Protein AF-A0A135S1R0-F1 (afdb_monomer_lite)

Sequence (651 aa):
MAQIVVIGAGVIGLSTAVRLQQEGHKVAIVAKHFPSPFETVDSKASINYTSQWGGAHNRWVIPANEMEQRDHAMALRTFRHMESLVKSNPEAGITFMPGIEYLDDPPPQYQALSEEKAQSLGLVDFRLLNPTEYPDDKVKWGCEYKTWCVNPMIYCSFLLRKFSWNGGQIFRRELSDPREAFSMKELPNVRHVVNCSGFGFGDPNSFITRGQTCAVANFSPATVTRQNADGSWTFCVPRNFDGGTIVGGTKEPDNWDTEPSPEVREKLLKHFAATYPKILGDDGEFRVLKDVPLEHRSALTPTTTRKLVEAGYEVRVERSPVRIFDDAEFEAAGATLVPEYSWESAPSDVIIVGLKELEEKEFPLKHVHVTFLHVYKNQGGWEKTLGRFPRGGGTLLDLEFLANESGRRVAAFGFHAGFSGAALALENWAWQLTHPGEPFPAVEAYPNEDALIVDVKKALDEGIAKAGRKPRVIVIGALGRCGSGAVEMAKRAGVEDIVRWDMEETKNPGPYKEITDADIFVNCIYLSQPIPPFLNRESLQVPGRNLSVICDVSADTTNPHNPIPVYTVATTFDKPTVPVEGLENPPLSVISIDHLPSLLPRESSEAFSNDLLPTLLNLKDWRNDSVWARAEKLFQDKVALLPAELQKREA

Foldseek 3Di:
DFQEEEEALFPVSLVVLLVCVVVVGAYAYEYQDAQDPLVADDLQVCVLNCLQQDWFKQDAQQDPDPVSVVVLVVSLVVQVVLVVCCVVCVQLQKDKFKEKEFELDDDPSQVPDDPVNCVVSVFAPKDWDDPVPFLDPSTPTMMMGIMMIGLRSSNSVVSVVSSVVSVYHYHNDDDLAQCVVCVDPVCVNHNYYHYPSLDPSPDPVDWDWDKDKFFFQFDDRYWYWYQGPVRAIWIKHQSPPRRGIITGMDTHIRDPDSAHDPVVVVVRQVVNCSRCVVRADVVSHTHTPDDDPQQQFWLDDLVLLLVLVVLVDAAEDEQDPRHLHHPVSNVVSVHHYDHPPCVQVDDQADEAEGEEADPQDQAADSHEYEYAHVLQPPPPCSLRRLLSDLQNVYFYLHQVQQADPVSHRLFDLQLLLLQLLLLLQLLQLLCCQQPPPDADAFADADSAPVRSLVNSLVSQVSSCVRVVHHFAEEEEQLVDSNNVNNVVNCVSSPGDRYHYHYCVVPVDADCDLVQQQTQEYEYSDADQDQTRAPDDPVSNPDPPGNHAEYEDSNADLPRPRHSYPQDNDAADSRRQWDWRPPHVVPTHIYGRHPPSSSSHNNVSNVRRNVSCSVVVSCVVVLCPDPSSVVSRVSSVVSLVPHDPVSNHHHD

pLDDT: mean 90.6, std 9.02, range [39.88, 98.88]

Radius of gyration: 28.52 Å; chains: 1; bounding box: 65×79×71 Å

Organism: NCBI:txid1460502

Secondary structure (DSSP, 8-state):
--SEEEE--SHHHHHHHHHHHHTT--EEEEES-----GGG--TTTTTT-GGGTS-EE------SSHHHHHHHHHHHHHHHHHHHHHHH-GGG-EEEEEEEEEESS--HHHHT--HHHHHHTT-TT-EEPPGGGSSSTT--EEEEEEEEEE-HHHHHHHHHHHHHHTT-EEEE---SSTTHHHH-TT-TT--EEEE-SS--TT-TT---EE---EEES---SSEEEEE-TTS-EEEEEE-TTT--EEE----EET----SPPHHHHHHHHHHHHHH-GGGS-TTS---BS--S------SS-HHHHHHHHHTT---EEE--SSSSS-HHHHHHTTPEEE-TTGGGGS-TTSEEE-SSPPP---S---SEEES----SS--TTHHHHHHHHHHHT-EE--TTT-B-TTS-BS--SHHHHHHHHHHHHHHHHHHHHHSTTPPPPP----SSHHHHHHHHHHHHHHHHHHHSSPPEEEEETTTSHHHHHHHHHHHHHT--EEEEE-HHHHTS-S--HHHHHSSEEEE-----S----S--HHHHS-TT----EEEETT--TT-TT-SSTT-----BTTB--EEEEEEETTEEEEE--TTGGGGSHHHHHHHHHHHHHHHHTTGGGTTTSHHHHHHHHHHHHHHTTS-TTTTSPP-

Structure (mmCIF, N/CA/C/O backbone):
data_AF-A0A135S1R0-F1
#
_entry.id   AF-A0A135S1R0-F1
#
loop_
_atom_site.group_PDB
_atom_site.id
_atom_site.type_symbol
_atom_site.label_atom_id
_atom_site.label_alt_id
_atom_site.label_comp_id
_atom_site.label_asym_id
_atom_site.label_entity_id
_atom_site.label_seq_id
_atom_site.pdbx_PDB_ins_code
_atom_site.Cartn_x
_atom_site.Cartn_y
_atom_site.Cartn_z
_atom_site.occupancy
_atom_site.B_iso_or_equiv
_atom_site.auth_seq_id
_atom_site.auth_comp_id
_atom_site.auth_asym_id
_atom_site.auth_atom_id
_atom_site.pdbx_PDB_model_num
ATOM 1 N N . MET A 1 1 ? -25.799 28.738 2.108 1.00 63.59 1 MET A N 1
ATOM 2 C CA . MET A 1 1 ? -25.652 27.716 1.057 1.00 63.59 1 MET A CA 1
ATOM 3 C C . MET A 1 1 ? -24.639 28.209 0.043 1.00 63.59 1 MET A C 1
ATOM 5 O O . MET A 1 1 ? -24.690 29.392 -0.301 1.00 63.59 1 MET A O 1
ATOM 9 N N . ALA A 1 2 ? -23.681 27.360 -0.325 1.00 70.94 2 ALA A N 1
ATOM 10 C CA . ALA A 1 2 ? -22.624 27.697 -1.270 1.00 70.94 2 ALA A CA 1
ATOM 11 C C . ALA A 1 2 ? -23.180 28.030 -2.662 1.00 70.94 2 ALA A C 1
ATOM 13 O O . ALA A 1 2 ? -24.189 27.474 -3.089 1.00 70.94 2 ALA A O 1
ATOM 14 N N . GLN A 1 3 ? -22.515 28.962 -3.342 1.00 89.06 3 GLN A N 1
ATOM 15 C CA . GLN A 1 3 ? -22.795 29.346 -4.729 1.00 89.06 3 GLN A CA 1
ATOM 16 C C . GLN A 1 3 ? -21.697 28.863 -5.682 1.00 89.06 3 GLN A C 1
ATOM 18 O O . GLN A 1 3 ? -21.923 28.794 -6.887 1.00 89.06 3 GLN A O 1
ATOM 23 N N . ILE A 1 4 ? -20.518 28.532 -5.149 1.00 97.50 4 ILE A N 1
ATOM 24 C CA . ILE A 1 4 ? -19.389 27.998 -5.907 1.00 97.50 4 ILE A CA 1
ATOM 25 C C . ILE A 1 4 ? -19.020 26.637 -5.324 1.00 97.50 4 ILE A C 1
ATOM 27 O O . ILE A 1 4 ? -18.861 26.513 -4.108 1.00 97.50 4 ILE A O 1
ATOM 31 N N . VAL A 1 5 ? -18.868 25.637 -6.185 1.00 98.19 5 VAL A N 1
ATOM 32 C CA . VAL A 1 5 ? -18.307 24.333 -5.825 1.00 98.19 5 VAL A CA 1
ATOM 33 C C . VAL A 1 5 ? -16.892 24.232 -6.375 1.00 98.19 5 VAL A C 1
ATOM 35 O O . VAL A 1 5 ? -16.666 24.491 -7.553 1.00 98.19 5 VAL A O 1
ATOM 38 N N . VAL A 1 6 ? -15.943 23.840 -5.535 1.00 98.31 6 VAL A N 1
ATOM 39 C CA . VAL A 1 6 ? -14.600 23.430 -5.951 1.00 98.31 6 VAL A CA 1
ATOM 40 C C . VAL A 1 6 ? -14.541 21.907 -5.905 1.00 98.31 6 VAL A C 1
ATOM 42 O O . VAL A 1 6 ? -14.822 21.307 -4.866 1.00 98.31 6 VAL A O 1
ATOM 45 N N . ILE A 1 7 ? -14.207 21.280 -7.030 1.00 97.38 7 ILE A N 1
ATOM 46 C CA . ILE A 1 7 ? -14.045 19.827 -7.114 1.00 97.38 7 ILE A CA 1
ATOM 47 C C . ILE A 1 7 ? -12.588 19.488 -6.818 1.00 97.38 7 ILE A C 1
ATOM 49 O O . ILE A 1 7 ? -11.702 20.020 -7.477 1.00 97.38 7 ILE A O 1
ATOM 53 N N . GLY A 1 8 ? -12.344 18.581 -5.876 1.00 95.38 8 GLY A N 1
ATOM 54 C CA . GLY A 1 8 ? -11.002 18.154 -5.478 1.00 95.38 8 GLY A CA 1
ATOM 55 C C . GLY A 1 8 ? -10.467 18.905 -4.257 1.00 95.38 8 GLY A C 1
ATOM 56 O O . GLY A 1 8 ? -10.632 20.116 -4.116 1.00 95.38 8 GLY A O 1
ATOM 57 N N . ALA A 1 9 ? -9.807 18.165 -3.365 1.00 95.62 9 ALA A N 1
ATOM 58 C CA . ALA A 1 9 ? -9.281 18.675 -2.098 1.00 95.62 9 ALA A CA 1
ATOM 59 C C . ALA A 1 9 ? -7.749 18.560 -1.995 1.00 95.62 9 ALA A C 1
ATOM 61 O O . ALA A 1 9 ? -7.217 18.422 -0.901 1.00 95.62 9 ALA A O 1
ATOM 62 N N . GLY A 1 10 ? -7.043 18.612 -3.131 1.00 93.75 10 GLY A N 1
ATOM 63 C CA . GLY A 1 10 ? -5.580 18.738 -3.167 1.00 93.75 10 GLY A CA 1
ATOM 64 C C . GLY A 1 10 ? -5.110 20.179 -2.997 1.00 93.75 10 GLY A C 1
ATOM 65 O O . GLY A 1 10 ? -5.927 21.086 -2.817 1.00 93.75 10 GLY A O 1
ATOM 66 N N . VAL A 1 11 ? -3.800 20.409 -3.122 1.00 93.56 11 VAL A N 1
ATOM 67 C CA . VAL A 1 11 ? -3.180 21.739 -2.940 1.00 93.56 11 VAL A CA 1
ATOM 68 C C . VAL A 1 11 ? -3.898 22.815 -3.761 1.00 93.56 11 VAL A C 1
ATOM 70 O O . VAL A 1 11 ? -4.258 23.864 -3.224 1.00 93.56 11 VAL A O 1
ATOM 73 N N . ILE A 1 12 ? -4.161 22.544 -5.045 1.00 93.88 12 ILE A N 1
ATOM 74 C CA . ILE A 1 12 ? -4.829 23.484 -5.959 1.00 93.88 12 ILE A CA 1
ATOM 75 C C . ILE A 1 12 ? -6.271 23.749 -5.511 1.00 93.88 12 ILE A C 1
ATOM 77 O O . ILE A 1 12 ? -6.676 24.907 -5.400 1.00 93.88 12 ILE A O 1
ATOM 81 N N . GLY A 1 13 ? -7.039 22.693 -5.228 1.00 97.12 13 GLY A N 1
ATOM 82 C CA . GLY A 1 13 ? -8.449 22.811 -4.852 1.00 97.12 13 GLY A CA 1
ATOM 83 C C . GLY A 1 13 ? -8.638 23.552 -3.530 1.00 97.12 13 GLY A C 1
ATOM 84 O O . GLY A 1 13 ? -9.405 24.511 -3.452 1.00 97.12 13 GLY A O 1
ATOM 85 N N . LEU A 1 14 ? -7.862 23.192 -2.508 1.00 97.81 14 LEU A N 1
ATOM 86 C CA . LEU A 1 14 ? -7.919 23.838 -1.197 1.00 97.81 14 LEU A CA 1
ATOM 87 C C . LEU A 1 14 ? -7.454 25.296 -1.245 1.00 97.81 14 LEU A C 1
ATOM 89 O O . LEU A 1 14 ? -8.122 26.163 -0.679 1.00 97.81 14 LEU A O 1
ATOM 93 N N . SER A 1 15 ? -6.364 25.595 -1.958 1.00 96.00 15 SER A N 1
ATOM 94 C CA . SER A 1 15 ? -5.890 26.979 -2.118 1.00 96.00 15 SER A CA 1
ATOM 95 C C . SER A 1 15 ? -6.928 27.837 -2.839 1.00 96.00 15 SER A C 1
ATOM 97 O O . SER A 1 15 ? -7.212 28.960 -2.419 1.00 96.00 15 SER A O 1
ATOM 99 N N . THR A 1 16 ? -7.550 27.286 -3.885 1.00 97.69 16 THR A N 1
ATOM 100 C CA . THR A 1 16 ? -8.623 27.946 -4.639 1.00 97.69 16 THR A CA 1
ATOM 101 C C . THR A 1 16 ? -9.829 28.225 -3.749 1.00 97.69 16 THR A C 1
ATOM 103 O O . THR A 1 16 ? -10.321 29.352 -3.707 1.00 97.69 16 THR A O 1
ATOM 106 N N . ALA A 1 17 ? -10.280 27.227 -2.988 1.00 98.31 17 ALA A N 1
ATOM 107 C CA . ALA A 1 17 ? -11.438 27.350 -2.111 1.00 98.31 17 ALA A CA 1
ATOM 108 C C . ALA A 1 17 ? -11.222 28.398 -1.007 1.00 98.31 17 ALA A C 1
ATOM 110 O O . ALA A 1 17 ? -12.079 29.260 -0.798 1.00 98.31 17 ALA A O 1
ATOM 111 N N . VAL A 1 18 ? -10.053 28.382 -0.354 1.00 97.62 18 VAL A N 1
ATOM 112 C CA . VAL A 1 18 ? -9.674 29.391 0.649 1.00 97.62 18 VAL A CA 1
ATOM 113 C C . VAL A 1 18 ? -9.593 30.778 0.017 1.00 97.62 18 VAL A C 1
ATOM 115 O O . VAL A 1 18 ? -10.077 31.746 0.607 1.00 97.62 18 VAL A O 1
ATOM 118 N N . ARG A 1 19 ? -9.022 30.906 -1.187 1.00 96.00 19 ARG A N 1
ATOM 119 C CA . ARG A 1 19 ? -8.910 32.211 -1.844 1.00 96.00 19 ARG A CA 1
ATOM 120 C C . ARG A 1 19 ? -10.273 32.783 -2.227 1.00 96.00 19 ARG A C 1
ATOM 122 O O . ARG A 1 19 ? -10.509 33.965 -2.006 1.00 96.00 19 ARG A O 1
ATOM 129 N N . LEU A 1 20 ? -11.184 31.955 -2.731 1.00 97.62 20 LEU A N 1
ATOM 130 C CA . LEU A 1 20 ? -12.554 32.369 -3.043 1.00 97.62 20 LEU A CA 1
ATOM 131 C C . LEU A 1 20 ? -13.316 32.832 -1.792 1.00 97.62 20 LEU A C 1
ATOM 133 O O . LEU A 1 20 ? -14.038 33.824 -1.851 1.00 97.62 20 LEU A O 1
ATOM 137 N N . GLN A 1 21 ? -13.130 32.169 -0.646 1.00 97.00 21 GLN A N 1
ATOM 138 C CA . GLN A 1 21 ? -13.708 32.635 0.620 1.00 97.00 21 GLN A CA 1
ATOM 139 C C . GLN A 1 21 ? -13.151 33.993 1.059 1.00 97.00 21 GLN A C 1
ATOM 141 O O . GLN A 1 21 ? -13.904 34.819 1.568 1.00 97.00 21 GLN A O 1
ATOM 146 N N . GLN A 1 22 ? -11.854 34.246 0.852 1.00 94.44 22 GLN A N 1
ATOM 147 C CA . GLN A 1 22 ? -11.234 35.538 1.180 1.00 94.44 22 GLN A CA 1
ATOM 148 C C . GLN A 1 22 ? -11.797 36.697 0.347 1.00 94.44 22 GLN A C 1
ATOM 150 O O . GLN A 1 22 ? -11.813 37.826 0.825 1.00 94.44 22 GLN A O 1
ATOM 155 N N . GLU A 1 23 ? -12.289 36.417 -0.860 1.00 95.69 23 GLU A N 1
ATOM 156 C CA . GLU A 1 23 ? -13.015 37.379 -1.705 1.00 95.69 23 GLU A CA 1
ATOM 157 C C . GLU A 1 23 ? -14.515 37.480 -1.345 1.00 95.69 23 GLU A C 1
ATOM 159 O O . GLU A 1 23 ? -15.286 38.161 -2.016 1.00 95.69 23 GLU A O 1
ATOM 164 N N . GLY A 1 24 ? -14.960 36.806 -0.278 1.00 95.25 24 GLY A N 1
ATOM 165 C CA . GLY A 1 24 ? -16.330 36.881 0.236 1.00 95.25 24 GLY A CA 1
ATOM 166 C C . GLY A 1 24 ? -17.318 35.897 -0.396 1.00 95.25 24 GLY A C 1
ATOM 167 O O . GLY A 1 24 ? -18.526 36.000 -0.159 1.00 95.25 24 GLY A O 1
ATOM 168 N N . HIS A 1 25 ? -16.853 34.925 -1.186 1.00 96.19 25 HIS A N 1
ATOM 169 C CA . HIS A 1 25 ? -17.735 33.928 -1.792 1.00 96.19 25 HIS A CA 1
ATOM 170 C C . HIS A 1 25 ? -18.131 32.813 -0.813 1.00 96.19 25 HIS A C 1
ATOM 172 O O . HIS A 1 25 ? -17.358 32.383 0.042 1.00 96.19 25 HIS A O 1
ATOM 178 N N . LYS A 1 26 ? -19.348 32.277 -0.988 1.00 95.56 26 LYS A N 1
ATOM 179 C CA . LYS A 1 26 ? -19.819 31.076 -0.279 1.00 95.56 26 LYS A CA 1
ATOM 180 C C . LYS A 1 26 ? -19.434 29.840 -1.082 1.00 95.56 26 LYS A C 1
ATOM 182 O O . LYS A 1 26 ? -19.985 29.622 -2.164 1.00 95.56 26 LYS A O 1
ATOM 187 N N . VAL A 1 27 ? -18.522 29.042 -0.542 1.00 98.00 27 VAL A N 1
ATOM 188 C CA . VAL A 1 27 ? -17.856 27.957 -1.269 1.00 98.00 27 VAL A CA 1
ATOM 189 C C . VAL A 1 27 ? -18.130 26.607 -0.608 1.00 98.00 27 VAL A C 1
ATOM 191 O O . VAL A 1 27 ? -18.178 26.507 0.621 1.00 98.00 27 VAL A O 1
ATOM 194 N N . ALA A 1 28 ? -18.297 25.575 -1.430 1.00 98.06 28 ALA A N 1
ATOM 195 C CA . ALA A 1 28 ? -18.289 24.180 -1.018 1.00 98.06 28 ALA A CA 1
ATOM 196 C C . ALA A 1 28 ? -17.143 23.428 -1.707 1.00 98.06 28 ALA A C 1
ATOM 198 O O . ALA A 1 28 ? -16.827 23.718 -2.859 1.00 98.06 28 ALA A O 1
ATOM 199 N N . ILE A 1 29 ? -16.549 22.456 -1.020 1.00 98.44 29 ILE A N 1
ATOM 200 C CA . ILE A 1 29 ? -15.616 21.490 -1.607 1.00 98.44 29 ILE A CA 1
ATOM 201 C C . ILE A 1 29 ? -16.336 20.157 -1.766 1.00 98.44 29 ILE A C 1
ATOM 203 O O . ILE A 1 29 ? -16.953 19.671 -0.816 1.00 98.44 29 ILE A O 1
ATOM 207 N N . VAL A 1 30 ? -16.220 19.559 -2.949 1.00 97.62 30 VAL A N 1
ATOM 208 C CA . VAL A 1 30 ? -16.687 18.200 -3.236 1.00 97.62 30 VAL A CA 1
ATOM 209 C C . VAL A 1 30 ? -15.493 17.378 -3.707 1.00 97.62 30 VAL A C 1
ATOM 211 O O . VAL A 1 30 ? -14.871 17.711 -4.714 1.00 97.62 30 VAL A O 1
ATOM 214 N N . ALA A 1 31 ? -15.125 16.331 -2.974 1.00 95.19 31 ALA A N 1
ATOM 215 C CA . ALA A 1 31 ? -13.981 15.498 -3.338 1.00 95.19 31 ALA A CA 1
ATOM 216 C C . ALA A 1 31 ? -14.129 14.058 -2.840 1.00 95.19 31 ALA A C 1
ATOM 218 O O . ALA A 1 31 ? -14.724 13.815 -1.791 1.00 95.19 31 ALA A O 1
ATOM 219 N N . LYS A 1 32 ? -13.539 13.103 -3.566 1.00 90.81 32 LYS A N 1
ATOM 220 C CA . LYS A 1 32 ? -13.425 11.703 -3.131 1.00 90.81 32 LYS A CA 1
ATOM 221 C C . LYS A 1 32 ? -12.422 11.559 -1.984 1.00 90.81 32 LYS A C 1
ATOM 223 O O . LYS A 1 32 ? -12.729 10.966 -0.952 1.00 90.81 32 LYS A O 1
ATOM 228 N N . HIS A 1 33 ? -11.249 12.164 -2.159 1.00 89.88 33 HIS A N 1
ATOM 229 C CA . HIS A 1 33 ? -10.141 12.120 -1.210 1.00 89.88 33 HIS A CA 1
ATOM 230 C C . HIS A 1 33 ? -9.952 13.473 -0.526 1.00 89.88 33 HIS A C 1
ATOM 232 O O . HIS A 1 33 ? -10.182 14.523 -1.127 1.00 89.88 33 HIS A O 1
ATOM 238 N N . PHE A 1 34 ? -9.524 13.425 0.732 1.00 91.62 34 PHE A N 1
ATOM 239 C CA . PHE A 1 34 ? -9.178 14.578 1.558 1.00 91.62 34 PHE A CA 1
ATOM 240 C C . PHE A 1 34 ? -7.825 14.325 2.231 1.00 91.62 34 PHE A C 1
ATOM 242 O O . PHE A 1 34 ? -7.420 13.168 2.328 1.00 91.62 34 PHE A O 1
ATOM 249 N N . PRO A 1 35 ? -7.142 15.376 2.716 1.00 88.00 35 PRO A N 1
ATOM 250 C CA . PRO A 1 35 ? -5.886 15.239 3.441 1.00 88.00 35 PRO A CA 1
ATOM 251 C C . PRO A 1 35 ? -6.004 14.272 4.626 1.00 88.00 35 PRO A C 1
ATOM 253 O O . PRO A 1 35 ? -6.908 14.406 5.450 1.00 88.00 35 PRO A O 1
ATOM 256 N N . SER A 1 36 ? -5.071 13.329 4.712 1.00 78.94 36 SER A N 1
ATOM 257 C CA . SER A 1 36 ? -4.894 12.384 5.818 1.00 78.94 36 SER A CA 1
ATOM 258 C C . SER A 1 36 ? -3.400 12.212 6.122 1.00 78.94 36 SER A C 1
ATOM 260 O O . SER A 1 36 ? -2.578 12.480 5.245 1.00 78.94 36 SER A O 1
ATOM 262 N N . PRO A 1 37 ? -3.012 11.785 7.335 1.00 67.69 37 PRO A N 1
ATOM 263 C CA . PRO A 1 37 ? -1.615 11.467 7.635 1.00 67.69 37 PRO A CA 1
ATOM 264 C C . PRO A 1 37 ? -1.050 10.464 6.624 1.00 67.69 37 PRO A C 1
ATOM 266 O O . PRO A 1 37 ? -1.733 9.491 6.294 1.00 67.69 37 PRO A O 1
ATOM 269 N N . PHE A 1 38 ? 0.159 10.717 6.116 1.00 61.16 38 PHE A N 1
ATOM 270 C CA . PHE A 1 38 ? 0.778 9.962 5.018 1.00 61.16 38 PHE A CA 1
ATOM 271 C C . PHE A 1 38 ? 0.912 8.462 5.339 1.00 61.16 38 PHE A C 1
ATOM 273 O O . PHE A 1 38 ? 0.719 7.620 4.466 1.00 61.16 38 PHE A O 1
ATOM 280 N N . GLU A 1 39 ? 1.141 8.139 6.609 1.00 57.28 39 GLU A N 1
ATOM 281 C CA . GLU A 1 39 ? 1.275 6.794 7.181 1.00 57.28 39 GLU A CA 1
ATOM 282 C C . GLU A 1 39 ? -0.037 6.000 7.123 1.00 57.28 39 GLU A C 1
ATOM 284 O O . GLU A 1 39 ? -0.042 4.776 7.137 1.00 57.28 39 GLU A O 1
ATOM 289 N N . THR A 1 40 ? -1.171 6.700 7.054 1.00 59.44 40 THR A N 1
ATOM 290 C CA . THR A 1 40 ? -2.514 6.099 7.089 1.00 59.44 40 THR A CA 1
ATOM 291 C C . THR A 1 40 ? -3.170 6.007 5.714 1.00 59.44 40 THR A C 1
ATOM 293 O O . THR A 1 40 ? -4.336 5.627 5.607 1.00 59.44 40 THR A O 1
ATOM 296 N N . VAL A 1 41 ? -2.448 6.388 4.656 1.00 64.12 41 VAL A N 1
ATOM 297 C CA . VAL A 1 41 ? -2.972 6.394 3.291 1.00 64.12 41 VAL A CA 1
ATOM 298 C C . VAL A 1 41 ? -2.811 5.018 2.650 1.00 64.12 41 VAL A C 1
ATOM 300 O O . VAL A 1 41 ? -1.694 4.536 2.438 1.00 64.12 41 VAL A O 1
ATOM 303 N N . ASP A 1 42 ? -3.936 4.449 2.224 1.00 66.25 42 ASP A N 1
ATOM 304 C CA . ASP A 1 42 ? -3.952 3.366 1.245 1.00 66.25 42 ASP A CA 1
ATOM 305 C C . ASP A 1 42 ? -3.446 3.897 -0.107 1.00 66.25 42 ASP A C 1
ATOM 307 O O . ASP A 1 42 ? -4.102 4.710 -0.776 1.00 66.25 42 ASP A O 1
ATOM 311 N N . SER A 1 43 ? -2.247 3.451 -0.487 1.00 64.38 43 SER A N 1
ATOM 312 C CA . SER A 1 43 ? -1.559 3.897 -1.697 1.00 64.38 43 SER A CA 1
ATOM 313 C C . SER A 1 43 ? -2.279 3.512 -2.979 1.00 64.38 43 SER A C 1
ATOM 315 O O . SER A 1 43 ? -2.208 4.277 -3.936 1.00 64.38 43 SER A O 1
ATOM 317 N N . LYS A 1 44 ? -3.017 2.397 -2.992 1.00 65.44 44 LYS A N 1
ATOM 318 C CA . LYS A 1 44 ? -3.758 1.954 -4.177 1.00 65.44 44 LYS A CA 1
ATOM 319 C C . LYS A 1 44 ? -5.088 2.688 -4.271 1.00 65.44 44 LYS A C 1
ATOM 321 O O . LYS A 1 44 ? -5.378 3.325 -5.283 1.00 65.44 44 LYS A O 1
ATOM 326 N N . ALA A 1 45 ? -5.864 2.705 -3.186 1.00 64.81 45 ALA A N 1
ATOM 327 C CA . ALA A 1 45 ? -7.180 3.347 -3.185 1.00 64.81 45 ALA A CA 1
ATOM 328 C C . ALA A 1 45 ? -7.117 4.871 -3.373 1.00 64.81 45 ALA A C 1
ATOM 330 O O . ALA A 1 45 ? -8.097 5.473 -3.814 1.00 64.81 45 ALA A O 1
ATOM 331 N N . SER A 1 46 ? -5.985 5.505 -3.046 1.00 73.06 46 SER A N 1
ATOM 332 C CA . SER A 1 46 ? -5.808 6.960 -3.133 1.00 73.06 46 SER A CA 1
ATOM 333 C C . SER A 1 46 ? -4.722 7.391 -4.124 1.00 73.06 46 SER A C 1
ATOM 335 O O . SER A 1 46 ? -4.252 8.528 -4.053 1.00 73.06 46 SER A O 1
ATOM 337 N N . ILE A 1 47 ? -4.323 6.535 -5.070 1.00 75.88 47 ILE A N 1
ATOM 338 C CA . ILE A 1 47 ? -3.265 6.858 -6.044 1.00 75.88 47 ILE A CA 1
ATOM 339 C C . ILE A 1 47 ? -3.553 8.164 -6.807 1.00 75.88 47 ILE A C 1
ATOM 341 O O . ILE A 1 47 ? -2.685 9.023 -6.947 1.00 75.88 47 ILE A O 1
ATOM 345 N N . ASN A 1 48 ? -4.824 8.391 -7.153 1.00 78.69 48 ASN A N 1
ATOM 346 C CA . ASN A 1 48 ? -5.287 9.577 -7.877 1.00 78.69 48 ASN A CA 1
ATOM 347 C C . ASN A 1 48 ? -5.330 10.856 -7.024 1.00 78.69 48 ASN A C 1
ATOM 349 O O . ASN A 1 48 ? -5.566 11.946 -7.547 1.00 78.69 48 ASN A O 1
ATOM 353 N N . TYR A 1 49 ? -5.080 10.771 -5.715 1.00 86.19 49 TYR A N 1
ATOM 354 C CA . TYR A 1 49 ? -4.932 11.940 -4.855 1.00 86.19 49 TYR A CA 1
ATOM 355 C C . TYR A 1 49 ? -3.471 12.412 -4.811 1.00 86.19 49 TYR A C 1
ATOM 357 O O . TYR A 1 49 ? -2.774 12.319 -3.805 1.00 86.19 49 TYR A O 1
ATOM 365 N N . THR A 1 50 ? -3.009 12.949 -5.939 1.00 81.06 50 THR A N 1
ATOM 366 C CA . THR A 1 50 ? -1.590 13.225 -6.239 1.00 81.06 50 THR A CA 1
ATOM 367 C C . THR A 1 50 ? -0.862 14.116 -5.234 1.00 81.06 50 THR A C 1
ATOM 369 O O . THR A 1 50 ? 0.347 13.979 -5.054 1.00 81.06 50 THR A O 1
ATOM 372 N N . SER A 1 51 ? -1.579 15.011 -4.544 1.00 87.50 51 SER A N 1
ATOM 373 C CA . SER A 1 51 ? -0.977 15.940 -3.579 1.00 87.50 51 SER A CA 1
ATOM 374 C C . SER A 1 51 ? -0.211 15.228 -2.461 1.00 87.50 51 SER A C 1
ATOM 376 O O . SER A 1 51 ? 0.735 15.807 -1.946 1.00 87.50 51 SER A O 1
ATOM 378 N N . GLN A 1 52 ? -0.563 13.989 -2.109 1.00 82.75 52 GLN A N 1
ATOM 379 C CA . GLN A 1 52 ? 0.096 13.256 -1.020 1.00 82.75 52 GLN A CA 1
ATOM 380 C C . GLN A 1 52 ? 1.392 12.533 -1.418 1.00 82.75 52 GLN A C 1
ATOM 382 O O . GLN A 1 52 ? 2.198 12.196 -0.550 1.00 82.75 52 GLN A O 1
ATOM 387 N N . TRP A 1 53 ? 1.603 12.314 -2.719 1.00 81.81 53 TRP A N 1
ATOM 388 C CA . TRP A 1 53 ? 2.709 11.507 -3.255 1.00 81.81 53 TRP A CA 1
ATOM 389 C C . TRP A 1 53 ? 3.896 12.347 -3.737 1.00 81.81 53 TRP A C 1
ATOM 391 O O . TRP A 1 53 ? 5.022 11.859 -3.840 1.00 81.81 53 TRP A O 1
ATOM 401 N N . GLY A 1 54 ? 3.650 13.620 -4.042 1.00 78.06 54 GLY A N 1
ATOM 402 C CA . GLY A 1 54 ? 4.660 14.526 -4.570 1.00 78.06 54 GLY A CA 1
ATOM 403 C C . GLY A 1 54 ? 5.483 15.234 -3.497 1.00 78.06 54 GLY A C 1
ATOM 404 O O . GLY A 1 54 ? 5.071 15.403 -2.349 1.00 78.06 54 GLY A O 1
ATOM 405 N N . GLY A 1 55 ? 6.645 15.725 -3.919 1.00 80.56 55 GLY A N 1
ATOM 406 C CA . GLY A 1 55 ? 7.272 16.883 -3.296 1.00 80.56 55 GLY A CA 1
ATOM 407 C C . GLY A 1 55 ? 6.727 18.158 -3.936 1.00 80.56 55 GLY A C 1
ATOM 408 O O . GLY A 1 55 ? 6.335 18.150 -5.101 1.00 80.56 55 GLY A O 1
ATOM 409 N N . ALA A 1 56 ? 6.703 19.261 -3.195 1.00 89.75 56 ALA A N 1
ATOM 410 C CA . ALA A 1 56 ? 6.316 20.555 -3.743 1.00 89.75 56 ALA A CA 1
ATOM 411 C C . ALA A 1 56 ? 7.320 21.624 -3.315 1.00 89.75 56 ALA A C 1
ATOM 413 O O . ALA A 1 56 ? 7.549 21.835 -2.126 1.00 89.75 56 ALA A O 1
ATOM 414 N N . HIS A 1 57 ? 7.924 22.282 -4.302 1.00 92.88 57 HIS A N 1
ATOM 415 C CA . HIS A 1 57 ? 8.883 23.364 -4.113 1.00 92.88 57 HIS A CA 1
ATOM 416 C C . HIS A 1 57 ? 8.760 24.416 -5.213 1.00 92.88 57 HIS A C 1
ATOM 418 O O . HIS A 1 57 ? 8.070 24.205 -6.213 1.00 92.88 57 HIS A O 1
ATOM 424 N N . ASN A 1 58 ? 9.448 25.540 -5.041 1.00 93.69 58 ASN A N 1
ATOM 425 C CA . ASN A 1 58 ? 9.594 26.542 -6.086 1.00 93.69 58 ASN A CA 1
ATOM 426 C C . ASN A 1 58 ? 10.889 26.342 -6.878 1.00 93.69 58 ASN A C 1
ATOM 428 O O . ASN A 1 58 ? 11.967 26.196 -6.301 1.00 93.69 58 ASN A O 1
ATOM 432 N N . ARG A 1 59 ? 10.773 26.431 -8.202 1.00 90.38 59 ARG A N 1
ATOM 433 C CA . ARG A 1 59 ? 11.897 26.577 -9.126 1.00 90.38 59 ARG A CA 1
ATOM 434 C C . ARG A 1 59 ? 11.722 27.835 -9.954 1.00 90.38 59 ARG A C 1
ATOM 436 O O . ARG A 1 59 ? 10.598 28.199 -10.301 1.00 90.38 59 ARG A O 1
ATOM 443 N N . TRP A 1 60 ? 12.830 28.489 -10.276 1.00 89.31 60 TRP A N 1
ATOM 444 C CA . TRP A 1 60 ? 12.804 29.713 -11.066 1.00 89.31 60 TRP A CA 1
ATOM 445 C C . TRP A 1 60 ? 12.809 29.400 -12.561 1.00 89.31 60 TRP A C 1
ATOM 447 O O . TRP A 1 60 ? 13.660 28.664 -13.059 1.00 89.31 60 TRP A O 1
ATOM 457 N N . VAL A 1 61 ? 11.863 29.994 -13.284 1.00 85.88 61 VAL A N 1
ATOM 458 C CA . VAL A 1 61 ? 11.831 29.969 -14.748 1.00 85.88 61 VAL A CA 1
ATOM 459 C C . VAL A 1 61 ? 12.555 31.212 -15.239 1.00 85.88 61 VAL A C 1
ATOM 461 O O . VAL A 1 61 ? 12.125 32.323 -14.944 1.00 85.88 61 VAL A O 1
ATOM 464 N N . ILE A 1 62 ? 13.653 31.044 -15.974 1.00 92.88 62 ILE A N 1
ATOM 465 C CA . ILE A 1 62 ? 14.368 32.182 -16.560 1.00 92.88 62 ILE A CA 1
ATOM 466 C C . ILE A 1 62 ? 13.673 32.551 -17.873 1.00 92.88 62 ILE A C 1
ATOM 468 O O . ILE A 1 62 ? 13.721 31.759 -18.813 1.00 92.88 62 ILE A O 1
ATOM 472 N N . PRO A 1 63 ? 13.015 33.721 -17.958 1.00 92.44 63 PRO A N 1
ATOM 473 C CA . PRO A 1 63 ? 12.105 33.997 -19.055 1.00 92.44 63 PRO A CA 1
ATOM 474 C C . PRO A 1 63 ? 12.840 34.341 -20.353 1.00 92.44 63 PRO A C 1
ATOM 476 O O . PRO A 1 63 ? 13.585 35.320 -20.413 1.00 92.44 63 PRO A O 1
ATOM 479 N N . ALA A 1 64 ? 12.562 33.586 -21.413 1.00 92.81 64 ALA A N 1
ATOM 480 C CA . ALA A 1 64 ? 13.008 33.838 -22.783 1.00 92.81 64 ALA A CA 1
ATOM 481 C C . ALA A 1 64 ? 11.865 34.265 -23.724 1.00 92.81 64 ALA A C 1
ATOM 483 O O . ALA A 1 64 ? 12.121 34.825 -24.788 1.00 92.81 64 ALA A O 1
ATOM 484 N N . ASN A 1 65 ? 10.607 34.031 -23.342 1.00 93.88 65 ASN A N 1
ATOM 485 C CA . ASN A 1 65 ? 9.417 34.374 -24.129 1.00 93.88 65 ASN A CA 1
ATOM 486 C C . ASN A 1 65 ? 8.262 34.875 -23.236 1.00 93.88 65 ASN A C 1
ATOM 488 O O . ASN A 1 65 ? 8.356 34.850 -22.011 1.00 93.88 65 ASN A O 1
ATOM 492 N N . GLU A 1 66 ? 7.170 35.353 -23.841 1.00 93.81 66 GLU A N 1
ATOM 493 C CA . GLU A 1 66 ? 6.025 35.936 -23.117 1.00 93.81 66 GLU A CA 1
ATOM 494 C C . GLU A 1 66 ? 5.343 34.956 -22.149 1.00 93.81 66 GLU A C 1
ATOM 496 O O . GLU A 1 66 ? 4.901 35.352 -21.068 1.00 93.81 66 GLU A O 1
ATOM 501 N N . MET A 1 67 ? 5.270 33.672 -22.513 1.00 93.50 67 MET A N 1
ATOM 502 C CA . MET A 1 67 ? 4.685 32.642 -21.655 1.00 93.50 67 MET A CA 1
ATOM 503 C C . MET A 1 67 ? 5.541 32.442 -20.403 1.00 93.50 67 MET A C 1
ATOM 505 O O . MET A 1 67 ? 5.035 32.521 -19.288 1.00 93.50 67 MET A O 1
ATOM 509 N N . GLU A 1 68 ? 6.853 32.306 -20.569 1.00 93.06 68 GLU A N 1
ATOM 510 C CA . GLU A 1 68 ? 7.779 32.168 -19.445 1.00 93.06 68 GLU A CA 1
ATOM 511 C C . GLU A 1 68 ? 7.866 33.445 -18.595 1.00 93.06 68 GLU A C 1
ATOM 513 O O . GLU A 1 68 ? 8.040 33.363 -17.381 1.00 93.06 68 GLU A O 1
ATOM 518 N N . GLN A 1 69 ? 7.690 34.636 -19.184 1.00 94.25 69 GLN A N 1
ATOM 519 C CA . GLN A 1 69 ? 7.559 35.884 -18.415 1.00 94.25 69 GLN A CA 1
ATOM 520 C C . GLN A 1 69 ? 6.345 35.840 -17.484 1.00 94.25 69 GLN A C 1
ATOM 522 O O . GLN A 1 69 ? 6.424 36.270 -16.329 1.00 94.25 69 GLN A O 1
ATOM 527 N N . ARG A 1 70 ? 5.221 35.303 -17.969 1.00 94.50 70 ARG A N 1
ATOM 528 C CA . ARG A 1 70 ? 4.016 35.108 -17.162 1.00 94.50 70 ARG A CA 1
ATOM 529 C C . ARG A 1 70 ? 4.252 34.081 -16.054 1.00 94.50 70 ARG A C 1
ATOM 531 O O . ARG A 1 70 ? 3.876 34.349 -14.911 1.00 94.50 70 ARG A O 1
ATOM 538 N N . ASP A 1 71 ? 4.882 32.952 -16.362 1.00 91.94 71 ASP A N 1
ATOM 539 C CA . ASP A 1 71 ? 5.178 31.899 -15.382 1.00 91.94 71 ASP A CA 1
ATOM 540 C C . ASP A 1 71 ? 6.128 32.397 -14.291 1.00 91.94 71 ASP A C 1
ATOM 542 O O . ASP A 1 71 ? 5.852 32.230 -13.101 1.00 91.94 71 ASP A O 1
ATOM 546 N N . HIS A 1 72 ? 7.178 33.127 -14.676 1.00 94.44 72 HIS A N 1
ATOM 547 C CA . HIS A 1 72 ? 8.100 33.774 -13.744 1.00 94.44 72 HIS A CA 1
ATOM 548 C C . HIS A 1 72 ? 7.387 34.772 -12.821 1.00 94.44 72 HIS A C 1
ATOM 550 O O . HIS A 1 72 ? 7.582 34.769 -11.603 1.00 94.44 72 HIS A O 1
ATOM 556 N N . ALA A 1 73 ? 6.489 35.598 -13.366 1.00 94.25 73 ALA A N 1
ATOM 557 C CA . ALA A 1 73 ? 5.698 36.531 -12.564 1.00 94.25 73 ALA A CA 1
ATOM 558 C C . ALA A 1 73 ? 4.776 35.810 -11.557 1.00 94.25 73 ALA A C 1
ATOM 560 O O . ALA A 1 73 ? 4.618 36.269 -10.418 1.00 94.25 73 ALA A O 1
ATOM 561 N N . MET A 1 74 ? 4.186 34.671 -11.940 1.00 93.31 74 MET A N 1
ATOM 562 C CA . MET A 1 74 ? 3.384 33.835 -11.036 1.00 93.31 74 MET A CA 1
ATOM 563 C C . MET A 1 74 ? 4.244 33.181 -9.947 1.00 93.31 74 MET A C 1
ATOM 565 O O . MET A 1 74 ? 3.833 33.173 -8.781 1.00 93.31 74 MET A O 1
ATOM 569 N N . ALA A 1 75 ? 5.444 32.706 -10.288 1.00 93.50 75 ALA A N 1
ATOM 570 C CA . ALA A 1 75 ? 6.404 32.156 -9.332 1.00 93.50 75 ALA A CA 1
ATOM 571 C C . ALA A 1 75 ? 6.815 33.206 -8.287 1.00 93.50 75 ALA A C 1
ATOM 573 O O . ALA A 1 75 ? 6.702 32.956 -7.088 1.00 93.50 75 ALA A O 1
ATOM 574 N N . LEU A 1 76 ? 7.158 34.431 -8.709 1.00 94.44 76 LEU A N 1
ATOM 575 C CA . LEU A 1 76 ? 7.480 35.542 -7.799 1.00 94.44 76 LEU A CA 1
ATOM 576 C C . LEU A 1 76 ? 6.324 35.893 -6.857 1.00 94.44 76 LEU A C 1
ATOM 578 O O . LEU A 1 76 ? 6.530 36.118 -5.661 1.00 94.44 76 LEU A O 1
ATOM 582 N N . ARG A 1 77 ? 5.092 35.950 -7.378 1.00 94.50 77 ARG A N 1
ATOM 583 C CA . ARG A 1 77 ? 3.903 36.212 -6.554 1.00 94.50 77 ARG A CA 1
ATOM 584 C C . ARG A 1 77 ? 3.703 35.110 -5.516 1.00 94.50 77 ARG A C 1
ATOM 586 O O . ARG A 1 77 ? 3.418 35.416 -4.358 1.00 94.50 77 ARG A O 1
ATOM 593 N N . THR A 1 78 ? 3.869 33.855 -5.922 1.00 94.31 78 THR A N 1
ATOM 594 C CA . THR A 1 78 ? 3.725 32.690 -5.042 1.00 94.31 78 THR A CA 1
ATOM 595 C C . THR A 1 78 ? 4.825 32.664 -3.988 1.00 94.31 78 THR A C 1
ATOM 597 O O . THR A 1 78 ? 4.522 32.489 -2.815 1.00 94.31 78 THR A O 1
ATOM 600 N N . PHE A 1 79 ? 6.076 32.943 -4.357 1.00 95.88 79 PHE A N 1
ATOM 601 C CA . PHE A 1 79 ? 7.201 33.038 -3.427 1.00 95.88 79 PHE A CA 1
ATOM 602 C C . PHE A 1 79 ? 6.943 34.062 -2.317 1.00 95.88 79 PHE A C 1
ATOM 604 O O . PHE A 1 79 ? 7.033 33.729 -1.137 1.00 95.88 79 PHE A O 1
ATOM 611 N N . ARG A 1 80 ? 6.530 35.286 -2.678 1.00 95.38 80 ARG A N 1
ATOM 612 C CA . ARG A 1 80 ? 6.178 36.336 -1.702 1.00 95.38 80 ARG A CA 1
ATOM 613 C C . ARG A 1 80 ? 4.992 35.932 -0.826 1.00 95.38 80 ARG A C 1
ATOM 615 O O . ARG A 1 80 ? 4.968 36.240 0.364 1.00 95.38 80 ARG A O 1
ATOM 622 N N . HIS A 1 81 ? 4.007 35.244 -1.404 1.00 95.25 81 HIS A N 1
ATOM 623 C CA . HIS A 1 81 ? 2.870 34.732 -0.647 1.00 95.25 81 HIS A CA 1
ATOM 624 C C . HIS A 1 81 ? 3.302 33.683 0.381 1.00 95.25 81 HIS A C 1
ATOM 626 O O . HIS A 1 81 ? 2.956 33.825 1.550 1.00 95.25 81 HIS A O 1
ATOM 632 N N . MET A 1 82 ? 4.088 32.682 -0.026 1.00 96.25 82 MET A N 1
ATOM 633 C CA . MET A 1 82 ? 4.603 31.645 0.872 1.00 96.25 82 MET A CA 1
ATOM 634 C C . MET A 1 82 ? 5.491 32.243 1.966 1.00 96.25 82 MET A C 1
ATOM 636 O O . MET A 1 82 ? 5.384 31.842 3.122 1.00 96.25 82 MET A O 1
ATOM 640 N N . GLU A 1 83 ? 6.296 33.259 1.639 1.00 95.75 83 GLU A N 1
ATOM 641 C CA . GLU A 1 83 ? 7.124 33.971 2.617 1.00 95.75 83 GLU A CA 1
ATOM 642 C C . GLU A 1 83 ? 6.271 34.691 3.673 1.00 95.75 83 GLU A C 1
ATOM 644 O O . GLU A 1 83 ? 6.551 34.617 4.869 1.00 95.75 83 GLU A O 1
ATOM 649 N N . SER A 1 84 ? 5.207 35.378 3.255 1.00 96.12 84 SER A N 1
ATOM 650 C CA . SER A 1 84 ? 4.268 36.002 4.192 1.00 96.12 84 SER A CA 1
ATOM 651 C C . SER A 1 84 ? 3.486 34.963 4.998 1.00 96.12 84 SER A C 1
ATOM 653 O O . SER A 1 84 ? 3.183 35.188 6.173 1.00 96.12 84 SER A O 1
ATOM 655 N N . LEU A 1 85 ? 3.121 33.847 4.367 1.00 95.62 85 LEU A N 1
ATOM 656 C CA . LEU A 1 85 ? 2.288 32.819 4.972 1.00 95.62 85 LEU A CA 1
ATOM 657 C C . LEU A 1 85 ? 3.049 32.093 6.076 1.00 95.62 85 LEU A C 1
ATOM 659 O O . LEU A 1 85 ? 2.541 32.021 7.183 1.00 95.62 85 LEU A O 1
ATOM 663 N N . VAL A 1 86 ? 4.290 31.663 5.837 1.00 95.50 86 VAL A N 1
ATOM 664 C CA . VAL A 1 86 ? 5.087 30.970 6.864 1.00 95.50 86 VAL A CA 1
ATOM 665 C C . VAL A 1 86 ? 5.388 31.861 8.076 1.00 95.50 86 VAL A C 1
ATOM 667 O O . VAL A 1 86 ? 5.394 31.380 9.204 1.00 95.50 86 VAL A O 1
ATOM 670 N N . LYS A 1 87 ? 5.565 33.178 7.875 1.00 95.00 87 LYS A N 1
ATOM 671 C CA . LYS A 1 87 ? 5.791 34.141 8.972 1.00 95.00 87 LYS A CA 1
ATOM 672 C C . LYS A 1 87 ? 4.586 34.265 9.910 1.00 95.00 87 LYS A C 1
ATOM 674 O O . LYS A 1 87 ? 4.764 34.558 11.086 1.00 95.00 87 LYS A O 1
ATOM 679 N N . SER A 1 88 ? 3.373 34.086 9.387 1.00 94.69 88 SER A N 1
ATOM 680 C CA . SER A 1 88 ? 2.120 34.238 10.145 1.00 94.69 88 SER A CA 1
ATOM 681 C C . SER A 1 88 ? 1.469 32.908 10.532 1.00 94.69 88 SER A C 1
ATOM 683 O O . SER A 1 88 ? 0.683 32.876 11.474 1.00 94.69 88 SER A O 1
ATOM 685 N N . ASN A 1 89 ? 1.806 31.832 9.822 1.00 95.31 89 ASN A N 1
ATOM 686 C CA . ASN A 1 89 ? 1.286 30.480 9.978 1.00 95.31 89 ASN A CA 1
ATOM 687 C C . ASN A 1 89 ? 2.440 29.461 9.868 1.00 95.31 89 ASN A C 1
ATOM 689 O O . ASN A 1 89 ? 2.550 28.769 8.850 1.00 95.31 89 ASN A O 1
ATOM 693 N N . PRO A 1 90 ? 3.330 29.368 10.876 1.00 90.50 90 PRO A N 1
ATOM 694 C CA . PRO A 1 90 ? 4.427 28.394 10.874 1.00 90.50 90 PRO A CA 1
ATOM 695 C C . PRO A 1 90 ? 3.937 26.937 10.797 1.00 90.50 90 PRO A C 1
ATOM 697 O O . PRO A 1 90 ? 4.644 26.067 10.296 1.00 90.50 90 PRO A O 1
ATOM 700 N N . GLU A 1 91 ? 2.703 26.669 11.223 1.00 90.31 91 GLU A N 1
ATOM 701 C CA . GLU A 1 91 ? 2.026 25.374 11.137 1.00 90.31 91 GLU A CA 1
ATOM 702 C C . GLU A 1 91 ? 1.617 24.965 9.712 1.00 90.31 91 GLU A C 1
ATOM 704 O O . GLU A 1 91 ? 1.122 23.859 9.510 1.00 90.31 91 GLU A O 1
ATOM 709 N N . ALA A 1 92 ? 1.798 25.833 8.711 1.00 92.25 92 ALA A N 1
ATOM 710 C CA . ALA A 1 92 ? 1.410 25.552 7.331 1.00 92.25 92 ALA A CA 1
ATOM 711 C C . ALA A 1 92 ? 2.296 24.490 6.648 1.00 92.25 92 ALA A C 1
ATOM 713 O O . ALA A 1 92 ? 2.026 24.117 5.514 1.00 92.25 92 ALA A O 1
ATOM 714 N N . GLY A 1 93 ? 3.357 23.993 7.286 1.00 91.94 93 GLY A N 1
ATOM 715 C CA . GLY A 1 93 ? 4.219 22.980 6.670 1.00 91.94 93 GLY A CA 1
ATOM 716 C C . GLY A 1 93 ? 5.134 23.534 5.570 1.00 91.94 93 GLY A C 1
ATOM 717 O O . GLY A 1 93 ? 5.576 22.771 4.716 1.00 91.94 93 GLY A O 1
ATOM 718 N N . ILE A 1 94 ? 5.384 24.849 5.557 1.00 96.06 94 ILE A N 1
ATOM 719 C CA . ILE A 1 94 ? 6.257 25.541 4.594 1.00 96.06 94 ILE A CA 1
ATOM 720 C C . ILE A 1 94 ? 7.651 25.697 5.203 1.00 96.06 94 ILE A C 1
ATOM 722 O O . ILE A 1 94 ? 7.786 26.114 6.353 1.00 96.06 94 ILE A O 1
ATOM 726 N N . THR A 1 95 ? 8.695 25.447 4.418 1.00 95.75 95 THR A N 1
ATOM 727 C CA . THR A 1 95 ? 10.085 25.658 4.836 1.00 95.75 95 THR A CA 1
ATOM 728 C C . THR A 1 95 ? 10.853 26.386 3.749 1.00 95.75 95 THR A C 1
ATOM 730 O O . THR A 1 95 ? 10.848 25.963 2.597 1.00 95.75 95 THR A O 1
ATOM 733 N N . PHE A 1 96 ? 11.526 27.478 4.115 1.00 97.12 96 PHE A N 1
ATOM 734 C CA . PHE A 1 96 ? 12.479 28.147 3.233 1.00 97.12 96 PHE A CA 1
ATOM 735 C C . PHE A 1 96 ? 13.868 27.546 3.416 1.00 97.12 96 PHE A C 1
ATOM 737 O O . PHE A 1 96 ? 14.319 27.367 4.546 1.00 97.12 96 PHE A O 1
ATOM 744 N N . MET A 1 97 ? 14.539 27.254 2.308 1.00 96.81 97 MET A N 1
ATOM 745 C CA . MET A 1 97 ? 15.844 26.594 2.279 1.00 96.81 97 MET A CA 1
ATOM 746 C C . MET A 1 97 ? 16.580 26.900 0.967 1.00 96.81 97 MET A C 1
ATOM 748 O O . MET A 1 97 ? 15.972 27.470 0.055 1.00 96.81 97 MET A O 1
ATOM 752 N N . PRO A 1 98 ? 17.869 26.549 0.844 1.00 97.94 98 PRO A N 1
ATOM 753 C CA . PRO A 1 98 ? 18.562 26.598 -0.436 1.00 97.94 98 PRO A CA 1
ATOM 754 C C . PRO A 1 98 ? 17.924 25.656 -1.469 1.00 97.94 98 PRO A C 1
ATOM 756 O O . PRO A 1 98 ? 17.489 24.548 -1.152 1.00 97.94 98 PRO A O 1
ATOM 759 N N . GLY A 1 99 ? 17.877 26.107 -2.715 1.00 97.81 99 GLY A N 1
ATOM 760 C CA . GLY A 1 99 ? 17.595 25.318 -3.903 1.00 97.81 99 GLY A CA 1
ATOM 761 C C . GLY A 1 99 ? 18.840 25.283 -4.777 1.00 97.81 99 GLY A C 1
ATOM 762 O O . GLY A 1 99 ? 19.454 26.322 -4.996 1.00 97.81 99 GLY A O 1
ATOM 763 N N . ILE A 1 100 ? 19.218 24.096 -5.238 1.00 98.19 100 ILE A N 1
ATOM 764 C CA . ILE A 1 100 ? 20.393 23.856 -6.074 1.00 98.19 100 ILE A CA 1
ATOM 765 C C . ILE A 1 100 ? 19.920 23.291 -7.410 1.00 98.19 100 ILE A C 1
ATOM 767 O O . ILE A 1 100 ? 19.182 22.303 -7.438 1.00 98.19 100 ILE A O 1
ATOM 771 N N . GLU A 1 101 ? 20.363 23.894 -8.510 1.00 97.25 101 GLU A N 1
ATOM 772 C CA . GLU A 1 101 ? 20.083 23.404 -9.860 1.00 97.25 101 GLU A CA 1
ATOM 773 C C . GLU A 1 101 ? 21.360 23.102 -10.633 1.00 97.25 101 GLU A C 1
ATOM 775 O O . GLU A 1 101 ? 22.325 23.863 -10.580 1.00 97.25 101 GLU A O 1
ATOM 780 N N . TYR A 1 102 ? 21.323 22.011 -11.394 1.00 97.75 102 TYR A N 1
ATOM 781 C CA . TYR A 1 102 ? 22.362 21.588 -12.323 1.00 97.75 102 TYR A CA 1
ATOM 782 C C . TYR A 1 102 ? 21.750 21.330 -13.701 1.00 97.75 102 TYR A C 1
ATOM 784 O O . TYR A 1 102 ? 20.724 20.657 -13.811 1.00 97.75 102 TYR A O 1
ATOM 792 N N . LEU A 1 103 ? 22.391 21.828 -14.755 1.00 97.31 103 LEU A N 1
ATOM 793 C CA . LEU A 1 103 ? 21.997 21.597 -16.143 1.00 97.31 103 LEU A CA 1
ATOM 794 C C . LEU A 1 103 ? 23.186 21.031 -16.926 1.00 97.31 103 LEU A C 1
ATOM 796 O O . LEU A 1 103 ? 24.248 21.658 -17.009 1.00 97.31 103 LEU A O 1
ATOM 800 N N . ASP A 1 104 ? 22.991 19.866 -17.538 1.00 97.06 104 ASP A N 1
ATOM 801 C CA . ASP A 1 104 ? 23.975 19.265 -18.448 1.00 97.06 104 ASP A CA 1
ATOM 802 C C . ASP A 1 104 ? 23.960 19.941 -19.836 1.00 97.06 104 ASP A C 1
ATOM 804 O O . ASP A 1 104 ? 24.985 20.017 -20.518 1.00 97.06 104 ASP A O 1
ATOM 808 N N . ASP A 1 105 ? 22.800 20.455 -20.264 1.00 95.94 105 ASP A N 1
ATOM 809 C CA . ASP A 1 105 ? 22.631 21.183 -21.529 1.00 95.94 105 ASP A CA 1
ATOM 810 C C . ASP A 1 105 ? 21.806 22.471 -21.333 1.00 95.94 105 ASP A C 1
ATOM 812 O O . ASP A 1 105 ? 20.607 22.514 -21.614 1.00 95.94 105 ASP A O 1
ATOM 816 N N . PRO A 1 106 ? 22.413 23.529 -20.758 1.00 95.06 106 PRO A N 1
ATOM 817 C CA . PRO A 1 106 ? 21.699 24.743 -20.386 1.00 95.06 106 PRO A CA 1
ATOM 818 C C . PRO A 1 106 ? 21.228 25.525 -21.623 1.00 95.06 106 PRO A C 1
ATOM 820 O O . PRO A 1 106 ? 22.050 25.836 -22.493 1.00 95.06 106 PRO A O 1
ATOM 823 N N . PRO A 1 107 ? 19.954 25.951 -21.683 1.00 92.88 107 PRO A N 1
ATOM 824 C CA . PRO A 1 107 ? 19.476 26.845 -22.734 1.00 92.88 107 PRO A CA 1
ATOM 825 C C . PRO A 1 107 ? 20.207 28.207 -22.737 1.00 92.88 107 PRO A C 1
ATOM 827 O O . PRO A 1 107 ? 20.704 28.638 -21.689 1.00 92.88 107 PRO A O 1
ATOM 830 N N . PRO A 1 108 ? 20.242 28.945 -23.867 1.00 94.38 108 PRO A N 1
ATOM 831 C CA . PRO A 1 108 ? 20.998 30.198 -23.987 1.00 94.38 108 PRO A CA 1
ATOM 832 C C . PRO A 1 108 ? 20.678 31.248 -22.914 1.00 94.38 108 PRO A C 1
ATOM 834 O O . PRO A 1 108 ? 21.574 31.943 -22.438 1.00 94.38 108 PRO A O 1
ATOM 837 N N . GLN A 1 109 ? 19.417 31.350 -22.487 1.00 93.81 109 GLN A N 1
ATOM 838 C CA . GLN A 1 109 ? 18.999 32.293 -21.448 1.00 93.81 109 GLN A CA 1
ATOM 839 C C . GLN A 1 109 ? 19.565 31.960 -20.061 1.00 93.81 109 GLN A C 1
ATOM 841 O O . GLN A 1 109 ? 19.770 32.870 -19.263 1.00 93.81 109 GLN A O 1
ATOM 846 N N . TYR A 1 110 ? 19.857 30.685 -19.783 1.00 94.31 110 TYR A N 1
ATOM 847 C CA . TYR A 1 110 ? 20.522 30.259 -18.550 1.00 94.31 110 TYR A CA 1
ATOM 848 C C . TYR A 1 110 ? 22.026 30.533 -18.628 1.00 94.31 110 TYR A C 1
ATOM 850 O O . TYR A 1 110 ? 22.603 31.066 -17.684 1.00 94.31 110 TYR A O 1
ATOM 858 N N . GLN A 1 111 ? 22.649 30.266 -19.781 1.00 93.75 111 GLN A N 1
ATOM 859 C CA . GLN A 1 111 ? 24.068 30.573 -20.010 1.00 93.75 111 GLN A CA 1
ATOM 860 C C . GLN A 1 111 ? 24.370 32.075 -19.891 1.00 93.75 111 GLN A C 1
ATOM 862 O O . GLN A 1 111 ? 25.424 32.460 -19.395 1.00 93.75 111 GLN A O 1
ATOM 867 N N . ALA A 1 112 ? 23.438 32.926 -20.327 1.00 93.19 112 ALA A N 1
ATOM 868 C CA . ALA A 1 112 ? 23.562 34.381 -20.254 1.00 93.19 112 ALA A CA 1
ATOM 869 C C . ALA A 1 112 ? 23.156 34.979 -18.892 1.00 93.19 112 ALA A C 1
ATOM 871 O O . ALA A 1 112 ? 23.222 36.199 -18.716 1.00 93.19 112 ALA A O 1
ATOM 872 N N . LEU A 1 113 ? 22.696 34.162 -17.937 1.00 95.69 113 LEU A N 1
ATOM 873 C CA . LEU A 1 113 ? 22.219 34.648 -16.647 1.00 95.69 113 LEU A CA 1
ATOM 874 C C . LEU A 1 113 ? 23.397 35.017 -15.737 1.00 95.69 113 LEU A C 1
ATOM 876 O O . LEU A 1 113 ? 24.131 34.148 -15.278 1.00 95.69 113 LEU A O 1
ATOM 880 N N . SER A 1 114 ? 23.541 36.307 -15.432 1.00 95.88 114 SER A N 1
ATOM 881 C CA . SER A 1 114 ? 24.428 36.797 -14.371 1.00 95.88 114 SER A CA 1
ATOM 882 C C . SER A 1 114 ? 23.690 36.923 -13.036 1.00 95.88 114 SER A C 1
ATOM 884 O O . SER A 1 114 ? 22.461 37.017 -13.001 1.00 95.88 114 SER A O 1
ATOM 886 N N . GLU A 1 115 ? 24.431 36.999 -11.930 1.00 96.00 115 GLU A N 1
ATOM 887 C CA . GLU A 1 115 ? 23.852 37.225 -10.595 1.00 96.00 115 GLU A CA 1
ATOM 888 C C . GLU A 1 115 ? 23.098 38.562 -10.507 1.00 96.00 115 GLU A C 1
ATOM 890 O O . GLU A 1 115 ? 21.991 38.618 -9.974 1.00 96.00 115 GLU A O 1
ATOM 895 N N . GLU A 1 116 ? 23.625 39.623 -11.126 1.00 96.25 116 GLU A N 1
ATOM 896 C CA . GLU A 1 116 ? 22.937 40.917 -11.236 1.00 96.25 116 GLU A CA 1
ATOM 897 C C . GLU A 1 116 ? 21.615 40.781 -12.007 1.00 96.25 116 GLU A C 1
ATOM 899 O O . GLU A 1 116 ? 20.574 41.311 -11.602 1.00 96.25 116 GLU A O 1
ATOM 904 N N . LYS A 1 117 ? 21.618 40.016 -13.108 1.00 95.44 117 LYS A N 1
ATOM 905 C CA . LYS A 1 117 ? 20.404 39.781 -13.889 1.00 95.44 117 LYS A CA 1
ATOM 906 C C . LYS A 1 117 ? 19.388 38.964 -13.094 1.00 95.44 117 LYS A C 1
ATOM 908 O O . LYS A 1 117 ? 18.210 39.322 -13.101 1.00 95.44 117 LYS A O 1
ATOM 913 N N . ALA A 1 118 ? 19.821 37.927 -12.383 1.00 95.50 118 ALA A N 1
ATOM 914 C CA . ALA A 1 118 ? 18.973 37.130 -11.503 1.00 95.50 118 ALA A CA 1
ATOM 915 C C . ALA A 1 118 ? 18.345 37.984 -10.388 1.00 95.50 118 ALA A C 1
ATOM 917 O O . ALA A 1 118 ? 17.135 37.911 -10.162 1.00 95.50 118 ALA A O 1
ATOM 918 N N . GLN A 1 119 ? 19.121 38.880 -9.772 1.00 95.00 119 GLN A N 1
ATOM 919 C CA . GLN A 1 119 ? 18.614 39.833 -8.784 1.00 95.00 119 GLN A CA 1
ATOM 920 C C . GLN A 1 119 ? 17.567 40.776 -9.392 1.00 95.00 119 GLN A C 1
ATOM 922 O O . GLN A 1 119 ? 16.511 40.992 -8.796 1.00 95.00 119 GLN A O 1
ATOM 927 N N . SER A 1 120 ? 17.803 41.285 -10.608 1.00 95.19 120 SER A N 1
ATOM 928 C CA . SER A 1 120 ? 16.832 42.126 -11.329 1.00 95.19 120 SER A CA 1
ATOM 929 C C . SER A 1 120 ? 15.520 41.392 -11.642 1.00 95.19 120 SER A C 1
ATOM 931 O O . SER A 1 120 ? 14.460 42.010 -11.730 1.00 95.19 120 SER A O 1
ATOM 933 N N . LEU A 1 121 ? 15.586 40.064 -11.776 1.00 94.94 121 LEU A N 1
ATOM 934 C CA . LEU A 1 121 ? 14.439 39.178 -11.959 1.00 94.94 121 LEU A CA 1
ATOM 935 C C . LEU A 1 121 ? 13.774 38.797 -10.626 1.00 94.94 121 LEU A C 1
ATOM 937 O O . LEU A 1 121 ? 12.737 38.141 -10.641 1.00 94.94 121 LEU A O 1
ATOM 941 N N . GLY A 1 122 ? 14.315 39.225 -9.483 1.00 94.75 122 GLY A N 1
ATOM 942 C CA . GLY A 1 122 ? 13.751 38.975 -8.157 1.00 94.75 122 GLY A CA 1
ATOM 943 C C . GLY A 1 122 ? 14.112 37.620 -7.550 1.00 94.75 122 GLY A C 1
ATOM 944 O O . GLY A 1 122 ? 13.450 37.211 -6.596 1.00 94.75 122 GLY A O 1
ATOM 945 N N . LEU A 1 123 ? 15.129 36.929 -8.078 1.00 95.06 123 LEU A N 1
ATOM 946 C CA . LEU A 1 123 ? 15.659 35.711 -7.465 1.00 95.06 123 LEU A CA 1
ATOM 947 C C . LEU A 1 123 ? 16.440 36.101 -6.205 1.00 95.06 123 LEU A C 1
ATOM 949 O O . LEU A 1 123 ? 17.323 36.958 -6.245 1.00 95.06 123 LEU A O 1
ATOM 953 N N . VAL A 1 124 ? 16.078 35.494 -5.078 1.00 95.12 124 VAL A N 1
ATOM 954 C CA . VAL A 1 124 ? 16.629 35.824 -3.758 1.00 95.12 124 VAL A CA 1
ATOM 955 C C . VAL A 1 124 ? 17.806 34.905 -3.448 1.00 95.12 124 VAL A C 1
ATOM 957 O O . VAL A 1 124 ? 17.719 33.704 -3.694 1.00 95.12 124 VAL A O 1
ATOM 960 N N . ASP A 1 125 ? 18.883 35.475 -2.903 1.00 96.81 125 ASP A N 1
ATOM 961 C CA . ASP A 1 125 ? 20.127 34.778 -2.539 1.00 96.81 125 ASP A CA 1
ATOM 962 C C . ASP A 1 125 ? 20.696 33.911 -3.681 1.00 96.81 125 ASP A C 1
ATOM 964 O O . ASP A 1 125 ? 21.234 32.834 -3.447 1.00 96.81 125 ASP A O 1
ATOM 968 N N . PHE A 1 126 ? 20.526 34.362 -4.929 1.00 97.94 126 PHE A N 1
ATOM 969 C CA . PHE A 1 126 ? 21.006 33.653 -6.111 1.00 97.94 126 PHE A CA 1
ATOM 970 C C . PHE A 1 126 ? 22.519 33.806 -6.273 1.00 97.94 126 PHE A C 1
ATOM 972 O O . PHE A 1 126 ? 23.031 34.926 -6.246 1.00 97.94 126 PHE A O 1
ATOM 979 N N . ARG A 1 127 ? 23.204 32.695 -6.546 1.00 97.81 127 ARG A N 1
ATOM 980 C CA . ARG A 1 127 ? 24.607 32.661 -6.966 1.00 97.81 127 ARG A CA 1
ATOM 981 C C . ARG A 1 127 ? 24.841 31.598 -8.032 1.00 97.81 127 ARG A C 1
ATOM 983 O O . ARG A 1 127 ? 24.172 30.560 -8.045 1.00 97.81 127 ARG A O 1
ATOM 990 N N . LEU A 1 128 ? 25.823 31.830 -8.895 1.00 98.06 128 LEU A N 1
ATOM 991 C CA . LEU A 1 128 ? 26.309 30.793 -9.807 1.00 98.06 128 LEU A CA 1
ATOM 992 C C . LEU A 1 128 ? 27.285 29.867 -9.071 1.00 98.06 128 LEU A C 1
ATOM 994 O O . LEU A 1 128 ? 28.086 30.307 -8.246 1.00 98.06 128 LEU A O 1
ATOM 998 N N . LEU A 1 129 ? 27.211 28.572 -9.367 1.00 97.94 129 LEU A N 1
ATOM 999 C CA . LEU A 1 129 ? 28.119 27.571 -8.812 1.00 97.94 129 LEU A CA 1
ATOM 1000 C C . LEU A 1 129 ? 29.393 27.477 -9.655 1.00 97.94 129 LEU A C 1
ATOM 1002 O O . LEU A 1 129 ? 29.338 27.464 -10.890 1.00 97.94 129 LEU A O 1
ATOM 1006 N N . ASN A 1 130 ? 30.537 27.342 -8.986 1.00 96.44 130 ASN A N 1
ATOM 1007 C CA . ASN A 1 130 ? 31.809 27.076 -9.651 1.00 96.44 130 ASN A CA 1
ATOM 1008 C C . ASN A 1 130 ? 31.859 25.624 -10.154 1.00 96.44 130 ASN A C 1
ATOM 1010 O O . ASN A 1 130 ? 31.296 24.748 -9.498 1.00 96.44 130 ASN A O 1
ATOM 1014 N N . PRO A 1 131 ? 32.606 25.312 -11.232 1.00 95.88 131 PRO A N 1
ATOM 1015 C CA . PRO A 1 131 ? 32.734 23.938 -11.726 1.00 95.88 131 PRO A CA 1
ATOM 1016 C C . PRO A 1 131 ? 33.228 22.917 -10.691 1.00 95.88 131 PRO A C 1
ATOM 1018 O O . PRO A 1 131 ? 32.899 21.741 -10.773 1.00 95.88 131 PRO A O 1
ATOM 1021 N N . THR A 1 132 ? 33.981 23.352 -9.676 1.00 95.81 132 THR A N 1
ATOM 1022 C CA . THR A 1 132 ? 34.423 22.495 -8.560 1.00 95.81 132 THR A CA 1
ATOM 1023 C C . THR A 1 132 ? 33.302 22.113 -7.589 1.00 95.81 132 THR A C 1
ATOM 1025 O O . THR A 1 132 ? 33.492 21.231 -6.759 1.00 95.81 132 THR A O 1
ATOM 1028 N N . GLU A 1 133 ? 32.163 22.805 -7.642 1.00 96.06 133 GLU A N 1
ATOM 1029 C CA . GLU A 1 133 ? 30.957 22.521 -6.854 1.00 96.06 133 GLU A CA 1
ATOM 1030 C C . GLU A 1 133 ? 29.970 21.615 -7.616 1.00 96.06 133 GLU A C 1
ATOM 1032 O O . GLU A 1 133 ? 28.908 21.278 -7.083 1.00 96.06 133 GLU A O 1
ATOM 1037 N N . TYR A 1 134 ? 30.284 21.239 -8.861 1.00 96.81 134 TYR A N 1
ATOM 1038 C CA . TYR A 1 134 ? 29.447 20.351 -9.664 1.00 96.81 134 TYR A CA 1
ATOM 1039 C C . TYR A 1 134 ? 29.618 18.893 -9.220 1.00 96.81 134 TYR A C 1
ATOM 1041 O O . TYR A 1 134 ? 30.697 18.511 -8.762 1.00 96.81 134 TYR A O 1
ATOM 1049 N N . PRO A 1 135 ? 28.568 18.062 -9.351 1.00 94.38 135 PRO A N 1
ATOM 1050 C CA . PRO A 1 135 ? 28.649 16.649 -8.993 1.00 94.38 135 PRO A CA 1
ATOM 1051 C C . PRO A 1 135 ? 29.573 15.849 -9.920 1.00 94.38 135 PRO A C 1
ATOM 1053 O O . PRO A 1 135 ? 30.178 14.873 -9.484 1.00 94.38 135 PRO A O 1
ATOM 1056 N N . ASP A 1 136 ? 29.686 16.256 -11.186 1.00 94.94 136 ASP A N 1
ATOM 1057 C CA . ASP A 1 136 ? 30.552 15.648 -12.192 1.00 94.94 136 ASP A CA 1
ATOM 1058 C C . ASP A 1 136 ? 30.872 16.639 -13.327 1.00 94.94 136 ASP A C 1
ATOM 1060 O O . ASP A 1 136 ? 30.410 17.782 -13.335 1.00 94.94 136 ASP A O 1
ATOM 1064 N N . ASP A 1 137 ? 31.683 16.194 -14.287 1.00 95.00 137 ASP A N 1
ATOM 1065 C CA . ASP A 1 137 ? 32.149 16.966 -15.442 1.00 95.00 137 ASP A CA 1
ATOM 1066 C C . ASP A 1 137 ? 31.102 17.140 -16.555 1.00 95.00 137 ASP A C 1
ATOM 1068 O O . ASP A 1 137 ? 31.341 17.876 -17.516 1.00 95.00 137 ASP A O 1
ATOM 1072 N N . LYS A 1 138 ? 29.938 16.488 -16.446 1.00 95.69 138 LYS A N 1
ATOM 1073 C CA . LYS A 1 138 ? 28.861 16.594 -17.442 1.00 95.69 138 LYS A CA 1
ATOM 1074 C C . LYS A 1 138 ? 27.994 17.825 -17.212 1.00 95.69 138 LYS A C 1
ATOM 1076 O O . LYS A 1 138 ? 27.399 18.327 -18.164 1.00 95.69 138 LYS A O 1
ATOM 1081 N N . VAL A 1 139 ? 27.919 18.307 -15.972 1.00 97.25 139 VAL A N 1
ATOM 1082 C CA . VAL A 1 139 ? 27.197 19.536 -15.637 1.00 97.25 139 VAL A CA 1
ATOM 1083 C C . VAL A 1 139 ? 27.921 20.728 -16.256 1.00 97.25 139 VAL A C 1
ATOM 1085 O O . VAL A 1 139 ? 29.102 20.960 -16.005 1.00 97.25 139 VAL A O 1
ATOM 1088 N N . LYS A 1 140 ? 27.199 21.513 -17.059 1.00 97.38 140 LYS A N 1
ATOM 1089 C CA . LYS A 1 140 ? 27.747 22.697 -17.744 1.00 97.38 140 LYS A CA 1
ATOM 1090 C C . LYS A 1 140 ? 27.317 24.011 -17.107 1.00 97.38 140 LYS A C 1
ATOM 1092 O O . LYS A 1 140 ? 27.907 25.049 -17.394 1.00 97.38 140 LYS A O 1
ATOM 1097 N N . TRP A 1 141 ? 26.276 23.981 -16.282 1.00 97.75 141 TRP A N 1
ATOM 1098 C CA . TRP A 1 141 ? 25.768 25.149 -15.576 1.00 97.75 141 TRP A CA 1
ATOM 1099 C C . TRP A 1 141 ? 25.129 24.724 -14.260 1.00 97.75 141 TRP A C 1
ATOM 1101 O O . TRP A 1 141 ? 24.413 23.724 -14.213 1.00 97.75 141 TRP A O 1
ATOM 1111 N N . GLY A 1 142 ? 25.353 25.500 -13.203 1.00 97.50 142 GLY A N 1
ATOM 1112 C CA . GLY A 1 142 ? 24.692 25.277 -11.926 1.00 97.50 142 GLY A CA 1
ATOM 1113 C C . GLY A 1 142 ? 24.520 26.554 -11.120 1.00 97.50 142 GLY A C 1
ATOM 1114 O O . GLY A 1 142 ? 25.297 27.503 -11.259 1.00 97.50 142 GLY A O 1
ATOM 1115 N N . CYS A 1 143 ? 23.501 26.575 -10.269 1.00 98.00 143 CYS A N 1
ATOM 1116 C CA . CYS A 1 143 ? 23.207 27.699 -9.391 1.00 98.00 143 CYS A CA 1
ATOM 1117 C C . CYS A 1 143 ? 22.700 27.237 -8.025 1.00 98.00 143 CYS A C 1
ATOM 1119 O O . CYS A 1 143 ? 22.256 26.102 -7.844 1.00 98.00 143 CYS A O 1
ATOM 1121 N N . GLU A 1 144 ? 22.753 28.158 -7.072 1.00 98.19 144 GLU A N 1
ATOM 1122 C CA . GLU A 1 144 ? 22.099 28.043 -5.777 1.00 98.19 144 GLU A CA 1
ATOM 1123 C C . GLU A 1 144 ? 21.257 29.299 -5.544 1.00 98.19 144 GLU A C 1
ATOM 1125 O O . GLU A 1 144 ? 21.638 30.393 -5.959 1.00 98.19 144 GLU A O 1
ATOM 1130 N N . TYR A 1 145 ? 20.092 29.151 -4.923 1.00 97.88 145 TYR A N 1
ATOM 1131 C CA . TYR A 1 145 ? 19.191 30.260 -4.618 1.00 97.88 145 TYR A CA 1
ATOM 1132 C C . TYR A 1 145 ? 18.313 29.952 -3.410 1.00 97.88 145 TYR A C 1
ATOM 1134 O O . TYR A 1 145 ? 18.137 28.799 -3.026 1.00 97.88 145 TYR A O 1
ATOM 1142 N N . LYS A 1 146 ? 17.674 30.964 -2.825 1.00 97.62 146 LYS A N 1
ATOM 1143 C CA . LYS A 1 146 ? 16.659 30.743 -1.791 1.00 97.62 146 LYS A CA 1
ATOM 1144 C C . LYS A 1 146 ? 15.345 30.284 -2.410 1.00 97.62 146 LYS A C 1
ATOM 1146 O O . LYS A 1 146 ? 14.796 30.936 -3.301 1.00 97.62 146 LYS A O 1
ATOM 1151 N N . THR A 1 147 ? 14.804 29.190 -1.892 1.00 96.69 147 THR A N 1
ATOM 1152 C CA . THR A 1 147 ? 13.514 28.632 -2.297 1.00 96.69 147 THR A CA 1
ATOM 1153 C C . THR A 1 147 ? 12.653 28.265 -1.093 1.00 96.69 147 THR A C 1
ATOM 1155 O O . THR A 1 147 ? 13.045 28.465 0.058 1.00 96.69 147 THR A O 1
ATOM 1158 N N . TRP A 1 148 ? 11.458 27.751 -1.362 1.00 96.06 148 TRP A N 1
ATOM 1159 C CA . TRP A 1 148 ? 10.604 27.101 -0.382 1.00 96.06 148 TRP A CA 1
ATOM 1160 C C . TRP A 1 148 ? 10.225 25.702 -0.858 1.00 96.06 148 TRP A C 1
ATOM 1162 O O . TRP A 1 148 ? 10.068 25.468 -2.058 1.00 96.06 148 TRP A O 1
ATOM 1172 N N . CYS A 1 149 ? 10.024 24.796 0.091 1.00 95.06 149 CYS A N 1
ATOM 1173 C CA . CYS A 1 149 ? 9.293 23.553 -0.101 1.00 95.06 149 CYS A CA 1
ATOM 1174 C C . CYS A 1 149 ? 8.124 23.472 0.884 1.00 95.06 149 CYS A C 1
ATOM 1176 O O . CYS A 1 149 ? 8.069 24.207 1.876 1.00 95.06 149 CYS A O 1
ATOM 1178 N N . VAL A 1 150 ? 7.170 22.592 0.597 1.00 93.12 150 VAL A N 1
ATOM 1179 C CA . VAL A 1 150 ? 6.064 22.286 1.503 1.00 93.12 150 VAL A CA 1
ATOM 1180 C C . VAL A 1 150 ? 5.988 20.795 1.769 1.00 93.12 150 VAL A C 1
ATOM 1182 O O . VAL A 1 150 ? 6.198 19.986 0.867 1.00 93.12 150 VAL A O 1
ATOM 1185 N N . ASN A 1 151 ? 5.615 20.435 2.995 1.00 91.94 151 ASN A N 1
ATOM 1186 C CA . ASN A 1 151 ? 5.022 19.136 3.277 1.00 91.94 151 ASN A CA 1
ATOM 1187 C C . ASN A 1 151 ? 3.547 19.191 2.837 1.00 91.94 151 ASN A C 1
ATOM 1189 O O . ASN A 1 151 ? 2.745 19.870 3.492 1.00 91.94 151 ASN A O 1
ATOM 1193 N N . PRO A 1 152 ? 3.157 18.521 1.735 1.00 90.62 152 PRO A N 1
ATOM 1194 C CA . PRO A 1 152 ? 1.835 18.727 1.154 1.00 90.62 152 PRO A CA 1
ATOM 1195 C C . PRO A 1 152 ? 0.690 18.304 2.070 1.00 90.62 152 PRO A C 1
ATOM 1197 O O . PRO A 1 152 ? -0.363 18.937 2.039 1.00 90.62 152 PRO A O 1
ATOM 1200 N N . MET A 1 153 ? 0.877 17.279 2.906 1.00 87.69 153 MET A N 1
ATOM 1201 C CA . MET A 1 153 ? -0.196 16.786 3.777 1.00 87.69 153 MET A CA 1
ATOM 1202 C C . MET A 1 153 ? -0.456 17.721 4.946 1.00 87.69 153 MET A C 1
ATOM 1204 O O . MET A 1 153 ? -1.618 17.979 5.274 1.00 87.69 153 MET A O 1
ATOM 1208 N N . ILE A 1 154 ? 0.598 18.313 5.505 1.00 91.62 154 ILE A N 1
ATOM 1209 C CA . ILE A 1 154 ? 0.468 19.365 6.516 1.00 91.62 154 ILE A CA 1
ATOM 1210 C C . ILE A 1 154 ? -0.157 20.612 5.890 1.00 91.62 154 ILE A C 1
ATOM 1212 O O . ILE A 1 154 ? -1.139 21.135 6.419 1.00 91.62 154 ILE A O 1
ATOM 1216 N N . TYR A 1 155 ? 0.334 21.041 4.724 1.00 94.81 155 TYR A N 1
ATOM 1217 C CA . TYR A 1 155 ? -0.181 22.228 4.041 1.00 94.81 155 TYR A CA 1
ATOM 1218 C C . TYR A 1 155 ? -1.657 22.084 3.657 1.00 94.81 155 TYR A C 1
ATOM 1220 O O . TYR A 1 155 ? -2.467 22.973 3.924 1.00 94.81 155 TYR A O 1
ATOM 1228 N N . CYS A 1 156 ? -2.052 20.942 3.091 1.00 95.12 156 CYS A N 1
ATOM 1229 C CA . CYS A 1 156 ? -3.447 20.691 2.746 1.00 95.12 156 CYS A CA 1
ATOM 1230 C C . CYS A 1 156 ? -4.334 20.601 3.997 1.00 95.12 156 CYS A C 1
ATOM 1232 O O . CYS A 1 156 ? -5.432 21.154 4.004 1.00 95.12 156 CYS A O 1
ATOM 1234 N N . SER A 1 157 ? -3.865 19.973 5.079 1.00 94.25 157 SER A N 1
ATOM 1235 C CA . SER A 1 157 ? -4.608 19.928 6.348 1.00 94.25 157 SER A CA 1
ATOM 1236 C C . SER A 1 157 ? -4.801 21.328 6.941 1.00 94.25 157 SER A C 1
ATOM 1238 O O . SER A 1 157 ? -5.904 21.680 7.368 1.00 94.25 157 SER A O 1
ATOM 1240 N N . PHE A 1 158 ? -3.763 22.168 6.890 1.00 95.81 158 PHE A N 1
ATOM 1241 C CA . PHE A 1 158 ? -3.823 23.578 7.273 1.00 95.81 158 PHE A CA 1
ATOM 1242 C C . PHE A 1 158 ? -4.866 24.349 6.449 1.00 95.81 158 PHE A C 1
ATOM 1244 O O . PHE A 1 158 ? -5.728 25.031 7.013 1.00 95.81 158 PHE A O 1
ATOM 1251 N N . LEU A 1 159 ? -4.844 24.209 5.120 1.00 97.25 159 LEU A N 1
ATOM 1252 C CA . LEU A 1 159 ? -5.802 24.879 4.240 1.00 97.25 159 LEU A CA 1
ATOM 1253 C C . LEU A 1 159 ? -7.235 24.385 4.460 1.00 97.25 159 LEU A C 1
ATOM 1255 O O . LEU A 1 159 ? -8.151 25.204 4.519 1.00 97.25 159 LEU A O 1
ATOM 1259 N N . LEU A 1 160 ? -7.441 23.076 4.626 1.00 97.62 160 LEU A N 1
ATOM 1260 C CA . LEU A 1 160 ? -8.759 22.497 4.895 1.00 97.62 160 LEU A CA 1
ATOM 1261 C C . LEU A 1 160 ? -9.334 23.005 6.220 1.00 97.62 160 LEU A C 1
ATOM 1263 O O . LEU A 1 160 ? -10.514 23.362 6.292 1.00 97.62 160 LEU A O 1
ATOM 1267 N N . ARG A 1 161 ? -8.498 23.097 7.260 1.00 96.56 161 ARG A N 1
ATOM 1268 C CA . ARG A 1 161 ? -8.888 23.688 8.544 1.00 96.56 161 ARG A CA 1
ATOM 1269 C C . ARG A 1 161 ? -9.288 25.149 8.371 1.00 96.56 161 ARG A C 1
ATOM 1271 O O . ARG A 1 161 ? -10.347 25.542 8.852 1.00 96.56 161 ARG A O 1
ATOM 1278 N N . LYS A 1 162 ? -8.485 25.942 7.655 1.00 96.06 162 LYS A N 1
ATOM 1279 C CA . LYS A 1 162 ? -8.774 27.361 7.383 1.00 96.06 162 LYS A CA 1
ATOM 1280 C C . LYS A 1 162 ? -10.076 27.530 6.599 1.00 96.06 162 LYS A C 1
ATOM 1282 O O . LYS A 1 162 ? -10.897 28.372 6.950 1.00 96.06 162 LYS A O 1
ATOM 1287 N N . PHE A 1 163 ? -10.296 26.687 5.593 1.00 98.12 163 PHE A N 1
ATOM 1288 C CA . PHE A 1 163 ? -11.520 26.662 4.797 1.00 98.12 163 PHE A CA 1
ATOM 1289 C C . PHE A 1 163 ? -12.764 26.380 5.648 1.00 98.12 163 PHE A C 1
ATOM 1291 O O . PHE A 1 163 ? -13.762 27.104 5.575 1.00 98.12 163 PHE A O 1
ATOM 1298 N N . SER A 1 164 ? -12.682 25.348 6.490 1.00 96.06 164 SER A N 1
ATOM 1299 C CA . SER A 1 164 ? -13.762 24.947 7.397 1.00 96.06 164 SER A CA 1
ATOM 1300 C C . SER A 1 164 ? -14.064 26.043 8.416 1.00 96.06 164 SER A C 1
ATOM 1302 O O . SER A 1 164 ? -15.221 26.405 8.617 1.00 96.06 164 SER A O 1
ATOM 1304 N N . TRP A 1 165 ? -13.019 26.632 9.007 1.00 94.44 165 TRP A N 1
ATOM 1305 C CA . TRP A 1 165 ? -13.137 27.711 9.990 1.00 94.44 165 TRP A CA 1
ATOM 1306 C C . TRP A 1 165 ? -13.821 28.958 9.420 1.00 94.44 165 TRP A C 1
ATOM 1308 O O . TRP A 1 165 ? -14.597 29.618 10.105 1.00 94.44 165 TRP A O 1
ATOM 1318 N N . ASN A 1 166 ? -13.600 29.244 8.137 1.00 95.38 166 ASN A N 1
ATOM 1319 C CA . ASN A 1 166 ? -14.252 30.340 7.419 1.00 95.38 166 ASN A CA 1
ATOM 1320 C C . ASN A 1 166 ? -15.700 30.017 6.984 1.00 95.38 166 ASN A C 1
ATOM 1322 O O . ASN A 1 166 ? -16.288 30.757 6.195 1.00 95.38 166 ASN A O 1
ATOM 1326 N N . GLY A 1 167 ? -16.288 28.915 7.466 1.00 94.00 167 GLY A N 1
ATOM 1327 C CA . GLY A 1 167 ? -17.673 28.524 7.184 1.00 94.00 167 GLY A CA 1
ATOM 1328 C C . GLY A 1 167 ? -17.868 27.803 5.848 1.00 94.00 167 GLY A C 1
ATOM 1329 O O . GLY A 1 167 ? -18.965 27.833 5.283 1.00 94.00 167 GLY A O 1
ATOM 1330 N N . GLY A 1 168 ? -16.810 27.194 5.310 1.00 96.38 168 GLY A N 1
ATOM 1331 C CA . GLY A 1 168 ? -16.870 26.386 4.093 1.00 96.38 168 GLY A CA 1
ATOM 1332 C C . GLY A 1 168 ? -17.662 25.094 4.292 1.00 96.38 168 GLY A C 1
ATOM 1333 O O . GLY A 1 168 ? -17.659 24.513 5.374 1.00 96.38 168 GLY A O 1
ATOM 1334 N N . GLN A 1 169 ? -18.348 24.635 3.245 1.00 96.31 169 GLN A N 1
ATOM 1335 C CA . GLN A 1 169 ? -19.080 23.362 3.271 1.00 96.31 169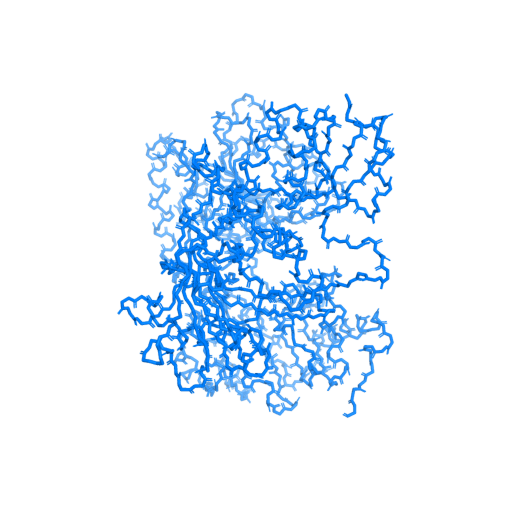 GLN A CA 1
ATOM 1336 C C . GLN A 1 169 ? -18.235 22.259 2.623 1.00 96.31 169 GLN A C 1
ATOM 1338 O O . GLN A 1 169 ? -17.600 22.499 1.599 1.00 96.31 169 GLN A O 1
ATOM 1343 N N . ILE A 1 170 ? -18.223 21.056 3.192 1.00 96.94 170 ILE A N 1
ATOM 1344 C CA . ILE A 1 170 ? -17.396 19.942 2.711 1.00 96.94 170 ILE A CA 1
ATOM 1345 C C . ILE A 1 170 ? -18.284 18.736 2.432 1.00 96.94 170 ILE A C 1
ATOM 1347 O O . ILE A 1 170 ? -19.108 18.365 3.265 1.00 96.94 170 ILE A O 1
ATOM 1351 N N . PHE A 1 171 ? -18.078 18.106 1.279 1.00 96.31 171 PHE A N 1
ATOM 1352 C CA . PHE A 1 171 ? -18.780 16.899 0.870 1.00 96.31 171 PHE A CA 1
ATOM 1353 C C . PHE A 1 171 ? -17.774 15.863 0.371 1.00 96.31 171 PHE A C 1
ATOM 1355 O O . PHE A 1 171 ? -17.065 16.089 -0.612 1.00 96.31 171 PHE A O 1
ATOM 1362 N N . ARG A 1 172 ? -17.729 14.708 1.043 1.00 94.25 172 ARG A N 1
ATOM 1363 C CA . ARG A 1 172 ? -16.974 13.549 0.567 1.00 94.25 172 ARG A CA 1
ATOM 1364 C C . ARG A 1 172 ? -17.823 12.770 -0.431 1.00 94.25 172 ARG A C 1
ATOM 1366 O O . ARG A 1 172 ? -18.765 12.089 -0.035 1.00 94.25 172 ARG A O 1
ATOM 1373 N N . ARG A 1 173 ? -17.531 12.935 -1.720 1.00 92.31 173 ARG A N 1
ATOM 1374 C CA . ARG A 1 173 ? -18.274 12.329 -2.831 1.00 92.31 173 ARG A CA 1
ATOM 1375 C C . ARG A 1 173 ? -17.374 12.230 -4.059 1.00 92.31 173 ARG A C 1
ATOM 1377 O O . ARG A 1 173 ? -16.628 13.160 -4.362 1.00 92.31 173 ARG A O 1
ATOM 1384 N N . GLU A 1 174 ? -17.456 11.104 -4.751 1.00 90.25 174 GLU A N 1
ATOM 1385 C CA . GLU A 1 174 ? -16.891 10.934 -6.087 1.00 90.25 174 GLU A CA 1
ATOM 1386 C C . GLU A 1 174 ? -17.893 11.446 -7.119 1.00 90.25 174 GLU A C 1
ATOM 1388 O O . GLU A 1 174 ? -19.088 11.184 -6.996 1.00 90.25 174 GLU A O 1
ATOM 1393 N N . LEU A 1 175 ? -17.405 12.210 -8.092 1.00 90.44 175 LEU A N 1
ATOM 1394 C CA . LEU A 1 175 ? -18.199 12.685 -9.219 1.00 90.44 175 LEU A CA 1
ATOM 1395 C C . LEU A 1 175 ? -17.683 11.974 -10.463 1.00 90.44 175 LEU A C 1
ATOM 1397 O O . LEU A 1 175 ? -16.468 11.893 -10.646 1.00 90.44 175 LEU A O 1
ATOM 1401 N N . SER A 1 176 ? -18.586 11.483 -11.305 1.00 89.19 176 SER A N 1
ATOM 1402 C CA . SER A 1 176 ? -18.237 10.957 -12.630 1.00 89.19 176 SER A CA 1
ATOM 1403 C C . SER A 1 176 ? -18.242 12.057 -13.693 1.00 89.19 176 SER A C 1
ATOM 1405 O O . SER A 1 176 ? -17.558 11.947 -14.707 1.00 89.19 176 SER A O 1
ATOM 1407 N N . ASP A 1 177 ? -18.961 13.149 -13.424 1.00 91.75 177 ASP A N 1
ATOM 1408 C CA . ASP A 1 177 ? -19.064 14.325 -14.276 1.00 91.75 177 ASP A CA 1
ATOM 1409 C C . ASP A 1 177 ? -19.109 15.618 -13.434 1.00 91.75 177 ASP A C 1
ATOM 1411 O O . ASP A 1 177 ? -19.829 15.682 -12.430 1.00 91.75 177 ASP A O 1
ATOM 1415 N N . PRO A 1 178 ? -18.403 16.699 -13.821 1.00 92.44 178 PRO A N 1
ATOM 1416 C CA . PRO A 1 178 ? -18.385 17.937 -13.044 1.00 92.44 178 PRO A CA 1
ATOM 1417 C C . PRO A 1 178 ? -19.762 18.613 -12.969 1.00 92.44 178 PRO A C 1
ATOM 1419 O O . PRO A 1 178 ? -20.009 19.406 -12.057 1.00 92.44 178 PRO A O 1
ATOM 1422 N N . ARG A 1 179 ? -20.682 18.304 -13.894 1.00 93.44 179 ARG A N 1
ATOM 1423 C CA . ARG A 1 179 ? -22.052 18.833 -13.916 1.00 93.44 179 ARG A CA 1
ATOM 1424 C C . ARG A 1 179 ? -22.899 18.297 -12.766 1.00 93.44 179 ARG A C 1
ATOM 1426 O O . ARG A 1 179 ? -23.840 18.975 -12.353 1.00 93.44 179 ARG A O 1
ATOM 1433 N N . GLU A 1 180 ? -22.550 17.141 -12.201 1.00 94.25 180 GLU A N 1
ATOM 1434 C CA . GLU A 1 180 ? -23.245 16.572 -11.040 1.00 94.25 180 GLU A CA 1
ATOM 1435 C C . GLU A 1 180 ? -23.270 17.546 -9.856 1.00 94.25 180 GLU A C 1
ATOM 1437 O O . GLU A 1 180 ? -24.279 17.629 -9.150 1.00 94.25 180 GLU A O 1
ATOM 1442 N N . ALA A 1 181 ? -22.220 18.361 -9.696 1.00 94.06 181 ALA A N 1
ATOM 1443 C CA . ALA A 1 181 ? -22.126 19.375 -8.649 1.00 94.06 181 ALA A CA 1
ATOM 1444 C C . ALA A 1 181 ? -23.279 20.398 -8.683 1.00 94.06 181 ALA A C 1
ATOM 1446 O O . ALA A 1 181 ? -23.691 20.880 -7.629 1.00 94.06 181 ALA A O 1
ATOM 1447 N N . PHE A 1 182 ? -23.846 20.702 -9.858 1.00 95.31 182 PHE A N 1
ATOM 1448 C CA . PHE A 1 182 ? -24.999 21.607 -9.980 1.00 95.31 182 PHE A CA 1
ATOM 1449 C C . PHE A 1 182 ? -26.323 20.968 -9.548 1.00 95.31 182 PHE A C 1
ATOM 1451 O O . PHE A 1 182 ? -27.285 21.677 -9.264 1.00 95.31 182 PHE A O 1
ATOM 1458 N N . SER A 1 183 ? -26.384 19.637 -9.509 1.00 92.62 183 SER A N 1
ATOM 1459 C CA . SER A 1 183 ? -27.602 18.867 -9.226 1.00 92.62 183 SER A CA 1
ATOM 1460 C C . SER A 1 183 ? -27.677 18.328 -7.793 1.00 92.62 183 SER A C 1
ATOM 1462 O O . SER A 1 183 ? -28.658 17.683 -7.417 1.00 92.62 183 SER A O 1
ATOM 1464 N N . MET A 1 184 ? -26.656 18.594 -6.973 1.00 92.25 184 MET A N 1
ATOM 1465 C CA . MET A 1 184 ? -26.597 18.135 -5.587 1.00 92.25 184 MET A CA 1
ATOM 1466 C C . MET A 1 184 ? -27.718 18.765 -4.752 1.00 92.25 184 MET A C 1
ATOM 1468 O O . MET A 1 184 ? -27.767 19.982 -4.567 1.00 92.25 184 MET A O 1
ATOM 1472 N N . LYS A 1 185 ? -28.602 17.929 -4.194 1.00 89.31 185 LYS A N 1
ATOM 1473 C CA . LYS A 1 185 ? -29.751 18.371 -3.379 1.00 89.31 185 LYS A CA 1
ATOM 1474 C C . LYS A 1 185 ? -29.321 19.160 -2.142 1.00 89.31 185 LYS A C 1
ATOM 1476 O O . LYS A 1 185 ? -30.036 20.051 -1.695 1.00 89.31 185 LYS A O 1
ATOM 1481 N N . GLU A 1 186 ? -28.146 18.847 -1.607 1.00 90.75 186 GLU A N 1
ATOM 1482 C CA . GLU A 1 186 ? -27.535 19.506 -0.453 1.00 90.75 186 GLU A CA 1
ATOM 1483 C C . GLU A 1 186 ? -27.029 20.926 -0.775 1.00 90.75 186 GLU A C 1
ATOM 1485 O O . GLU A 1 186 ? -26.778 21.723 0.132 1.00 90.75 186 GLU A O 1
ATOM 1490 N N . LEU A 1 187 ? -26.902 21.260 -2.066 1.00 89.06 187 LEU A N 1
ATOM 1491 C CA . LEU A 1 187 ? -26.407 22.535 -2.582 1.00 89.06 187 LEU A CA 1
ATOM 1492 C C . LEU A 1 187 ? -27.382 23.134 -3.620 1.00 89.06 187 LEU A C 1
ATOM 1494 O O . LEU A 1 187 ? -27.030 23.298 -4.785 1.00 89.06 187 LEU A O 1
ATOM 1498 N N . PRO A 1 188 ? -28.604 23.544 -3.230 1.00 77.06 188 PRO A N 1
ATOM 1499 C CA . PRO A 1 188 ? -29.675 23.896 -4.172 1.00 77.06 188 PRO A CA 1
ATOM 1500 C C . PRO A 1 188 ? -29.487 25.226 -4.943 1.00 77.06 188 PRO A C 1
ATOM 1502 O O . PRO A 1 188 ? -30.452 25.746 -5.488 1.00 77.06 188 PRO A O 1
ATOM 1505 N N . ASN A 1 189 ? -28.285 25.823 -4.977 1.00 88.38 189 ASN A N 1
ATOM 1506 C CA . ASN A 1 189 ? -28.016 27.130 -5.607 1.00 88.38 189 ASN A CA 1
ATOM 1507 C C . ASN A 1 189 ? -26.588 27.270 -6.186 1.00 88.38 189 ASN A C 1
ATOM 1509 O O . ASN A 1 189 ? -26.028 28.373 -6.191 1.00 88.38 189 ASN A O 1
ATOM 1513 N N . VAL A 1 190 ? -25.969 26.179 -6.644 1.00 95.50 190 VAL A N 1
ATOM 1514 C CA . VAL A 1 190 ? -24.640 26.245 -7.279 1.00 95.50 190 VAL A CA 1
ATOM 1515 C C . VAL A 1 190 ? -24.725 27.030 -8.592 1.00 95.50 190 VAL A C 1
ATOM 1517 O O . VAL A 1 190 ? -25.527 26.714 -9.465 1.00 95.50 190 VAL A O 1
ATOM 1520 N N . ARG A 1 191 ? -23.894 28.067 -8.732 1.00 95.44 191 ARG A N 1
ATOM 1521 C CA . ARG A 1 191 ? -23.782 28.920 -9.930 1.00 95.44 191 ARG A CA 1
ATOM 1522 C C . ARG A 1 191 ? -22.502 28.674 -10.714 1.00 95.44 191 ARG A C 1
ATOM 1524 O O . ARG A 1 191 ? -22.490 28.849 -11.927 1.00 95.44 191 ARG A O 1
ATOM 1531 N N . HIS A 1 192 ? -21.438 28.277 -10.022 1.00 97.12 192 HIS A N 1
ATOM 1532 C CA . HIS A 1 192 ? -20.134 28.027 -10.622 1.00 97.12 192 HIS A CA 1
ATOM 1533 C C . HIS A 1 192 ? -19.524 26.747 -10.062 1.00 97.12 192 HIS A C 1
ATOM 1535 O O . HIS A 1 192 ? -19.665 26.447 -8.876 1.00 97.12 192 HIS A O 1
ATOM 1541 N N . VAL A 1 193 ? -18.802 26.035 -10.920 1.00 96.88 193 VAL A N 1
ATOM 1542 C CA . VAL A 1 193 ? -17.988 24.877 -10.560 1.00 96.88 193 VAL A CA 1
ATOM 1543 C C . VAL A 1 193 ? -16.562 25.161 -11.007 1.00 96.88 193 VAL A C 1
ATOM 1545 O O . VAL A 1 193 ? -16.339 25.552 -12.151 1.00 96.88 193 VAL A O 1
ATOM 1548 N N . VAL A 1 194 ? -15.605 24.977 -10.104 1.00 97.19 194 VAL A N 1
ATOM 1549 C CA . VAL A 1 194 ? -14.174 25.049 -10.397 1.00 97.19 194 VAL A CA 1
ATOM 1550 C C . VAL A 1 194 ? -13.613 23.635 -10.315 1.00 97.19 194 VAL A C 1
ATOM 1552 O O . VAL A 1 194 ? -13.600 23.030 -9.243 1.00 97.19 194 VAL A O 1
ATOM 1555 N N . ASN A 1 195 ? -13.186 23.089 -11.453 1.00 95.00 195 ASN A N 1
ATOM 1556 C CA . ASN A 1 195 ? -12.598 21.755 -11.502 1.00 95.00 195 ASN A CA 1
ATOM 1557 C C . ASN A 1 195 ? -11.123 21.805 -11.070 1.00 95.00 195 ASN A C 1
ATOM 1559 O O . ASN A 1 195 ? -10.270 22.279 -11.816 1.00 95.00 195 ASN A O 1
ATOM 1563 N N . CYS A 1 196 ? -10.828 21.286 -9.880 1.00 94.88 196 CYS A N 1
ATOM 1564 C CA . CYS A 1 196 ? -9.474 21.080 -9.361 1.00 94.88 196 CYS A CA 1
ATOM 1565 C C . CYS A 1 196 ? -9.213 19.597 -9.040 1.00 94.88 196 CYS A C 1
ATOM 1567 O O . CYS A 1 196 ? -8.374 19.284 -8.195 1.00 94.88 196 CYS A O 1
ATOM 1569 N N . SER A 1 197 ? -9.951 18.682 -9.678 1.00 89.25 197 SER A N 1
ATOM 1570 C CA . SER A 1 197 ? -9.851 17.240 -9.421 1.00 89.25 197 SER A CA 1
ATOM 1571 C C . SER A 1 197 ? -8.530 16.632 -9.894 1.00 89.25 197 SER A C 1
ATOM 1573 O O . SER A 1 197 ? -8.166 15.556 -9.438 1.00 89.25 197 SER A O 1
ATOM 1575 N N . GLY A 1 198 ? -7.837 17.301 -10.823 1.00 82.88 198 GLY A N 1
ATOM 1576 C CA . GLY A 1 198 ? -6.725 16.711 -11.572 1.00 82.88 198 GLY A CA 1
ATOM 1577 C C . GLY A 1 198 ? -7.181 15.714 -12.644 1.00 82.88 198 GLY A C 1
ATOM 1578 O O . GLY A 1 198 ? -6.348 15.206 -13.382 1.00 82.88 198 GLY A O 1
ATOM 1579 N N . PHE A 1 199 ? -8.489 15.471 -12.757 1.00 79.44 199 PHE A N 1
ATOM 1580 C CA . PHE A 1 199 ? -9.101 14.606 -13.751 1.00 79.44 199 PHE A CA 1
ATOM 1581 C C . PHE A 1 199 ? -9.805 15.455 -14.817 1.00 79.44 199 PHE A C 1
ATOM 1583 O O . PHE A 1 199 ? -10.551 16.395 -14.514 1.00 79.44 199 PHE A O 1
ATOM 1590 N N . GLY A 1 200 ? -9.559 15.129 -16.086 1.00 82.19 200 GLY A N 1
ATOM 1591 C CA . GLY A 1 200 ? -10.122 15.853 -17.226 1.00 82.19 200 GLY A CA 1
ATOM 1592 C C . GLY A 1 200 ? -11.620 15.627 -17.440 1.00 82.19 200 GLY A C 1
ATOM 1593 O O . GLY A 1 200 ? -12.217 16.338 -18.237 1.00 82.19 200 GLY A O 1
ATOM 1594 N N . PHE A 1 201 ? -12.234 14.652 -16.751 1.00 88.38 201 PHE A N 1
ATOM 1595 C CA . PHE A 1 201 ? -13.639 14.258 -16.943 1.00 88.38 201 PHE A CA 1
ATOM 1596 C C . PHE A 1 201 ? -13.998 13.995 -18.417 1.00 88.38 201 PHE A C 1
ATOM 1598 O O . PHE A 1 201 ? -15.042 14.420 -18.908 1.00 88.38 201 PHE A O 1
ATOM 1605 N N . GLY A 1 202 ? -13.103 13.307 -19.132 1.00 80.75 202 GLY A N 1
ATOM 1606 C CA . GLY A 1 202 ? -13.281 12.985 -20.549 1.00 80.75 202 GLY A CA 1
ATOM 1607 C C . GLY A 1 202 ? -12.976 14.130 -21.523 1.00 80.75 202 GLY A C 1
ATOM 1608 O O . GLY A 1 202 ? -13.325 14.010 -22.695 1.00 80.75 202 GLY A O 1
ATOM 1609 N N . ASP A 1 203 ? -12.342 15.226 -21.084 1.00 85.81 203 ASP A N 1
ATOM 1610 C CA . ASP A 1 203 ? -11.802 16.244 -21.997 1.00 85.81 203 ASP A CA 1
ATOM 1611 C C . ASP A 1 203 ? -10.744 15.610 -22.924 1.00 85.81 203 ASP A C 1
ATOM 1613 O O . ASP A 1 203 ? -9.736 15.109 -22.422 1.00 85.81 203 ASP A O 1
ATOM 1617 N N . PRO A 1 204 ? -10.925 15.641 -24.259 1.00 85.38 204 PRO A N 1
ATOM 1618 C CA . PRO A 1 204 ? -9.996 15.024 -25.207 1.00 85.38 204 PRO A CA 1
ATOM 1619 C C . PRO A 1 204 ? -8.610 15.684 -25.239 1.00 85.38 204 PRO A C 1
ATOM 1621 O O . PRO A 1 204 ? -7.682 15.113 -25.804 1.00 85.38 204 PRO A O 1
ATOM 1624 N N . ASN A 1 205 ? -8.452 16.876 -24.658 1.00 86.69 205 ASN A N 1
ATOM 1625 C CA . ASN A 1 205 ? -7.154 17.541 -24.516 1.00 86.69 205 ASN A CA 1
ATOM 1626 C C . ASN A 1 205 ? -6.460 17.201 -23.189 1.00 86.69 205 ASN A C 1
ATOM 1628 O O . ASN A 1 205 ? -5.372 17.708 -22.914 1.00 86.69 205 ASN A O 1
ATOM 1632 N N . SER A 1 206 ? -7.094 16.387 -22.344 1.00 87.25 206 SER A N 1
ATOM 1633 C CA . SER A 1 206 ? -6.553 15.924 -21.074 1.00 87.25 206 SER A CA 1
ATOM 1634 C C . SER A 1 206 ? -6.149 14.459 -21.189 1.00 87.25 206 SER A C 1
ATOM 1636 O O . SER A 1 206 ? -6.898 13.631 -21.699 1.00 87.25 206 SER A O 1
ATOM 1638 N N . PHE A 1 207 ? -4.961 14.142 -20.687 1.00 81.31 207 PHE A N 1
ATOM 1639 C CA . PHE A 1 207 ? -4.421 12.789 -20.659 1.00 81.31 207 PHE A CA 1
ATOM 1640 C C . PHE A 1 207 ? -3.796 12.512 -19.292 1.00 81.31 207 PHE A C 1
ATOM 1642 O O . PHE A 1 207 ? -3.395 13.437 -18.576 1.00 81.31 207 PHE A O 1
ATOM 1649 N N . ILE A 1 208 ? -3.744 11.237 -18.910 1.00 81.06 208 ILE A N 1
ATOM 1650 C CA . ILE A 1 208 ? -3.125 10.822 -17.652 1.00 81.06 208 ILE A CA 1
ATOM 1651 C C . ILE A 1 208 ? -1.603 10.841 -17.802 1.00 81.06 208 ILE A C 1
ATOM 1653 O O . ILE A 1 208 ? -1.049 10.659 -18.883 1.00 81.06 208 ILE A O 1
ATOM 1657 N N . THR A 1 209 ? -0.892 11.071 -16.711 1.00 80.19 209 THR A N 1
ATOM 1658 C CA . THR A 1 209 ? 0.552 10.855 -16.660 1.00 80.19 209 THR A CA 1
ATOM 1659 C C . THR A 1 209 ? 0.863 10.168 -15.348 1.00 80.19 209 THR A C 1
ATOM 1661 O O . THR A 1 209 ? 0.596 10.733 -14.286 1.00 80.19 209 THR A O 1
ATOM 1664 N N . ARG A 1 210 ? 1.433 8.966 -15.415 1.00 80.62 210 ARG A N 1
ATOM 1665 C CA . ARG A 1 210 ? 1.972 8.286 -14.240 1.00 80.62 210 ARG A CA 1
ATOM 1666 C C . ARG A 1 210 ? 3.321 8.901 -13.893 1.00 80.62 210 ARG A C 1
ATOM 1668 O O . ARG A 1 210 ? 4.133 9.201 -14.770 1.00 80.62 210 ARG A O 1
ATOM 1675 N N . GLY A 1 211 ? 3.550 9.106 -12.606 1.00 79.75 211 GLY A N 1
ATOM 1676 C CA . GLY A 1 211 ? 4.846 9.503 -12.086 1.00 79.75 211 GLY A CA 1
ATOM 1677 C C . GLY A 1 211 ? 5.155 8.711 -10.833 1.00 79.75 211 GLY A C 1
ATOM 1678 O O . GLY A 1 211 ? 4.323 8.632 -9.931 1.00 79.75 211 GLY A O 1
ATOM 1679 N N . GLN A 1 212 ? 6.348 8.133 -10.782 1.00 84.38 212 GLN A N 1
ATOM 1680 C CA . GLN A 1 212 ? 6.832 7.395 -9.629 1.00 84.38 212 GLN A CA 1
ATOM 1681 C C . GLN A 1 212 ? 7.923 8.185 -8.918 1.00 84.38 212 GLN A C 1
ATOM 1683 O O . GLN A 1 212 ? 8.943 8.522 -9.516 1.00 84.38 212 GLN A O 1
ATOM 1688 N N . THR A 1 213 ? 7.710 8.450 -7.635 1.00 87.12 213 THR A N 1
ATOM 1689 C CA . THR A 1 213 ? 8.653 9.117 -6.734 1.00 87.12 213 THR A CA 1
ATOM 1690 C C . THR A 1 213 ? 9.022 8.177 -5.585 1.00 87.12 213 THR A C 1
ATOM 1692 O O . THR A 1 213 ? 8.296 7.226 -5.297 1.00 87.12 213 THR A O 1
ATOM 1695 N N . CYS A 1 214 ? 10.149 8.431 -4.917 1.00 87.31 214 CYS A N 1
ATOM 1696 C CA . CYS A 1 214 ? 10.596 7.634 -3.772 1.00 87.31 214 CYS A CA 1
ATOM 1697 C C . CYS A 1 214 ? 10.584 8.489 -2.504 1.00 87.31 214 CYS A C 1
ATOM 1699 O O . CYS A 1 214 ? 11.231 9.532 -2.465 1.00 87.31 214 CYS A O 1
ATOM 1701 N N . ALA A 1 215 ? 9.879 8.060 -1.458 1.00 87.06 215 ALA A N 1
ATOM 1702 C CA . ALA A 1 215 ? 9.943 8.711 -0.151 1.00 87.06 215 ALA A CA 1
ATOM 1703 C C . ALA A 1 215 ? 11.027 8.048 0.711 1.00 87.06 215 ALA A C 1
ATOM 1705 O O . ALA A 1 215 ? 10.955 6.851 0.985 1.00 87.06 215 ALA A O 1
ATOM 1706 N N . VAL A 1 216 ? 12.016 8.823 1.155 1.00 86.94 216 VAL A N 1
ATOM 1707 C CA . VAL A 1 216 ? 13.118 8.354 2.013 1.00 86.94 216 VAL A CA 1
ATOM 1708 C C . VAL A 1 216 ? 13.137 9.103 3.342 1.00 86.94 216 VAL A C 1
ATOM 1710 O O . VAL A 1 216 ? 12.719 10.257 3.415 1.00 86.94 216 VAL A O 1
ATOM 1713 N N . ALA A 1 217 ? 13.637 8.462 4.395 1.00 85.56 217 ALA A N 1
ATOM 1714 C CA . ALA A 1 217 ? 13.755 9.043 5.731 1.00 85.56 217 ALA A CA 1
ATOM 1715 C C . ALA A 1 217 ? 14.895 10.062 5.790 1.00 85.56 217 ALA A C 1
ATOM 1717 O O . ALA A 1 217 ? 14.899 10.951 6.639 1.00 85.56 217 ALA A O 1
ATOM 1718 N N . ASN A 1 218 ? 15.860 9.931 4.876 1.00 89.94 218 ASN A N 1
ATOM 1719 C CA . ASN A 1 218 ? 17.004 10.814 4.768 1.00 89.94 218 ASN A CA 1
ATOM 1720 C C . ASN A 1 218 ? 16.559 12.270 4.620 1.00 89.94 218 ASN A C 1
ATOM 1722 O O . ASN A 1 218 ? 15.722 12.616 3.781 1.00 89.94 218 ASN A O 1
ATOM 1726 N N . PHE A 1 219 ? 17.166 13.135 5.423 1.00 89.19 219 PHE A N 1
ATOM 1727 C CA . PHE A 1 219 ? 16.962 14.569 5.345 1.00 89.19 219 PHE A CA 1
ATOM 1728 C C . PHE A 1 219 ? 17.877 15.175 4.280 1.00 89.19 219 PHE A C 1
ATOM 1730 O O . PHE A 1 219 ? 19.064 14.859 4.219 1.00 89.19 219 PHE A O 1
ATOM 1737 N N . SER A 1 220 ? 17.344 16.093 3.473 1.00 93.50 220 SER A N 1
ATOM 1738 C CA . SER A 1 220 ? 18.167 16.951 2.624 1.00 93.50 220 SER A CA 1
ATOM 1739 C C . SER A 1 220 ? 18.068 18.407 3.089 1.00 93.50 220 SER A C 1
ATOM 1741 O O . SER A 1 220 ? 16.957 18.915 3.248 1.00 93.50 220 SER A O 1
ATOM 1743 N N . PRO A 1 221 ? 19.199 19.112 3.283 1.00 93.31 221 PRO A N 1
ATOM 1744 C CA . PRO A 1 221 ? 19.202 20.509 3.722 1.00 93.31 221 PRO A CA 1
ATOM 1745 C C . PRO A 1 221 ? 18.846 21.502 2.604 1.00 93.31 221 PRO A C 1
ATOM 1747 O O . PRO A 1 221 ? 18.770 22.703 2.855 1.00 93.31 221 PRO A O 1
ATOM 1750 N N . ALA A 1 222 ? 18.651 21.017 1.379 1.00 96.38 222 ALA A N 1
ATOM 1751 C CA . ALA A 1 222 ? 18.318 21.803 0.204 1.00 96.38 222 ALA A CA 1
ATOM 1752 C C . ALA A 1 222 ? 17.359 21.014 -0.694 1.00 96.38 222 ALA A C 1
ATOM 1754 O O . ALA A 1 222 ? 17.312 19.785 -0.638 1.00 96.38 222 ALA A O 1
ATOM 1755 N N . THR A 1 223 ? 16.633 21.704 -1.572 1.00 97.44 223 THR A N 1
ATOM 1756 C CA . THR A 1 223 ? 16.058 21.032 -2.744 1.00 97.44 223 THR A CA 1
ATOM 1757 C C . THR A 1 223 ? 17.132 20.949 -3.814 1.00 97.44 223 THR A C 1
ATOM 1759 O O . THR A 1 223 ? 17.769 21.962 -4.101 1.00 97.44 223 THR A O 1
ATOM 1762 N N . VAL A 1 224 ? 17.312 19.797 -4.445 1.00 97.56 224 VAL A N 1
ATOM 1763 C CA . VAL A 1 224 ? 18.326 19.626 -5.495 1.00 97.56 224 VAL A CA 1
ATOM 1764 C C . VAL A 1 224 ? 17.635 19.172 -6.764 1.00 97.56 224 VAL A C 1
ATOM 1766 O O . VAL A 1 224 ? 16.745 18.330 -6.711 1.00 97.56 224 VAL A O 1
ATOM 1769 N N . THR A 1 225 ? 17.991 19.730 -7.913 1.00 95.94 225 THR A N 1
ATOM 1770 C CA . THR A 1 225 ? 17.449 19.316 -9.211 1.00 95.94 225 THR A CA 1
ATOM 1771 C C . THR A 1 225 ? 18.555 19.301 -10.251 1.00 95.94 225 THR A C 1
ATOM 1773 O O . THR A 1 225 ? 19.301 20.262 -10.391 1.00 95.94 225 THR A O 1
ATOM 1776 N N . ARG A 1 226 ? 18.642 18.214 -11.009 1.00 95.00 226 ARG A N 1
ATOM 1777 C CA . ARG A 1 226 ? 19.499 18.078 -12.178 1.00 95.00 226 ARG A CA 1
ATOM 1778 C C . ARG A 1 226 ? 18.644 17.765 -13.394 1.00 95.00 226 ARG A C 1
ATOM 1780 O O . ARG A 1 226 ? 17.841 16.831 -13.352 1.00 95.00 226 ARG A O 1
ATOM 1787 N N . GLN A 1 227 ? 18.842 18.524 -14.464 1.00 93.19 227 GLN A N 1
ATOM 1788 C CA . GLN A 1 227 ? 18.338 18.190 -15.790 1.00 93.19 227 GLN A CA 1
ATOM 1789 C C . GLN A 1 227 ? 19.481 17.587 -16.606 1.00 93.19 227 GLN A C 1
ATOM 1791 O O . GLN A 1 227 ? 20.482 18.256 -16.882 1.00 93.19 227 GLN A O 1
ATOM 1796 N N . ASN A 1 228 ? 19.328 16.316 -16.964 1.00 90.50 228 ASN A N 1
ATOM 1797 C CA . ASN A 1 228 ? 20.330 15.572 -17.711 1.00 90.50 228 ASN A CA 1
ATOM 1798 C C . ASN A 1 228 ? 20.219 15.883 -19.212 1.00 90.50 228 ASN A C 1
ATOM 1800 O O . ASN A 1 228 ? 19.151 16.255 -19.708 1.00 90.50 228 ASN A O 1
ATOM 1804 N N . ALA A 1 229 ? 21.310 15.692 -19.956 1.00 91.50 229 ALA A N 1
ATOM 1805 C CA . ALA A 1 229 ? 21.349 15.979 -21.397 1.00 91.50 229 ALA A CA 1
ATOM 1806 C C . ALA A 1 229 ? 20.402 15.090 -22.229 1.00 91.50 229 ALA A C 1
ATOM 1808 O O . ALA A 1 229 ? 20.018 15.459 -23.334 1.00 91.50 229 ALA A O 1
ATOM 1809 N N . ASP A 1 230 ? 20.006 13.929 -21.700 1.00 85.75 230 ASP A N 1
ATOM 1810 C CA . ASP A 1 230 ? 19.033 13.023 -22.324 1.00 85.75 230 ASP A CA 1
ATOM 1811 C C . ASP A 1 230 ? 17.566 13.442 -22.089 1.00 85.75 230 ASP A C 1
ATOM 1813 O O . ASP A 1 230 ? 16.643 12.758 -22.532 1.00 85.75 230 ASP A O 1
ATOM 1817 N N . GLY A 1 231 ? 17.339 14.561 -21.393 1.00 80.69 231 GLY A N 1
ATOM 1818 C CA . GLY A 1 231 ? 16.015 15.079 -21.052 1.00 80.69 231 GLY A CA 1
ATOM 1819 C C . GLY A 1 231 ? 15.408 14.485 -19.778 1.00 80.69 231 GLY A C 1
ATOM 1820 O O . GLY A 1 231 ? 14.331 14.926 -19.367 1.00 80.69 231 GLY A O 1
ATOM 1821 N N . SER A 1 232 ? 16.077 13.526 -19.129 1.00 82.69 232 SER A N 1
ATOM 1822 C CA . SER A 1 232 ? 15.664 12.991 -17.829 1.00 82.69 232 SER A CA 1
ATOM 1823 C C . SER A 1 232 ? 15.996 13.947 -16.679 1.00 82.69 232 SER A C 1
ATOM 1825 O O . SER A 1 232 ? 16.795 14.877 -16.810 1.00 82.69 232 SER A O 1
ATOM 1827 N N . TRP A 1 233 ? 15.354 13.719 -15.533 1.00 85.69 233 TRP A N 1
ATOM 1828 C CA . TRP A 1 233 ? 15.460 14.573 -14.355 1.00 85.69 233 TRP A CA 1
ATOM 1829 C C . TRP A 1 233 ? 15.845 13.749 -13.137 1.00 85.69 233 TRP A C 1
ATOM 1831 O O . TRP A 1 233 ? 15.324 12.654 -12.926 1.00 85.69 233 TRP A O 1
ATOM 1841 N N . THR A 1 234 ? 16.690 14.326 -12.292 1.00 89.50 234 THR A N 1
ATOM 1842 C CA . THR A 1 234 ? 17.013 13.770 -10.979 1.00 89.50 234 THR A CA 1
ATOM 1843 C C . THR A 1 234 ? 16.827 14.865 -9.944 1.00 89.50 234 THR A C 1
ATOM 1845 O O . THR A 1 234 ? 17.412 15.937 -10.077 1.00 89.50 234 THR A O 1
ATOM 1848 N N . PHE A 1 235 ? 16.011 14.646 -8.917 1.00 93.62 235 PHE A N 1
ATOM 1849 C CA . PHE A 1 235 ? 15.736 15.696 -7.940 1.00 93.62 235 PHE A CA 1
ATOM 1850 C C . PHE A 1 235 ? 15.479 15.157 -6.540 1.00 93.62 235 PHE A C 1
ATOM 1852 O O . PHE A 1 235 ? 15.139 13.988 -6.375 1.00 93.62 235 PHE A O 1
ATOM 1859 N N . CYS A 1 236 ? 15.579 16.033 -5.543 1.00 95.44 236 CYS A N 1
ATOM 1860 C CA . CYS A 1 236 ? 14.974 15.819 -4.241 1.00 95.44 236 CYS A CA 1
ATOM 1861 C C . CYS A 1 236 ? 14.183 17.039 -3.765 1.00 95.44 236 CYS A C 1
ATOM 1863 O O . CYS A 1 236 ? 14.528 18.192 -4.047 1.00 95.44 236 CYS A O 1
ATOM 1865 N N . VAL A 1 237 ? 13.124 16.770 -3.006 1.00 95.56 237 VAL A N 1
ATOM 1866 C CA . VAL A 1 237 ? 12.297 17.782 -2.353 1.00 95.56 237 VAL A CA 1
ATOM 1867 C C . VAL A 1 237 ? 12.019 17.348 -0.912 1.00 95.56 237 VAL A C 1
ATOM 1869 O O . VAL A 1 237 ? 11.251 16.404 -0.697 1.00 95.56 237 VAL A O 1
ATOM 1872 N N . PRO A 1 238 ? 12.620 18.015 0.088 1.00 93.25 238 PRO A N 1
ATOM 1873 C CA . PRO A 1 238 ? 12.361 17.729 1.494 1.00 93.25 238 PRO A CA 1
ATOM 1874 C C . PRO A 1 238 ? 10.902 17.986 1.864 1.00 93.25 238 PRO A C 1
ATOM 1876 O O . PRO A 1 238 ? 10.368 19.069 1.616 1.00 93.25 238 PRO A O 1
ATOM 1879 N N . ARG A 1 239 ? 10.272 17.009 2.515 1.00 89.19 239 ARG A N 1
ATOM 1880 C CA . ARG A 1 239 ? 8.987 17.156 3.203 1.00 89.19 239 ARG A CA 1
ATOM 1881 C C . ARG A 1 239 ? 9.292 17.333 4.687 1.00 89.19 239 ARG A C 1
ATOM 1883 O O . ARG A 1 239 ? 9.134 16.406 5.469 1.00 89.19 239 ARG A O 1
ATOM 1890 N N . ASN A 1 240 ? 9.772 18.523 5.054 1.00 84.69 240 ASN A N 1
ATOM 1891 C CA . ASN A 1 240 ? 10.058 18.905 6.443 1.00 84.69 240 ASN A CA 1
ATOM 1892 C C . ASN A 1 240 ? 8.888 18.576 7.395 1.00 84.69 240 ASN A C 1
ATOM 1894 O O . ASN A 1 240 ? 7.787 18.253 6.941 1.00 84.69 240 ASN A O 1
ATOM 1898 N N . PHE A 1 241 ? 9.103 18.726 8.707 1.00 86.62 241 PHE A N 1
ATOM 1899 C CA . PHE A 1 241 ? 8.162 18.263 9.739 1.00 86.62 241 PHE A CA 1
ATOM 1900 C C . PHE A 1 241 ? 8.017 16.733 9.697 1.00 86.62 241 PHE A C 1
ATOM 1902 O O . PHE A 1 241 ? 6.920 16.208 9.533 1.00 86.62 241 PHE A O 1
ATOM 1909 N N . ASP A 1 242 ? 9.162 16.045 9.748 1.00 81.81 242 ASP A N 1
ATOM 1910 C CA . ASP A 1 242 ? 9.275 14.582 9.824 1.00 81.81 242 ASP A CA 1
ATOM 1911 C C . ASP A 1 242 ? 8.623 13.797 8.666 1.00 81.81 242 ASP A C 1
ATOM 1913 O O . ASP A 1 242 ? 8.400 12.597 8.763 1.00 81.81 242 ASP A O 1
ATOM 1917 N N . GLY A 1 243 ? 8.372 14.438 7.518 1.00 77.12 243 GLY A N 1
ATOM 1918 C CA . GLY A 1 243 ? 7.819 13.792 6.318 1.00 77.12 243 GLY A CA 1
ATOM 1919 C C . GLY A 1 243 ? 8.860 13.149 5.388 1.00 77.12 243 GLY A C 1
ATOM 1920 O O . GLY A 1 243 ? 8.506 12.690 4.292 1.00 77.12 243 GLY A O 1
ATOM 1921 N N . GLY A 1 244 ? 10.137 13.145 5.784 1.00 88.38 244 GLY A N 1
ATOM 1922 C CA . GLY A 1 244 ? 11.259 12.648 4.985 1.00 88.38 244 GLY A CA 1
ATOM 1923 C C . GLY A 1 244 ? 11.586 13.527 3.773 1.00 88.38 244 GLY A C 1
ATOM 1924 O O . GLY A 1 244 ? 11.329 14.732 3.755 1.00 88.38 244 GLY A O 1
ATOM 1925 N N . THR A 1 245 ? 12.136 12.922 2.725 1.00 91.69 245 THR A N 1
ATOM 1926 C CA . THR A 1 245 ? 12.478 13.585 1.461 1.00 91.69 245 THR A CA 1
ATOM 1927 C C . THR A 1 245 ? 11.920 12.794 0.287 1.00 91.69 245 THR A C 1
ATOM 1929 O O . THR A 1 245 ? 12.031 11.572 0.243 1.00 91.69 245 THR A O 1
ATOM 1932 N N . ILE A 1 246 ? 11.325 13.488 -0.683 1.00 92.00 246 ILE A N 1
ATOM 1933 C CA . ILE A 1 246 ? 10.956 12.886 -1.965 1.00 92.00 246 ILE A CA 1
ATOM 1934 C C . ILE A 1 246 ? 12.171 12.912 -2.880 1.00 92.00 246 ILE A C 1
ATOM 1936 O O . ILE A 1 246 ? 12.759 13.974 -3.062 1.00 92.00 246 ILE A O 1
ATOM 1940 N N . VAL A 1 247 ? 12.528 11.770 -3.456 1.00 91.94 247 VAL A N 1
ATOM 1941 C CA . VAL A 1 247 ? 13.658 11.587 -4.367 1.00 91.94 247 VAL A CA 1
ATOM 1942 C C . VAL A 1 247 ? 13.162 11.050 -5.702 1.00 91.94 247 VAL A C 1
ATOM 1944 O O . VAL A 1 247 ? 12.423 10.065 -5.766 1.00 91.94 247 VAL A O 1
ATOM 1947 N N . GLY A 1 248 ? 13.618 11.693 -6.772 1.00 85.25 248 GLY A N 1
ATOM 1948 C CA . GLY A 1 248 ? 13.342 11.310 -8.143 1.00 85.25 248 GLY A CA 1
ATOM 1949 C C . GLY A 1 248 ? 11.879 11.465 -8.547 1.00 85.25 248 GLY A C 1
ATOM 1950 O O . GLY A 1 248 ? 11.013 11.865 -7.769 1.00 85.25 248 GLY A O 1
ATOM 1951 N N . GLY A 1 249 ? 11.623 11.143 -9.808 1.00 83.12 249 GLY A N 1
ATOM 1952 C CA . GLY A 1 249 ? 10.312 11.229 -10.425 1.00 83.12 249 GLY A CA 1
ATOM 1953 C C . GLY A 1 249 ? 10.370 10.675 -11.837 1.00 83.12 249 GLY A C 1
ATOM 1954 O O . GLY A 1 249 ? 11.280 11.023 -12.589 1.00 83.12 249 GLY A O 1
ATOM 1955 N N . THR A 1 250 ? 9.404 9.846 -12.214 1.00 82.31 250 THR A N 1
ATOM 1956 C CA . THR A 1 250 ? 9.166 9.523 -13.625 1.00 82.31 250 THR A CA 1
ATOM 1957 C C . THR A 1 250 ? 8.055 10.391 -14.203 1.00 82.31 250 THR A C 1
ATOM 1959 O O . THR A 1 250 ? 7.267 11.004 -13.479 1.00 82.31 250 THR A O 1
ATOM 1962 N N . LYS A 1 251 ? 8.018 10.472 -15.532 1.00 78.62 251 LYS A N 1
ATOM 1963 C CA . LYS A 1 251 ? 6.923 11.074 -16.284 1.00 78.62 251 LYS A CA 1
ATOM 1964 C C . LYS A 1 251 ? 6.567 10.123 -17.414 1.00 78.62 251 LYS A C 1
ATOM 1966 O O . LYS A 1 251 ? 7.297 10.034 -18.396 1.00 78.62 251 LYS A O 1
ATOM 1971 N N . GLU A 1 252 ? 5.455 9.430 -17.258 1.00 80.38 252 GLU A N 1
ATOM 1972 C CA . GLU A 1 252 ? 4.998 8.376 -18.159 1.00 80.38 252 GLU A CA 1
ATOM 1973 C C . GLU A 1 252 ? 3.595 8.747 -18.666 1.00 80.38 252 GLU A C 1
ATOM 1975 O O . GLU A 1 252 ? 2.595 8.465 -17.997 1.00 80.38 252 GLU A O 1
ATOM 1980 N N . PRO A 1 253 ? 3.505 9.469 -19.799 1.00 80.31 253 PRO A N 1
ATOM 1981 C CA . PRO A 1 253 ? 2.228 9.825 -20.412 1.00 80.31 253 PRO A CA 1
ATOM 1982 C C . PRO A 1 253 ? 1.405 8.582 -20.753 1.00 80.31 253 PRO A C 1
ATOM 1984 O O . PRO A 1 253 ? 1.969 7.562 -21.141 1.00 80.31 253 PRO A O 1
ATOM 1987 N N . ASP A 1 254 ? 0.084 8.679 -20.607 1.00 78.75 254 ASP A N 1
ATOM 1988 C CA . ASP A 1 254 ? -0.892 7.633 -20.950 1.00 78.75 254 ASP A CA 1
ATOM 1989 C C . ASP A 1 254 ? -0.710 6.294 -20.215 1.00 78.75 254 ASP A C 1
ATOM 1991 O O . ASP A 1 254 ? -1.343 5.295 -20.559 1.00 78.75 254 ASP A O 1
ATOM 1995 N N . ASN A 1 255 ? 0.106 6.274 -19.159 1.00 73.75 255 ASN A N 1
ATOM 1996 C CA . ASN A 1 255 ? 0.271 5.108 -18.309 1.00 73.75 255 ASN A CA 1
ATOM 1997 C C . ASN A 1 255 ? -0.747 5.134 -17.154 1.00 73.75 255 ASN A C 1
ATOM 1999 O O . ASN A 1 255 ? -0.802 6.090 -16.379 1.00 73.75 255 ASN A O 1
ATOM 2003 N N . TRP A 1 256 ? -1.549 4.073 -17.060 1.00 74.06 256 TRP A N 1
ATOM 2004 C CA . TRP A 1 256 ? -2.588 3.872 -16.043 1.00 74.06 256 TRP A CA 1
ATOM 2005 C C . TRP A 1 256 ? -2.171 2.914 -14.920 1.00 74.06 256 TRP A C 1
ATOM 2007 O O . TRP A 1 256 ? -2.968 2.659 -14.021 1.00 74.06 256 TRP A O 1
ATOM 2017 N N . ASP A 1 257 ? -0.951 2.381 -14.977 1.00 73.31 257 ASP A N 1
ATOM 2018 C CA . ASP A 1 257 ? -0.394 1.484 -13.966 1.00 73.31 257 ASP A CA 1
ATOM 2019 C C . ASP A 1 257 ? -0.320 2.184 -12.597 1.00 73.31 257 ASP A C 1
ATOM 2021 O O . ASP A 1 257 ? 0.187 3.303 -12.456 1.00 73.31 257 ASP A O 1
ATOM 2025 N N . THR A 1 258 ? -0.858 1.525 -11.576 1.00 69.19 258 THR A N 1
ATOM 2026 C CA . THR A 1 258 ? -0.923 2.052 -10.210 1.00 69.19 258 THR A CA 1
ATOM 2027 C C . THR A 1 258 ? 0.181 1.522 -9.301 1.00 69.19 258 THR A C 1
ATOM 2029 O O . THR A 1 258 ? 0.338 2.028 -8.188 1.00 69.19 258 THR A O 1
ATOM 2032 N N . GLU A 1 259 ? 0.949 0.530 -9.744 1.00 76.62 259 GLU A N 1
ATOM 2033 C CA . GLU A 1 259 ? 1.950 -0.162 -8.941 1.00 76.62 259 GLU A CA 1
ATOM 2034 C C . GLU A 1 259 ? 3.326 0.503 -9.065 1.00 76.62 259 GLU A C 1
ATOM 2036 O O . GLU A 1 259 ? 3.772 0.819 -10.168 1.00 76.62 259 GLU A O 1
ATOM 2041 N N . PRO A 1 260 ? 4.046 0.750 -7.957 1.00 75.31 260 PRO A N 1
ATOM 2042 C CA . PRO A 1 260 ? 5.414 1.253 -8.019 1.00 75.31 260 PRO A CA 1
ATOM 2043 C C . PRO A 1 260 ? 6.387 0.163 -8.502 1.00 75.31 260 PRO A C 1
ATOM 2045 O O . PRO A 1 260 ? 6.335 -0.974 -8.048 1.00 75.31 260 PRO A O 1
ATOM 2048 N N . SER A 1 261 ? 7.332 0.527 -9.373 1.00 79.25 261 SER A N 1
ATOM 2049 C CA . SER A 1 261 ? 8.391 -0.358 -9.874 1.00 79.25 261 SER A CA 1
ATOM 2050 C C . SER A 1 261 ? 9.646 -0.310 -8.979 1.00 79.25 261 SER A C 1
ATOM 2052 O O . SER A 1 261 ? 10.263 0.757 -8.859 1.00 79.25 261 SER A O 1
ATOM 2054 N N . PRO A 1 262 ? 10.083 -1.437 -8.387 1.00 76.62 262 PRO A N 1
ATOM 2055 C CA . PRO A 1 262 ? 11.325 -1.508 -7.612 1.00 76.62 262 PRO A CA 1
ATOM 2056 C C . PRO A 1 262 ? 12.568 -1.099 -8.415 1.00 76.62 262 PRO A C 1
ATOM 2058 O O . PRO A 1 262 ? 13.388 -0.322 -7.930 1.00 76.62 262 PRO A O 1
ATOM 2061 N N . GLU A 1 263 ? 12.664 -1.531 -9.674 1.00 80.12 263 GLU A N 1
ATOM 2062 C CA . GLU A 1 263 ? 13.774 -1.184 -10.572 1.00 80.12 263 GLU A CA 1
ATOM 2063 C C . GLU A 1 263 ? 13.855 0.332 -10.812 1.00 80.12 263 GLU A C 1
ATOM 2065 O O . GLU A 1 263 ? 14.926 0.943 -10.735 1.00 80.12 263 GLU A O 1
ATOM 2070 N N . VAL A 1 264 ? 12.705 0.973 -11.052 1.00 80.44 264 VAL A N 1
ATOM 2071 C CA . VAL A 1 264 ? 12.634 2.432 -11.195 1.00 80.44 264 VAL A CA 1
ATOM 2072 C C . VAL A 1 264 ? 13.082 3.113 -9.904 1.00 80.44 264 VAL A C 1
ATOM 2074 O O . VAL A 1 264 ? 13.858 4.065 -9.976 1.00 80.44 264 VAL A O 1
ATOM 2077 N N . ARG A 1 265 ? 12.666 2.624 -8.727 1.00 84.31 265 ARG A N 1
ATOM 2078 C CA . ARG A 1 265 ? 13.118 3.155 -7.428 1.00 84.31 265 ARG A CA 1
ATOM 2079 C C . ARG A 1 265 ? 14.636 3.080 -7.306 1.00 84.31 265 ARG A C 1
ATOM 2081 O O . ARG A 1 265 ? 15.269 4.101 -7.046 1.00 84.31 265 ARG A O 1
ATOM 2088 N N . GLU A 1 266 ? 15.225 1.911 -7.526 1.00 84.38 266 GLU A N 1
ATOM 2089 C CA . GLU A 1 266 ? 16.676 1.713 -7.435 1.00 84.38 266 GLU A CA 1
ATOM 2090 C C . GLU A 1 266 ? 17.433 2.641 -8.380 1.00 84.38 266 GLU A C 1
ATOM 2092 O O . GLU A 1 266 ? 18.401 3.293 -7.981 1.00 84.38 266 GLU A O 1
ATOM 2097 N N . LYS A 1 267 ? 16.950 2.780 -9.617 1.00 86.31 267 LYS A N 1
ATOM 2098 C CA . LYS A 1 267 ? 17.522 3.700 -10.598 1.00 86.31 267 LYS A CA 1
ATOM 2099 C C . LYS A 1 267 ? 17.434 5.154 -10.135 1.00 86.31 267 LYS A C 1
ATOM 2101 O O . LYS A 1 267 ? 18.435 5.869 -10.204 1.00 86.31 267 LYS A O 1
ATOM 2106 N N . LEU A 1 268 ? 16.271 5.593 -9.649 1.00 86.50 268 LEU A N 1
ATOM 2107 C CA . LEU A 1 268 ? 16.058 6.956 -9.152 1.00 86.50 268 LEU A CA 1
ATOM 2108 C C . LEU A 1 268 ? 16.973 7.268 -7.961 1.00 86.50 268 LEU A C 1
ATOM 2110 O O . LEU A 1 268 ? 17.643 8.303 -7.962 1.00 86.50 268 LEU A O 1
ATOM 2114 N N . LEU A 1 269 ? 17.043 6.366 -6.979 1.00 91.12 269 LEU A N 1
ATOM 2115 C CA . LEU A 1 269 ? 17.890 6.523 -5.797 1.00 91.12 269 LEU A CA 1
ATOM 2116 C C . LEU A 1 269 ? 19.374 6.522 -6.174 1.00 91.12 269 LEU A C 1
ATOM 2118 O O . LEU A 1 269 ? 20.096 7.443 -5.800 1.00 91.12 269 LEU A O 1
ATOM 2122 N N . LYS A 1 270 ? 19.827 5.567 -6.991 1.00 89.94 270 LYS A N 1
ATOM 2123 C CA . LYS A 1 270 ? 21.219 5.488 -7.458 1.00 89.94 270 LYS A CA 1
ATOM 2124 C C . LYS A 1 270 ? 21.644 6.738 -8.228 1.00 89.94 270 LYS A C 1
ATOM 2126 O O . LYS A 1 270 ? 22.722 7.280 -7.991 1.00 89.94 270 LYS A O 1
ATOM 2131 N N . HIS A 1 271 ? 20.806 7.215 -9.147 1.00 90.44 271 HIS A N 1
ATOM 2132 C CA . HIS A 1 271 ? 21.096 8.429 -9.911 1.00 90.44 271 HIS A CA 1
ATOM 2133 C C . HIS A 1 271 ? 21.143 9.668 -9.011 1.00 90.44 271 HIS A C 1
ATOM 2135 O O . HIS A 1 271 ? 21.988 10.548 -9.206 1.00 90.44 271 HIS A O 1
ATOM 2141 N N . PHE A 1 272 ? 20.265 9.744 -8.008 1.00 94.19 272 PHE A N 1
ATOM 2142 C CA . PHE A 1 272 ? 20.271 10.869 -7.082 1.00 94.19 272 PHE A CA 1
ATOM 2143 C C . PHE A 1 272 ? 21.447 10.824 -6.103 1.00 94.19 272 PHE A C 1
ATOM 2145 O O . PHE A 1 272 ? 22.066 11.862 -5.886 1.00 94.19 272 PHE A O 1
ATOM 2152 N N . ALA A 1 273 ? 21.841 9.646 -5.612 1.00 93.12 273 ALA A N 1
ATOM 2153 C CA . ALA A 1 273 ? 23.066 9.459 -4.829 1.00 93.12 273 ALA A CA 1
ATOM 2154 C C . ALA A 1 273 ? 24.305 9.985 -5.569 1.00 93.12 273 ALA A C 1
ATOM 2156 O O . ALA A 1 273 ? 25.129 10.675 -4.976 1.00 93.12 273 ALA A O 1
ATOM 2157 N N . ALA A 1 274 ? 24.403 9.727 -6.879 1.00 92.12 274 ALA A N 1
ATOM 2158 C CA . ALA A 1 274 ? 25.490 10.249 -7.708 1.00 92.12 274 ALA A CA 1
ATOM 2159 C C . ALA A 1 274 ? 25.440 11.780 -7.878 1.00 92.12 274 ALA A C 1
ATOM 2161 O O . ALA A 1 274 ? 26.475 12.421 -8.023 1.00 92.12 274 ALA A O 1
ATOM 2162 N N . THR A 1 275 ? 24.244 12.377 -7.849 1.00 94.38 275 THR A N 1
ATOM 2163 C CA . THR A 1 275 ? 24.057 13.831 -7.990 1.00 94.38 275 THR A CA 1
ATOM 2164 C C . THR A 1 275 ? 24.317 14.573 -6.678 1.00 94.38 275 THR A C 1
ATOM 2166 O O . THR A 1 275 ? 24.875 15.665 -6.679 1.00 94.38 275 THR A O 1
ATOM 2169 N N . TYR A 1 276 ? 23.882 14.021 -5.547 1.00 94.94 276 TYR A N 1
ATOM 2170 C CA . TYR A 1 276 ? 23.961 14.694 -4.255 1.00 94.94 276 TYR A CA 1
ATOM 2171 C C . TYR A 1 276 ? 24.216 13.694 -3.120 1.00 94.94 276 TYR A C 1
ATOM 2173 O O . TYR A 1 276 ? 23.327 13.442 -2.307 1.00 94.94 276 TYR A O 1
ATOM 2181 N N . PRO A 1 277 ? 25.439 13.146 -3.004 1.00 91.62 277 PRO A N 1
ATOM 2182 C CA . PRO A 1 277 ? 25.753 12.095 -2.030 1.00 91.62 277 PRO A CA 1
ATOM 2183 C C . PRO A 1 277 ? 25.587 12.546 -0.572 1.00 91.62 277 PRO A C 1
ATOM 2185 O O . PRO A 1 277 ? 25.431 11.719 0.315 1.00 91.62 277 PRO A O 1
ATOM 2188 N N . LYS A 1 278 ? 25.548 13.862 -0.315 1.00 91.50 278 LYS A N 1
ATOM 2189 C CA . LYS A 1 278 ? 25.332 14.452 1.018 1.00 91.50 278 LYS A CA 1
ATOM 2190 C C . LYS A 1 278 ? 23.981 14.092 1.657 1.00 91.50 278 LYS A C 1
ATOM 2192 O O . LYS A 1 278 ? 23.804 14.367 2.836 1.00 91.50 278 LYS A O 1
ATOM 2197 N N . ILE A 1 279 ? 23.020 13.562 0.894 1.00 90.75 279 ILE A N 1
ATOM 2198 C CA . ILE A 1 279 ? 21.737 13.078 1.435 1.00 90.75 279 ILE A CA 1
ATOM 2199 C C . ILE A 1 279 ? 21.853 11.687 2.079 1.00 90.75 279 ILE A C 1
ATOM 2201 O O . ILE A 1 279 ? 20.977 11.292 2.846 1.00 90.75 279 ILE A O 1
ATOM 2205 N N . LEU A 1 280 ? 22.883 10.915 1.732 1.00 89.50 280 LEU A N 1
ATOM 2206 C CA . LEU A 1 280 ? 23.037 9.541 2.201 1.00 89.50 280 LEU A CA 1
ATOM 2207 C C . LEU A 1 280 ? 23.301 9.518 3.710 1.00 89.50 280 LEU A C 1
ATOM 2209 O O . LEU A 1 280 ? 23.811 10.489 4.272 1.00 89.50 280 LEU A O 1
ATOM 2213 N N . GLY A 1 281 ? 22.905 8.427 4.366 1.00 79.75 281 GLY A N 1
ATOM 2214 C CA . GLY A 1 281 ? 23.205 8.228 5.781 1.00 79.75 281 GLY A CA 1
ATOM 2215 C C . GLY A 1 281 ? 24.704 8.045 6.026 1.00 79.75 281 GLY A C 1
ATOM 2216 O O . GLY A 1 281 ? 25.494 7.923 5.090 1.00 79.75 281 GLY A O 1
ATOM 2217 N N . ASP A 1 282 ? 25.101 7.973 7.298 1.00 78.25 282 ASP A N 1
ATOM 2218 C CA . ASP A 1 282 ? 26.490 7.665 7.685 1.00 78.25 282 ASP A CA 1
ATOM 2219 C C . ASP A 1 282 ? 26.957 6.288 7.163 1.00 78.25 282 ASP A C 1
ATOM 2221 O O . ASP A 1 282 ? 28.152 6.033 7.027 1.00 78.25 282 ASP A O 1
ATOM 2225 N N . ASP A 1 283 ? 26.000 5.410 6.859 1.00 75.06 283 ASP A N 1
ATOM 2226 C CA . ASP A 1 283 ? 26.157 4.099 6.224 1.00 75.06 283 ASP A CA 1
ATOM 2227 C C . ASP A 1 283 ? 26.342 4.172 4.695 1.00 75.06 283 ASP A C 1
ATOM 2229 O O . ASP A 1 283 ? 26.661 3.163 4.072 1.00 75.06 283 ASP A O 1
ATOM 2233 N N . GLY A 1 284 ? 26.190 5.354 4.093 1.00 82.81 284 GLY A N 1
ATOM 2234 C CA . GLY A 1 284 ? 26.256 5.561 2.648 1.00 82.81 284 GLY A CA 1
ATOM 2235 C C . GLY A 1 284 ? 24.969 5.196 1.907 1.00 82.81 284 GLY A C 1
ATOM 2236 O O . GLY A 1 284 ? 24.981 5.177 0.679 1.00 82.81 284 GLY A O 1
ATOM 2237 N N . GLU A 1 285 ? 23.862 4.951 2.614 1.00 80.81 285 GLU A N 1
ATOM 2238 C CA . GLU A 1 285 ? 22.643 4.386 2.028 1.00 80.81 285 GLU A CA 1
ATOM 2239 C C . GLU A 1 285 ? 21.399 5.276 2.217 1.00 80.81 285 GLU A C 1
ATOM 2241 O O . GLU A 1 285 ? 21.347 6.209 3.034 1.00 80.81 285 GLU A O 1
ATOM 2246 N N . PHE A 1 286 ? 20.359 4.984 1.427 1.00 79.75 286 PHE A N 1
ATOM 2247 C CA . PHE A 1 286 ? 19.014 5.524 1.632 1.00 79.75 286 PHE A CA 1
ATOM 2248 C C . PHE A 1 286 ? 18.194 4.617 2.547 1.00 79.75 286 PHE A C 1
ATOM 2250 O O . PHE A 1 286 ? 18.178 3.400 2.393 1.00 79.75 286 PHE A O 1
ATOM 2257 N N . ARG A 1 287 ? 17.404 5.225 3.431 1.00 76.38 287 ARG A N 1
ATOM 2258 C CA . ARG A 1 287 ? 16.371 4.543 4.215 1.00 76.38 287 ARG A CA 1
ATOM 2259 C C . ARG A 1 287 ? 15.017 4.815 3.579 1.00 76.38 287 ARG A C 1
ATOM 2261 O O . ARG A 1 287 ? 14.462 5.899 3.747 1.00 76.38 287 ARG A O 1
ATOM 2268 N N . VAL A 1 288 ? 14.507 3.868 2.800 1.00 66.94 288 VAL A N 1
ATOM 2269 C CA . VAL A 1 288 ? 13.205 3.992 2.125 1.00 66.94 288 VAL A CA 1
ATOM 2270 C C . VAL A 1 288 ? 12.085 3.923 3.168 1.00 66.94 288 VAL A C 1
ATOM 2272 O O . VAL A 1 288 ? 12.066 3.015 3.989 1.00 66.94 288 VAL A O 1
ATOM 2275 N N . LEU A 1 289 ? 11.169 4.902 3.171 1.00 53.47 289 LEU A N 1
ATOM 2276 C CA . LEU A 1 289 ? 10.087 4.989 4.168 1.00 53.47 289 LEU A CA 1
ATOM 2277 C C . LEU A 1 289 ? 8.885 4.096 3.850 1.00 53.47 289 LEU A C 1
ATOM 2279 O O . LEU A 1 289 ? 8.070 3.854 4.734 1.00 53.47 289 LEU A O 1
ATOM 2283 N N . LYS A 1 290 ? 8.720 3.663 2.596 1.00 51.03 290 LYS A N 1
ATOM 2284 C CA . LYS A 1 290 ? 7.618 2.783 2.201 1.00 51.03 290 LYS A CA 1
ATOM 2285 C C . LYS A 1 290 ? 7.969 1.980 0.956 1.00 51.03 290 LYS A C 1
ATOM 2287 O O . LYS A 1 290 ? 8.275 2.574 -0.072 1.00 51.03 290 LYS A O 1
ATOM 2292 N N . ASP A 1 291 ? 7.798 0.668 1.065 1.00 48.97 291 ASP A N 1
ATOM 2293 C CA . ASP A 1 291 ? 7.625 -0.292 -0.024 1.00 48.97 291 ASP A CA 1
ATOM 2294 C C . ASP A 1 291 ? 6.418 -1.200 0.317 1.00 48.97 291 ASP A C 1
ATOM 2296 O O . ASP A 1 291 ? 6.029 -1.303 1.481 1.00 48.97 291 ASP A O 1
ATOM 2300 N N . VAL A 1 292 ? 5.762 -1.772 -0.702 1.00 39.88 292 VAL A N 1
ATOM 2301 C CA . VAL A 1 292 ? 4.596 -2.687 -0.606 1.00 39.88 292 VAL A CA 1
ATOM 2302 C C . VAL A 1 292 ? 4.886 -3.810 0.411 1.00 39.88 292 VAL A C 1
ATOM 2304 O O . VAL A 1 292 ? 6.030 -4.260 0.445 1.00 39.88 292 VAL A O 1
ATOM 2307 N N . PRO A 1 293 ? 3.908 -4.250 1.242 1.00 43.56 293 PRO A N 1
ATOM 2308 C CA . PRO A 1 293 ? 4.110 -5.242 2.304 1.00 43.56 293 PRO A CA 1
ATOM 2309 C C . PRO A 1 293 ? 5.013 -6.384 1.847 1.00 43.56 293 PRO A C 1
ATOM 2311 O O . PRO A 1 293 ? 4.715 -7.054 0.858 1.00 43.56 293 PRO A O 1
ATOM 2314 N N . LEU A 1 294 ? 6.129 -6.564 2.556 1.00 52.81 294 LEU A N 1
ATOM 2315 C CA . LEU A 1 294 ? 7.139 -7.559 2.232 1.00 52.81 294 LEU A CA 1
ATOM 2316 C C . LEU A 1 294 ? 6.493 -8.952 2.260 1.00 52.81 294 LEU A C 1
ATOM 2318 O O . LEU A 1 294 ? 6.120 -9.482 3.309 1.00 52.81 294 LEU A O 1
ATOM 2322 N N . GLU A 1 295 ? 6.316 -9.540 1.080 1.00 70.06 295 GLU A N 1
ATOM 2323 C CA . GLU A 1 295 ? 5.891 -10.926 0.952 1.00 70.06 295 GLU A CA 1
ATOM 2324 C C . GLU A 1 295 ? 7.079 -11.830 1.285 1.00 70.06 295 GLU A C 1
ATOM 2326 O O . GLU A 1 295 ? 7.924 -12.122 0.443 1.00 70.06 295 GLU A O 1
ATOM 2331 N N . HIS A 1 296 ? 7.153 -12.261 2.541 1.00 80.44 296 HIS A N 1
ATOM 2332 C CA . HIS A 1 296 ? 8.206 -13.156 3.017 1.00 80.44 296 HIS A CA 1
ATOM 2333 C C . HIS A 1 296 ? 7.906 -14.641 2.745 1.00 80.44 296 HIS A C 1
ATOM 2335 O O . HIS A 1 296 ? 8.792 -15.487 2.912 1.00 80.44 296 HIS A O 1
ATOM 2341 N N . ARG A 1 297 ? 6.665 -14.995 2.370 1.00 86.12 297 ARG A N 1
ATOM 2342 C CA . ARG A 1 297 ? 6.270 -16.388 2.103 1.00 86.12 297 ARG A CA 1
ATOM 2343 C C . ARG A 1 297 ? 6.803 -16.873 0.759 1.00 86.12 297 ARG A C 1
ATOM 2345 O O . ARG A 1 297 ? 7.185 -16.102 -0.113 1.00 86.12 297 ARG A O 1
ATOM 2352 N N . SER A 1 298 ? 6.777 -18.188 0.579 1.00 90.69 298 SER A N 1
ATOM 2353 C CA . SER A 1 298 ? 7.193 -18.850 -0.653 1.00 90.69 298 SER A CA 1
ATOM 2354 C C . SER A 1 298 ? 6.188 -19.925 -1.057 1.00 90.69 298 SER A C 1
ATOM 2356 O O . SER A 1 298 ? 5.698 -20.668 -0.209 1.00 90.69 298 SER A O 1
ATOM 2358 N N . ALA A 1 299 ? 5.883 -20.024 -2.355 1.00 91.56 299 ALA A N 1
ATOM 2359 C CA . ALA A 1 299 ? 4.984 -21.054 -2.886 1.00 91.56 299 ALA A CA 1
ATOM 2360 C C . ALA A 1 299 ? 5.560 -22.471 -2.735 1.00 91.56 299 ALA A C 1
ATOM 2362 O O . ALA A 1 299 ? 4.804 -23.416 -2.532 1.00 91.56 299 ALA A O 1
ATOM 2363 N N . LEU A 1 300 ? 6.890 -22.596 -2.811 1.00 96.44 300 LEU A N 1
ATOM 2364 C CA . LEU A 1 300 ? 7.639 -23.804 -2.476 1.00 96.44 300 LEU A CA 1
ATOM 2365 C C . LEU A 1 300 ? 8.479 -23.564 -1.226 1.00 96.44 300 LEU A C 1
ATOM 2367 O O . LEU A 1 300 ? 9.051 -22.493 -1.044 1.00 96.44 300 LEU A O 1
ATOM 2371 N N . THR A 1 301 ? 8.613 -24.588 -0.399 1.00 98.19 301 THR A N 1
ATOM 2372 C CA . THR A 1 301 ? 9.509 -24.612 0.764 1.00 98.19 301 THR A CA 1
ATOM 2373 C C . THR A 1 301 ? 10.678 -25.555 0.511 1.00 98.19 301 THR A C 1
ATOM 2375 O O . THR A 1 301 ? 10.551 -26.449 -0.327 1.00 98.19 301 THR A O 1
ATOM 2378 N N . PRO A 1 302 ? 11.795 -25.454 1.250 1.00 98.50 302 PRO A N 1
ATOM 2379 C CA . PRO A 1 302 ? 12.875 -26.439 1.168 1.00 98.50 302 PRO A CA 1
ATOM 2380 C C . PRO A 1 302 ? 12.378 -27.888 1.318 1.00 98.50 302 PRO A C 1
ATOM 2382 O O . PRO A 1 302 ? 12.785 -28.777 0.567 1.00 98.50 302 PRO A O 1
ATOM 2385 N N . THR A 1 303 ? 11.422 -28.122 2.223 1.00 98.25 303 THR A N 1
ATOM 2386 C CA . THR A 1 303 ? 10.807 -29.436 2.462 1.00 98.25 303 THR A CA 1
ATOM 2387 C C . THR A 1 303 ? 10.099 -29.984 1.223 1.00 98.25 303 THR A C 1
ATOM 2389 O O . THR A 1 303 ? 10.290 -31.138 0.837 1.00 98.25 303 THR A O 1
ATOM 2392 N N . THR A 1 304 ? 9.263 -29.167 0.588 1.00 98.19 304 THR A N 1
ATOM 2393 C CA . THR A 1 304 ? 8.482 -29.571 -0.593 1.00 98.19 304 THR A CA 1
ATOM 2394 C C . THR A 1 304 ? 9.317 -29.601 -1.868 1.00 98.19 304 THR A C 1
ATOM 2396 O O . THR A 1 304 ? 9.146 -30.507 -2.681 1.00 98.19 304 THR A O 1
ATOM 2399 N N . THR A 1 305 ? 10.297 -28.707 -1.992 1.00 98.50 305 THR A N 1
ATOM 2400 C CA . THR A 1 305 ? 11.325 -28.738 -3.037 1.00 98.50 305 THR A CA 1
ATOM 2401 C C . THR A 1 305 ? 12.074 -30.062 -3.038 1.00 98.50 305 THR A C 1
ATOM 2403 O O . THR A 1 305 ? 12.180 -30.685 -4.092 1.00 98.50 305 THR A O 1
ATOM 2406 N N . ARG A 1 306 ? 12.521 -30.550 -1.871 1.00 98.50 306 ARG A N 1
ATOM 2407 C CA . ARG A 1 306 ? 13.191 -31.856 -1.766 1.00 98.50 306 ARG A CA 1
ATOM 2408 C C . ARG A 1 306 ? 12.332 -32.976 -2.351 1.00 98.50 306 ARG A C 1
ATOM 2410 O O . ARG A 1 306 ? 12.818 -33.765 -3.151 1.00 98.50 306 ARG A O 1
ATOM 2417 N N . LYS A 1 307 ? 11.041 -33.004 -2.008 1.00 98.44 307 LYS A N 1
ATOM 2418 C CA . LYS A 1 307 ? 10.103 -34.023 -2.506 1.00 98.44 307 LYS A CA 1
ATOM 2419 C C . LYS A 1 307 ? 9.897 -33.938 -4.024 1.00 98.44 307 LYS A C 1
ATOM 2421 O O . LYS A 1 307 ? 9.755 -34.970 -4.673 1.00 98.44 307 LYS A O 1
ATOM 2426 N N . LEU A 1 308 ? 9.907 -32.736 -4.606 1.00 98.19 308 LEU A N 1
ATOM 2427 C CA . LEU A 1 308 ? 9.872 -32.563 -6.064 1.00 98.19 308 LEU A CA 1
ATOM 2428 C C . LEU A 1 308 ? 11.165 -33.068 -6.718 1.00 98.19 308 LEU A C 1
ATOM 2430 O O . LEU A 1 308 ? 11.104 -33.811 -7.697 1.00 98.19 308 LEU A O 1
ATOM 2434 N N . VAL A 1 309 ? 12.330 -32.736 -6.160 1.00 98.12 309 VAL A N 1
ATOM 2435 C CA . VAL A 1 309 ? 13.627 -33.234 -6.649 1.00 98.12 309 VAL A CA 1
ATOM 2436 C C . VAL A 1 309 ? 13.688 -34.766 -6.583 1.00 98.12 309 VAL A C 1
ATOM 2438 O O . VAL A 1 309 ? 14.064 -35.410 -7.559 1.00 98.12 309 VAL A O 1
ATOM 2441 N N . GLU A 1 310 ? 13.232 -35.371 -5.484 1.00 97.94 310 GLU A N 1
ATOM 2442 C CA . GLU A 1 310 ? 13.135 -36.830 -5.314 1.00 97.94 310 GLU A CA 1
ATOM 2443 C C . GLU A 1 310 ? 12.154 -37.482 -6.305 1.00 97.94 310 GLU A C 1
ATOM 2445 O O . GLU A 1 310 ? 12.398 -38.589 -6.782 1.00 97.94 310 GLU A O 1
ATOM 2450 N N . ALA A 1 311 ? 11.088 -36.776 -6.694 1.00 97.25 311 ALA A N 1
ATOM 2451 C CA . ALA A 1 311 ? 10.186 -37.169 -7.782 1.00 97.25 311 ALA A CA 1
ATOM 2452 C C . ALA A 1 311 ? 10.773 -36.905 -9.193 1.00 97.25 311 ALA A C 1
ATOM 2454 O O . ALA A 1 311 ? 10.086 -37.017 -10.219 1.00 97.25 311 ALA A O 1
ATOM 2455 N N . GLY A 1 312 ? 12.055 -36.542 -9.266 1.00 97.00 312 GLY A N 1
ATOM 2456 C CA . GLY A 1 312 ? 12.834 -36.351 -10.484 1.00 97.00 312 GLY A CA 1
ATOM 2457 C C . GLY A 1 312 ? 12.554 -35.039 -11.211 1.00 97.00 312 GLY A C 1
ATOM 2458 O O . GLY A 1 312 ? 12.703 -34.999 -12.433 1.00 97.00 312 GLY A O 1
ATOM 2459 N N . TYR A 1 313 ? 12.024 -34.015 -10.540 1.00 97.19 313 TYR A N 1
ATOM 2460 C CA . TYR A 1 313 ? 11.921 -32.671 -11.114 1.00 97.19 313 TYR A CA 1
ATOM 2461 C C . TYR A 1 313 ? 13.283 -31.970 -11.053 1.00 97.19 313 TYR A C 1
ATOM 2463 O O . TYR A 1 313 ? 13.984 -32.060 -10.048 1.00 97.19 313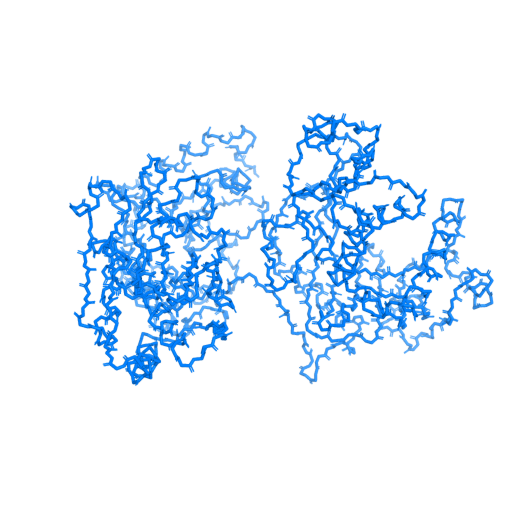 TYR A O 1
ATOM 2471 N N . GLU A 1 314 ? 13.635 -31.226 -12.101 1.00 96.75 314 GLU A N 1
ATOM 2472 C CA . GLU A 1 314 ? 14.700 -30.226 -12.007 1.00 96.75 314 GLU A CA 1
ATOM 2473 C C . GLU A 1 314 ? 14.094 -28.947 -11.420 1.00 96.75 314 GLU A C 1
ATOM 2475 O O . GLU A 1 314 ? 13.268 -28.298 -12.061 1.00 96.75 314 GLU A O 1
ATOM 2480 N N . VAL A 1 315 ? 14.471 -28.603 -10.187 1.00 97.88 315 VAL A N 1
ATOM 2481 C CA . VAL A 1 315 ? 13.948 -27.418 -9.498 1.00 97.88 315 VAL A CA 1
ATOM 2482 C C . VAL A 1 315 ? 15.014 -26.330 -9.479 1.00 97.88 315 VAL A C 1
ATOM 2484 O O . VAL A 1 315 ? 16.110 -26.527 -8.950 1.00 97.88 315 VAL A O 1
ATOM 2487 N N . ARG A 1 316 ? 14.681 -25.170 -10.048 1.00 97.94 316 ARG A N 1
ATOM 2488 C CA . ARG A 1 316 ? 15.496 -23.953 -9.985 1.00 97.94 316 ARG A CA 1
ATOM 2489 C C . ARG A 1 316 ? 14.808 -22.955 -9.065 1.00 97.94 316 ARG A C 1
ATOM 2491 O O . ARG A 1 316 ? 13.601 -22.760 -9.182 1.00 97.94 316 ARG A O 1
ATOM 2498 N N . VAL A 1 317 ? 15.560 -22.359 -8.149 1.00 97.88 317 VAL A N 1
ATOM 2499 C CA . VAL A 1 317 ? 15.039 -21.406 -7.163 1.00 97.88 317 VAL A CA 1
ATOM 2500 C C . VAL A 1 317 ? 15.776 -20.093 -7.330 1.00 97.88 317 VAL A C 1
ATOM 2502 O O . VAL A 1 317 ? 17.005 -20.056 -7.271 1.00 97.88 317 VAL A O 1
ATOM 2505 N N . GLU A 1 318 ? 15.028 -19.017 -7.547 1.00 94.56 318 GLU A N 1
ATOM 2506 C CA . GLU A 1 318 ? 15.606 -17.679 -7.552 1.00 94.56 318 GLU A CA 1
ATOM 2507 C C . GLU A 1 318 ? 16.106 -17.318 -6.150 1.00 94.56 318 GLU A C 1
ATOM 2509 O O . GLU A 1 318 ? 15.428 -17.545 -5.136 1.00 94.56 318 GLU A O 1
ATOM 2514 N N . ARG A 1 319 ? 17.318 -16.763 -6.096 1.00 90.81 319 ARG A N 1
ATOM 2515 C CA . ARG A 1 319 ? 17.834 -16.121 -4.888 1.00 90.81 319 ARG A CA 1
ATOM 2516 C C . ARG A 1 319 ? 16.894 -14.986 -4.513 1.00 90.81 319 ARG A C 1
ATOM 2518 O O . ARG A 1 319 ? 16.497 -14.218 -5.383 1.00 90.81 319 ARG A O 1
ATOM 2525 N N . SER A 1 320 ? 16.542 -14.890 -3.238 1.00 84.00 320 SER A N 1
ATOM 2526 C CA . SER A 1 320 ? 15.614 -13.866 -2.760 1.00 84.00 320 SER A CA 1
ATOM 2527 C C . SER A 1 320 ? 16.087 -13.327 -1.413 1.00 84.00 320 SER A C 1
ATOM 2529 O O . SER A 1 320 ? 16.172 -14.107 -0.463 1.00 84.00 320 SER A O 1
ATOM 2531 N N . PRO A 1 321 ? 16.378 -12.018 -1.298 1.00 76.00 321 PRO A N 1
ATOM 2532 C CA . PRO A 1 321 ? 16.826 -11.417 -0.042 1.00 76.00 321 PRO A CA 1
ATOM 2533 C C . PRO A 1 321 ? 15.688 -11.215 0.970 1.00 76.00 321 PRO A C 1
ATOM 2535 O O . PRO A 1 321 ? 15.950 -10.886 2.122 1.00 76.00 321 PRO A O 1
ATOM 2538 N N . VAL A 1 322 ? 14.431 -11.379 0.543 1.00 73.25 322 VAL A N 1
ATOM 2539 C CA . VAL A 1 322 ? 13.240 -11.085 1.355 1.00 73.25 322 VAL A CA 1
ATOM 2540 C C . VAL A 1 322 ? 12.483 -12.334 1.802 1.00 73.25 322 VAL A C 1
ATOM 2542 O O . VAL A 1 322 ? 11.693 -12.263 2.735 1.00 73.25 322 VAL A O 1
ATOM 2545 N N . ARG A 1 323 ? 12.695 -13.493 1.175 1.00 87.88 323 ARG A N 1
ATOM 2546 C CA . ARG A 1 323 ? 12.028 -14.745 1.560 1.00 87.88 323 ARG A CA 1
ATOM 2547 C C . ARG A 1 323 ? 12.477 -15.204 2.954 1.00 87.88 323 ARG A C 1
ATOM 2549 O O . ARG A 1 323 ? 13.657 -15.171 3.270 1.00 87.88 323 ARG A O 1
ATOM 2556 N N . ILE A 1 324 ? 11.553 -15.749 3.748 1.00 88.81 324 ILE A N 1
ATOM 2557 C CA . ILE A 1 324 ? 11.826 -16.268 5.107 1.00 88.81 324 ILE A CA 1
ATOM 2558 C C . ILE A 1 324 ? 12.757 -17.499 5.152 1.00 88.81 324 ILE A C 1
ATOM 2560 O O . ILE A 1 324 ? 13.234 -17.891 6.217 1.00 88.81 324 ILE A O 1
ATOM 2564 N N . PHE A 1 325 ? 12.960 -18.155 4.009 1.00 93.75 325 PHE A N 1
ATOM 2565 C CA . PHE A 1 325 ? 13.803 -19.339 3.855 1.00 93.75 325 PHE A CA 1
ATOM 2566 C C . PHE A 1 325 ? 15.137 -18.961 3.231 1.00 93.75 325 PHE A C 1
ATOM 2568 O O . PHE A 1 325 ? 15.161 -18.400 2.125 1.00 93.75 325 PHE A O 1
ATOM 2575 N N . ASP A 1 326 ? 16.220 -19.373 3.879 1.00 93.81 326 ASP A N 1
ATOM 2576 C CA . ASP A 1 326 ? 17.567 -19.114 3.396 1.00 93.81 326 ASP A CA 1
ATOM 2577 C C . ASP A 1 326 ? 17.813 -19.866 2.083 1.00 93.81 326 ASP A C 1
ATOM 2579 O O . ASP A 1 326 ? 17.376 -21.004 1.888 1.00 93.81 326 ASP A O 1
ATOM 2583 N N . ASP A 1 327 ? 18.574 -19.251 1.178 1.00 95.69 327 ASP A N 1
ATOM 2584 C CA . ASP A 1 327 ? 19.017 -19.876 -0.077 1.00 95.69 327 ASP A CA 1
ATOM 2585 C C . ASP A 1 327 ? 19.683 -21.246 0.162 1.00 95.69 327 ASP A C 1
ATOM 2587 O O . ASP A 1 327 ? 19.450 -22.205 -0.579 1.00 95.69 327 ASP A O 1
ATOM 2591 N N . ALA A 1 328 ? 20.471 -21.356 1.236 1.00 97.38 328 ALA A N 1
ATOM 2592 C CA . ALA A 1 328 ? 21.173 -22.580 1.609 1.00 97.38 328 ALA A CA 1
ATOM 2593 C C . ALA A 1 328 ? 20.219 -23.744 1.937 1.00 97.38 328 ALA A C 1
ATOM 2595 O O . ALA A 1 328 ? 20.565 -24.903 1.702 1.00 97.38 328 ALA A O 1
ATOM 2596 N N . GLU A 1 329 ? 19.009 -23.470 2.440 1.00 98.19 329 GLU A N 1
ATOM 2597 C CA . GLU A 1 329 ? 18.018 -24.517 2.710 1.00 98.19 329 GLU A CA 1
ATOM 2598 C C . GLU A 1 329 ? 17.512 -25.153 1.404 1.00 98.19 329 GLU A C 1
ATOM 2600 O O . GLU A 1 329 ? 17.348 -26.373 1.330 1.00 98.19 329 GLU A O 1
ATOM 2605 N N . PHE A 1 330 ? 17.310 -24.351 0.352 1.00 98.38 330 PHE A N 1
ATOM 2606 C CA . PHE A 1 330 ? 16.907 -24.849 -0.968 1.00 98.38 330 PHE A CA 1
ATOM 2607 C C . PHE A 1 330 ? 18.034 -25.591 -1.683 1.00 98.38 330 PHE A C 1
ATOM 2609 O O . PHE A 1 330 ? 17.787 -26.640 -2.282 1.00 98.38 330 PHE A O 1
ATOM 2616 N N . GLU A 1 331 ? 19.268 -25.099 -1.585 1.00 97.62 331 GLU A N 1
ATOM 2617 C CA . GLU A 1 331 ? 20.439 -25.800 -2.120 1.00 97.62 331 GLU A CA 1
ATOM 2618 C C . GLU A 1 331 ? 20.605 -27.173 -1.446 1.00 97.62 331 GLU A C 1
ATOM 2620 O O . GLU A 1 331 ? 20.724 -28.197 -2.121 1.00 97.62 331 GLU A O 1
ATOM 2625 N N . ALA A 1 332 ? 20.471 -27.239 -0.116 1.00 98.25 332 ALA A N 1
ATOM 2626 C CA . ALA A 1 332 ? 20.480 -28.497 0.633 1.00 98.25 332 ALA A CA 1
ATOM 2627 C C . ALA A 1 332 ? 19.285 -29.420 0.308 1.00 98.25 332 ALA A C 1
ATOM 2629 O O . ALA A 1 332 ? 19.347 -30.634 0.544 1.00 98.25 332 ALA A O 1
ATOM 2630 N N . ALA A 1 333 ? 18.185 -28.869 -0.209 1.00 98.25 333 ALA A N 1
ATOM 2631 C CA . ALA A 1 333 ? 17.039 -29.618 -0.726 1.00 98.25 333 ALA A CA 1
ATOM 2632 C C . ALA A 1 333 ? 17.254 -30.159 -2.152 1.00 98.25 333 ALA A C 1
ATOM 2634 O O . ALA A 1 333 ? 16.423 -30.929 -2.631 1.00 98.25 333 ALA A O 1
ATOM 2635 N N . GLY A 1 334 ? 18.370 -29.814 -2.803 1.00 98.25 334 GLY A N 1
ATOM 2636 C CA . GLY A 1 334 ? 18.728 -30.271 -4.145 1.00 98.25 334 GLY A CA 1
ATOM 2637 C C . GLY A 1 334 ? 18.270 -29.345 -5.273 1.00 98.25 334 GLY A C 1
ATOM 2638 O O . GLY A 1 334 ? 18.342 -29.742 -6.435 1.00 98.25 334 GLY A O 1
ATOM 2639 N N . ALA A 1 335 ? 17.795 -28.133 -4.965 1.00 98.19 335 ALA A N 1
ATOM 2640 C CA . ALA A 1 335 ? 17.488 -27.138 -5.988 1.00 98.19 335 ALA A CA 1
ATOM 2641 C C . ALA A 1 335 ? 18.749 -26.428 -6.495 1.00 98.19 335 ALA A C 1
ATOM 2643 O O . ALA A 1 335 ? 19.713 -26.220 -5.762 1.00 98.19 335 ALA A O 1
ATOM 2644 N N . THR A 1 336 ? 18.707 -25.996 -7.753 1.00 98.12 336 THR A N 1
ATOM 2645 C CA . THR A 1 336 ? 19.732 -25.118 -8.329 1.00 98.12 336 THR A CA 1
ATOM 2646 C C . THR A 1 336 ? 19.362 -23.663 -8.065 1.00 98.12 336 THR A C 1
ATOM 2648 O O . THR A 1 336 ? 18.309 -23.205 -8.511 1.00 98.12 336 THR A O 1
ATOM 2651 N N . LEU A 1 337 ? 20.224 -22.923 -7.369 1.00 97.88 337 LEU A N 1
ATOM 2652 C CA . LEU A 1 337 ? 20.024 -21.489 -7.159 1.00 97.88 337 LEU A CA 1
ATOM 2653 C C . LEU A 1 337 ? 20.341 -20.700 -8.435 1.00 97.88 337 LEU A C 1
ATOM 2655 O O . LEU A 1 337 ? 21.394 -20.890 -9.045 1.00 97.88 337 LEU A O 1
ATOM 2659 N N . VAL A 1 338 ? 19.453 -19.782 -8.809 1.00 97.06 338 VAL A N 1
ATOM 2660 C CA . VAL A 1 338 ? 19.593 -18.897 -9.977 1.00 97.06 338 VAL A CA 1
ATOM 2661 C C . VAL A 1 338 ? 19.391 -17.429 -9.572 1.00 97.06 338 VAL A C 1
ATOM 2663 O O . VAL A 1 338 ? 18.802 -17.173 -8.522 1.00 97.06 338 VAL A O 1
ATOM 2666 N N . PRO A 1 339 ? 19.899 -16.445 -10.337 1.00 92.00 339 PRO A N 1
ATOM 2667 C CA . PRO A 1 339 ? 19.671 -15.032 -10.034 1.00 92.00 339 PRO A CA 1
ATOM 2668 C C . PRO A 1 339 ? 18.180 -14.667 -9.981 1.00 92.00 339 PRO A C 1
ATOM 2670 O O . PRO A 1 339 ? 17.359 -15.289 -10.659 1.00 92.00 339 PRO A O 1
ATOM 2673 N N . GLU A 1 340 ? 17.854 -13.640 -9.199 1.00 86.50 340 GLU A N 1
ATOM 2674 C CA . GLU A 1 340 ? 16.519 -13.035 -9.159 1.00 86.50 340 GLU A CA 1
ATOM 2675 C C . GLU A 1 340 ? 16.083 -12.577 -10.564 1.00 86.50 340 GLU A C 1
ATOM 2677 O O . GLU A 1 340 ? 16.917 -12.135 -11.362 1.00 86.50 340 GLU A O 1
ATOM 2682 N N . TYR A 1 341 ? 14.794 -12.723 -10.882 1.00 83.94 341 TYR A N 1
ATOM 2683 C CA . TYR A 1 341 ? 14.171 -12.385 -12.174 1.00 83.94 341 TYR A CA 1
ATOM 2684 C C . TYR A 1 341 ? 14.667 -13.183 -13.393 1.00 83.94 341 TYR A C 1
ATOM 2686 O O . TYR A 1 341 ? 14.283 -12.901 -14.532 1.00 83.94 341 TYR A O 1
ATOM 2694 N N . SER A 1 342 ? 15.498 -14.210 -13.200 1.00 92.94 342 SER A N 1
ATOM 2695 C CA . SER A 1 342 ? 15.996 -15.044 -14.300 1.00 92.94 342 SER A CA 1
ATOM 2696 C C . SER A 1 342 ? 14.889 -15.810 -15.042 1.00 92.94 342 SER A C 1
ATOM 2698 O O . SER A 1 342 ? 15.082 -16.171 -16.212 1.00 92.94 342 SER A O 1
ATOM 2700 N N . TRP A 1 343 ? 13.719 -16.000 -14.419 1.00 94.25 343 TRP A N 1
ATOM 2701 C CA . TRP A 1 343 ? 12.549 -16.660 -15.003 1.00 94.25 343 TRP A CA 1
ATOM 2702 C C . TRP A 1 343 ? 12.109 -16.064 -16.349 1.00 94.25 343 TRP A C 1
ATOM 2704 O O . TRP A 1 343 ? 11.711 -16.818 -17.237 1.00 94.25 343 TRP A O 1
ATOM 2714 N N . GLU A 1 344 ? 12.241 -14.748 -16.562 1.00 92.38 344 GLU A N 1
ATOM 2715 C CA . GLU A 1 344 ? 11.827 -14.089 -17.816 1.00 92.38 344 GLU A CA 1
ATOM 2716 C C . GLU A 1 344 ? 12.592 -14.651 -19.030 1.00 92.38 344 GLU A C 1
ATOM 2718 O O . GLU A 1 344 ? 12.046 -14.901 -20.114 1.00 92.38 344 GLU A O 1
ATOM 2723 N N . SER A 1 345 ? 13.883 -14.906 -18.819 1.00 92.00 345 SER A N 1
ATOM 2724 C CA . SER A 1 345 ? 14.806 -15.426 -19.828 1.00 92.00 345 SER A CA 1
ATOM 2725 C C . SER A 1 345 ? 14.792 -16.952 -19.941 1.00 92.00 345 SER A C 1
ATOM 2727 O O . SER A 1 345 ? 15.350 -17.495 -20.897 1.00 92.00 345 SER A O 1
ATOM 2729 N N . ALA A 1 346 ? 14.126 -17.651 -19.017 1.00 94.75 346 ALA A N 1
ATOM 2730 C CA . ALA A 1 346 ? 14.111 -19.106 -18.984 1.00 94.75 346 ALA A CA 1
ATOM 2731 C C . ALA A 1 346 ? 13.509 -19.707 -20.274 1.00 94.75 346 ALA A C 1
ATOM 2733 O O . ALA A 1 346 ? 12.650 -19.081 -20.917 1.00 94.75 346 ALA A O 1
ATOM 2734 N N . PRO A 1 347 ? 13.924 -20.929 -20.659 1.00 95.06 347 PRO A N 1
ATOM 2735 C CA . PRO A 1 347 ? 13.278 -21.689 -21.728 1.00 95.06 347 PRO A CA 1
ATOM 2736 C C . PRO A 1 347 ? 11.758 -21.805 -21.518 1.00 95.06 347 PRO A C 1
ATOM 2738 O O . PRO A 1 347 ? 11.287 -21.884 -20.386 1.00 95.06 347 PRO A O 1
ATOM 2741 N N . SER A 1 348 ? 10.974 -21.778 -22.600 1.00 91.75 348 SER A N 1
ATOM 2742 C CA . SER A 1 348 ? 9.499 -21.717 -22.538 1.00 91.75 348 SER A CA 1
ATOM 2743 C C . SER A 1 348 ? 8.832 -22.987 -22.000 1.00 91.75 348 SER A C 1
ATOM 2745 O O . SER A 1 348 ? 7.653 -22.968 -21.663 1.00 91.75 348 SER A O 1
ATOM 2747 N N . ASP A 1 349 ? 9.562 -24.099 -21.961 1.00 90.56 349 ASP A N 1
ATOM 2748 C CA . ASP A 1 349 ? 9.145 -25.368 -21.363 1.00 90.56 349 ASP A CA 1
ATOM 2749 C C . ASP A 1 349 ? 9.313 -25.397 -19.834 1.00 90.56 349 ASP A C 1
ATOM 2751 O O . ASP A 1 349 ? 8.814 -26.316 -19.183 1.00 90.56 349 ASP A O 1
ATOM 2755 N N . VAL A 1 350 ? 9.951 -24.380 -19.243 1.00 95.06 350 VAL A N 1
ATOM 2756 C CA . VAL A 1 350 ? 10.013 -24.198 -17.788 1.00 95.06 350 VAL A CA 1
ATOM 2757 C C . VAL A 1 350 ? 8.674 -23.662 -17.275 1.00 95.06 350 VAL A C 1
ATOM 2759 O O . VAL A 1 350 ? 8.127 -22.695 -17.807 1.00 95.06 350 VAL A O 1
ATOM 2762 N N . ILE A 1 351 ? 8.159 -24.278 -16.211 1.00 96.94 351 ILE A N 1
ATOM 2763 C CA . ILE A 1 351 ? 6.965 -23.815 -15.496 1.00 96.94 351 ILE A CA 1
ATOM 2764 C C . ILE A 1 351 ? 7.408 -22.882 -14.370 1.00 96.94 351 ILE A C 1
ATOM 2766 O O . ILE A 1 351 ? 8.240 -23.257 -13.544 1.00 96.94 351 ILE A O 1
ATOM 2770 N N . ILE A 1 352 ? 6.847 -21.676 -14.331 1.00 97.62 352 ILE A N 1
ATOM 2771 C CA . ILE A 1 352 ? 7.170 -20.660 -13.328 1.00 97.62 352 ILE A CA 1
ATOM 2772 C C . ILE A 1 352 ? 6.195 -20.796 -12.162 1.00 97.62 352 ILE A C 1
ATOM 2774 O O . ILE A 1 352 ? 4.987 -20.652 -12.342 1.00 97.62 352 ILE A O 1
ATOM 2778 N N . VAL A 1 353 ? 6.706 -21.071 -10.963 1.00 96.69 353 VAL A N 1
ATOM 2779 C CA . VAL A 1 353 ? 5.894 -21.176 -9.742 1.00 96.69 353 VAL A CA 1
ATOM 2780 C C . VAL A 1 353 ? 6.180 -19.968 -8.860 1.00 96.69 353 VAL A C 1
ATOM 2782 O O . VAL A 1 353 ? 7.320 -19.746 -8.461 1.00 96.69 353 VAL A O 1
ATOM 2785 N N . GLY A 1 354 ? 5.143 -19.195 -8.558 1.00 91.19 354 GLY A N 1
ATOM 2786 C CA . GLY A 1 354 ? 5.203 -18.006 -7.712 1.00 91.19 354 GLY A CA 1
ATOM 2787 C C . GLY A 1 354 ? 4.047 -17.989 -6.719 1.00 91.19 354 GLY A C 1
ATOM 2788 O O . GLY A 1 354 ? 3.161 -18.842 -6.771 1.00 91.19 354 GLY A O 1
ATOM 2789 N N . LEU A 1 355 ? 4.065 -17.035 -5.787 1.00 81.44 355 LEU A N 1
ATOM 2790 C CA . LEU A 1 355 ? 2.996 -16.900 -4.794 1.00 81.44 355 LEU A CA 1
ATOM 2791 C C . LEU A 1 355 ? 2.137 -15.652 -4.974 1.00 81.44 355 LEU A C 1
ATOM 2793 O O . LEU A 1 355 ? 0.981 -15.653 -4.568 1.00 81.44 355 LEU A O 1
ATOM 2797 N N . LYS A 1 356 ? 2.685 -14.595 -5.556 1.00 78.56 356 LYS A N 1
ATOM 2798 C CA . LYS A 1 356 ? 2.017 -13.306 -5.696 1.00 78.56 356 LYS A CA 1
ATOM 2799 C C . LYS A 1 356 ? 2.023 -12.841 -7.142 1.00 78.56 356 LYS A C 1
ATOM 2801 O O . LYS A 1 356 ? 2.482 -13.552 -8.045 1.00 78.56 356 LYS A O 1
ATOM 2806 N N . GLU A 1 357 ? 1.431 -11.677 -7.338 1.00 68.56 357 GLU A N 1
ATOM 2807 C CA . GLU A 1 357 ? 1.275 -11.032 -8.623 1.00 68.56 357 GLU A CA 1
ATOM 2808 C C . GLU A 1 357 ? 2.640 -10.827 -9.291 1.00 68.56 357 GLU A C 1
ATOM 2810 O O . GLU A 1 357 ? 3.663 -10.629 -8.635 1.00 68.56 357 GLU A O 1
ATOM 2815 N N . LEU A 1 358 ? 2.658 -10.909 -10.620 1.00 73.38 358 LEU A N 1
ATOM 2816 C CA . LEU A 1 358 ? 3.835 -10.537 -11.398 1.00 73.38 358 LEU A CA 1
ATOM 2817 C C . LEU A 1 358 ? 3.938 -9.015 -11.451 1.00 73.38 358 LEU A C 1
ATOM 2819 O O . LEU A 1 358 ? 2.920 -8.325 -11.441 1.00 73.38 358 LEU A O 1
ATOM 2823 N N . GLU A 1 359 ? 5.156 -8.505 -11.621 1.00 65.50 359 GLU A N 1
ATOM 2824 C CA . GLU A 1 359 ? 5.355 -7.097 -11.956 1.00 65.50 359 GLU A CA 1
ATOM 2825 C C . GLU A 1 359 ? 4.520 -6.718 -13.192 1.00 65.50 359 GLU A C 1
ATOM 2827 O O . GLU A 1 359 ? 4.449 -7.482 -14.173 1.00 65.50 359 GLU A O 1
ATOM 2832 N N . GLU A 1 360 ? 3.899 -5.534 -13.156 1.00 61.28 360 GLU A N 1
ATOM 2833 C CA . GLU A 1 360 ? 3.095 -4.969 -14.246 1.00 61.28 360 GLU A CA 1
ATOM 2834 C C . GLU A 1 360 ? 3.978 -4.541 -15.433 1.00 61.28 360 GLU A C 1
ATOM 2836 O O . GLU A 1 360 ? 4.158 -3.372 -15.755 1.00 61.28 360 GLU A O 1
ATOM 2841 N N . LYS A 1 361 ? 4.562 -5.524 -16.117 1.00 71.12 361 LYS A N 1
ATOM 2842 C CA . LYS A 1 361 ? 5.331 -5.341 -17.351 1.00 71.12 361 LYS A CA 1
ATOM 2843 C C . LYS A 1 361 ? 4.452 -5.602 -18.575 1.00 71.12 361 LYS A C 1
ATOM 2845 O O . LYS A 1 361 ? 3.548 -6.427 -18.536 1.00 71.12 361 LYS A O 1
ATOM 2850 N N . GLU A 1 362 ? 4.752 -4.950 -19.696 1.00 77.12 362 GLU A N 1
ATOM 2851 C CA . GLU A 1 362 ? 3.976 -5.102 -20.944 1.00 77.12 362 GLU A CA 1
ATOM 2852 C C . GLU A 1 362 ? 4.320 -6.359 -21.747 1.00 77.12 362 GLU A C 1
ATOM 2854 O O . GLU A 1 362 ? 3.598 -6.717 -22.685 1.00 77.12 362 GLU A O 1
ATOM 2859 N N . PHE A 1 363 ? 5.451 -7.001 -21.433 1.00 87.00 363 PHE A N 1
ATOM 2860 C CA . PHE A 1 363 ? 5.987 -8.048 -22.289 1.00 87.00 363 PHE A CA 1
ATOM 2861 C C . PHE A 1 363 ? 5.079 -9.298 -22.292 1.00 87.00 363 PHE A C 1
ATOM 2863 O O . PHE A 1 363 ? 4.510 -9.657 -21.248 1.00 87.00 363 PHE A O 1
ATOM 2870 N N . PRO A 1 364 ? 4.961 -9.986 -23.444 1.00 92.94 364 PRO A N 1
ATOM 2871 C CA . PRO A 1 364 ? 4.198 -11.224 -23.557 1.00 92.94 364 PRO A CA 1
ATOM 2872 C C . PRO A 1 364 ? 4.758 -12.357 -22.684 1.00 92.94 364 PRO A C 1
ATOM 2874 O O . PRO A 1 364 ? 5.944 -12.679 -22.742 1.00 92.94 364 PRO A O 1
ATOM 2877 N N . LEU A 1 365 ? 3.896 -13.014 -21.909 1.00 95.69 365 LEU A N 1
ATOM 2878 C CA . LEU A 1 365 ? 4.267 -14.141 -21.051 1.00 95.69 365 LEU A CA 1
ATOM 2879 C C . LEU A 1 365 ? 4.221 -15.440 -21.855 1.00 95.69 365 LEU A C 1
ATOM 2881 O O . LEU A 1 365 ? 3.157 -15.858 -22.307 1.00 95.69 365 LEU A O 1
ATOM 2885 N N . LYS A 1 366 ? 5.387 -16.067 -22.041 1.00 95.75 366 LYS A N 1
ATOM 2886 C CA . LYS A 1 366 ? 5.564 -17.278 -22.866 1.00 95.75 366 LYS A CA 1
ATOM 2887 C C . LYS A 1 366 ? 5.491 -18.591 -22.083 1.00 95.75 366 LYS A C 1
ATOM 2889 O O . LYS A 1 366 ? 5.397 -19.654 -22.690 1.00 95.75 366 LYS A O 1
ATOM 2894 N N . HIS A 1 367 ? 5.585 -18.531 -20.757 1.00 97.31 367 HIS A N 1
ATOM 2895 C CA . HIS A 1 367 ? 5.653 -19.706 -19.890 1.00 97.31 367 HIS A CA 1
ATOM 2896 C C . HIS A 1 367 ? 4.279 -20.119 -19.363 1.00 97.31 367 HIS A C 1
ATOM 2898 O O . HIS A 1 367 ? 3.302 -19.366 -19.415 1.00 97.31 367 HIS A O 1
ATOM 2904 N N . VAL A 1 368 ? 4.222 -21.319 -18.791 1.00 97.50 368 VAL A N 1
ATOM 2905 C CA . VAL A 1 368 ? 3.143 -21.697 -17.875 1.00 97.50 368 VAL A CA 1
ATOM 2906 C C . VAL A 1 368 ? 3.468 -21.108 -16.503 1.00 97.50 368 VAL A C 1
ATOM 2908 O O . VAL A 1 368 ? 4.553 -21.353 -15.981 1.00 97.50 368 VAL A O 1
ATOM 2911 N N . HIS A 1 369 ? 2.543 -20.354 -15.914 1.00 97.69 369 HIS A N 1
ATOM 2912 C CA . HIS A 1 369 ? 2.673 -19.793 -14.571 1.00 97.69 369 HIS A CA 1
ATOM 2913 C C . HIS A 1 369 ? 1.700 -20.457 -13.602 1.00 97.69 369 HIS A C 1
ATOM 2915 O O . HIS A 1 369 ? 0.506 -20.529 -13.874 1.00 97.69 369 HIS A O 1
ATOM 2921 N N . VAL A 1 370 ? 2.200 -20.870 -12.442 1.00 97.12 370 VAL A N 1
ATOM 2922 C CA . VAL A 1 370 ? 1.421 -21.319 -11.286 1.00 97.12 370 VAL A CA 1
ATOM 2923 C C . VAL A 1 370 ? 1.598 -20.265 -10.194 1.00 97.12 370 VAL A C 1
ATOM 2925 O O . VAL A 1 370 ? 2.595 -20.281 -9.478 1.00 97.12 370 VAL A O 1
ATOM 2928 N N . THR A 1 371 ? 0.686 -19.297 -10.109 1.00 92.25 371 THR A N 1
ATOM 2929 C CA . THR A 1 371 ? 0.761 -18.199 -9.127 1.00 92.25 371 THR A CA 1
ATOM 2930 C C . THR A 1 371 ? -0.625 -17.617 -8.831 1.00 92.25 371 THR A C 1
ATOM 2932 O O . THR A 1 371 ? -1.580 -17.905 -9.553 1.00 92.25 371 THR A O 1
ATOM 2935 N N . PHE A 1 372 ? -0.753 -16.805 -7.780 1.00 82.25 372 PHE A N 1
ATOM 2936 C CA . PHE A 1 372 ? -1.919 -15.944 -7.573 1.00 82.25 372 PHE A CA 1
ATOM 2937 C C . PHE A 1 372 ? -1.730 -14.657 -8.382 1.00 82.25 372 PHE A C 1
ATOM 2939 O O . PHE A 1 372 ? -0.815 -13.895 -8.084 1.00 82.25 372 PHE A O 1
ATOM 2946 N N . LEU A 1 373 ? -2.574 -14.397 -9.386 1.00 81.62 373 LEU A N 1
ATOM 2947 C CA . LEU A 1 373 ? -2.528 -13.119 -10.121 1.00 81.62 373 LEU A CA 1
ATOM 2948 C C . LEU A 1 373 ? -3.698 -12.193 -9.829 1.00 81.62 373 LEU A C 1
ATOM 2950 O O . LEU A 1 373 ? -3.638 -11.026 -10.197 1.00 81.62 373 LEU A O 1
ATOM 2954 N N . HIS A 1 374 ? -4.764 -12.700 -9.207 1.00 79.00 374 HIS A N 1
ATOM 2955 C CA . HIS A 1 374 ? -5.962 -11.915 -8.923 1.00 79.00 374 HIS A CA 1
ATOM 2956 C C . HIS A 1 374 ? -6.497 -11.196 -10.175 1.00 79.00 374 HIS A C 1
ATOM 2958 O O . HIS A 1 374 ? -6.775 -10.005 -10.149 1.00 79.00 374 HIS A O 1
ATOM 2964 N N . VAL A 1 375 ? -6.681 -11.941 -11.271 1.00 83.38 375 VAL A N 1
ATOM 2965 C CA . VAL A 1 375 ? -7.185 -11.403 -12.554 1.00 83.38 375 VAL A CA 1
ATOM 2966 C C . VAL A 1 375 ? -8.562 -11.943 -12.961 1.00 83.38 375 VAL A C 1
ATOM 2968 O O . VAL A 1 375 ? -9.092 -11.584 -14.006 1.00 83.38 375 VAL A O 1
ATOM 2971 N N . TYR A 1 376 ? -9.181 -12.820 -12.163 1.00 86.69 376 TYR A N 1
ATOM 2972 C CA . TYR A 1 376 ? -10.443 -13.488 -12.534 1.00 86.69 376 TYR A CA 1
ATOM 2973 C C . TYR A 1 376 ? -11.713 -12.894 -11.911 1.00 86.69 376 TYR A C 1
ATOM 2975 O O . TYR A 1 376 ? -12.811 -13.358 -12.242 1.00 86.69 376 TYR A O 1
ATOM 2983 N N . LYS A 1 377 ? -11.595 -11.888 -11.039 1.00 73.19 377 LYS A N 1
ATOM 2984 C CA . LYS A 1 377 ? -12.705 -11.237 -10.314 1.00 73.19 377 LYS A CA 1
ATOM 2985 C C . LYS A 1 377 ? -12.858 -9.755 -10.701 1.00 73.19 377 LYS A C 1
ATOM 2987 O O . LYS A 1 377 ? -13.383 -8.978 -9.912 1.00 73.19 377 LYS A O 1
ATOM 2992 N N . ASN A 1 378 ? -12.426 -9.379 -11.909 1.00 69.69 378 ASN A N 1
ATOM 2993 C CA . ASN A 1 378 ? -12.484 -8.013 -12.448 1.00 69.69 378 ASN A CA 1
ATOM 2994 C C . ASN A 1 378 ? -11.722 -6.974 -11.603 1.00 69.69 378 ASN A C 1
ATOM 2996 O O . ASN A 1 378 ? -12.166 -5.837 -11.453 1.00 69.69 378 ASN A O 1
ATOM 3000 N N . GLN A 1 379 ? -10.591 -7.373 -11.025 1.00 69.62 379 GLN A N 1
ATOM 3001 C CA . GLN A 1 379 ? -9.692 -6.468 -10.315 1.00 69.62 379 GLN A CA 1
ATOM 3002 C C . GLN A 1 379 ? -9.145 -5.384 -11.259 1.00 69.62 379 GLN A C 1
ATOM 3004 O O . GLN A 1 379 ? -9.091 -5.581 -12.470 1.00 69.62 379 GLN A O 1
ATOM 3009 N N . GLY A 1 380 ? -8.727 -4.232 -10.728 1.00 59.31 380 GLY A N 1
ATOM 3010 C CA . GLY A 1 380 ? -8.101 -3.190 -11.552 1.00 59.31 380 GLY A CA 1
ATOM 3011 C C . GLY A 1 380 ? -6.938 -3.753 -12.381 1.00 59.31 380 GLY A C 1
ATOM 3012 O O . GLY A 1 380 ? -6.158 -4.548 -11.872 1.00 59.31 380 GLY A O 1
ATOM 3013 N N . GLY A 1 381 ? -6.867 -3.410 -13.671 1.00 71.38 381 GLY A N 1
ATOM 3014 C CA . GLY A 1 381 ? -5.787 -3.861 -14.561 1.00 71.38 381 GLY A CA 1
ATOM 3015 C C . GLY A 1 381 ? -5.851 -5.328 -15.019 1.00 71.38 381 GLY A C 1
ATOM 3016 O O . GLY A 1 381 ? -4.968 -5.765 -15.758 1.00 71.38 381 GLY A O 1
ATOM 3017 N N . TRP A 1 382 ? -6.890 -6.094 -14.654 1.00 81.75 382 TRP A N 1
ATOM 3018 C CA . TRP A 1 382 ? -6.945 -7.537 -14.934 1.00 81.75 382 TRP A CA 1
ATOM 3019 C C . TRP A 1 382 ? -6.806 -7.900 -16.421 1.00 81.75 382 TRP A C 1
ATOM 3021 O O . TRP A 1 382 ? -6.131 -8.877 -16.742 1.00 81.75 382 TRP A O 1
ATOM 3031 N N . GLU A 1 383 ? -7.400 -7.112 -17.327 1.00 89.62 383 GLU A N 1
ATOM 3032 C CA . GLU A 1 383 ? -7.357 -7.363 -18.776 1.00 89.62 383 GLU A CA 1
ATOM 3033 C C . GLU A 1 383 ? -5.932 -7.279 -19.317 1.00 89.62 383 GLU A C 1
ATOM 3035 O O . GLU A 1 383 ? -5.497 -8.121 -20.103 1.00 89.62 383 GLU A O 1
ATOM 3040 N N . LYS A 1 384 ? -5.189 -6.276 -18.844 1.00 86.75 384 LYS A N 1
ATOM 3041 C CA . LYS A 1 384 ? -3.806 -6.012 -19.226 1.00 86.75 384 LYS A CA 1
ATOM 3042 C C . LYS A 1 384 ? -2.900 -7.156 -18.780 1.00 86.75 384 LYS A C 1
ATOM 3044 O O . LYS A 1 384 ? -2.173 -7.720 -19.596 1.00 86.75 384 LYS A O 1
ATOM 3049 N N . THR A 1 385 ? -2.994 -7.547 -17.511 1.00 87.12 385 THR A N 1
ATOM 3050 C CA . THR A 1 385 ? -2.179 -8.628 -16.941 1.00 87.12 385 THR A CA 1
ATOM 3051 C C . THR A 1 385 ? -2.525 -9.981 -17.558 1.00 87.12 385 THR A C 1
ATOM 3053 O O . THR A 1 385 ? -1.625 -10.708 -17.982 1.00 87.12 385 THR A O 1
ATOM 3056 N N . LEU A 1 386 ? -3.816 -10.313 -17.681 1.00 94.75 386 LEU A N 1
ATOM 3057 C CA . LEU A 1 386 ? -4.249 -11.576 -18.280 1.00 94.75 386 LEU A CA 1
ATOM 3058 C C . LEU A 1 386 ? -3.903 -11.648 -19.774 1.00 94.75 386 LEU A C 1
ATOM 3060 O O . LEU A 1 386 ? -3.476 -12.701 -20.243 1.00 94.75 386 LEU A O 1
ATOM 3064 N N . GLY A 1 387 ? -4.022 -10.537 -20.506 1.00 95.12 387 GLY A N 1
ATOM 3065 C CA . GLY A 1 387 ? -3.722 -10.451 -21.938 1.00 95.12 387 GLY A CA 1
ATOM 3066 C C . GLY A 1 387 ? -2.265 -10.743 -22.300 1.00 95.12 387 GLY A C 1
ATOM 3067 O O . GLY A 1 387 ? -1.985 -11.162 -23.421 1.00 95.12 387 GLY A O 1
ATOM 3068 N N . ARG A 1 388 ? -1.318 -10.619 -21.361 1.00 95.69 388 ARG A N 1
ATOM 3069 C CA . ARG A 1 388 ? 0.096 -10.966 -21.603 1.00 95.69 388 ARG A CA 1
ATOM 3070 C C . ARG A 1 388 ? 0.298 -12.442 -21.950 1.00 95.69 388 ARG A C 1
ATOM 3072 O O . ARG A 1 388 ? 1.193 -12.755 -22.731 1.00 95.69 388 ARG A O 1
ATOM 3079 N N . PHE A 1 389 ? -0.512 -13.342 -21.394 1.00 96.88 389 PHE A N 1
ATOM 3080 C CA . PHE A 1 389 ? -0.387 -14.785 -21.618 1.00 96.88 389 PHE A CA 1
ATOM 3081 C C . PHE A 1 389 ? -0.728 -15.215 -23.052 1.00 96.88 389 PHE A C 1
ATOM 3083 O O . PHE A 1 389 ? 0.154 -15.761 -23.716 1.00 96.88 389 PHE A O 1
ATOM 3090 N N . PRO A 1 390 ? -1.938 -14.961 -23.591 1.00 96.69 390 PRO A N 1
ATOM 3091 C CA . PRO A 1 390 ? -2.252 -15.317 -24.975 1.00 96.69 390 PRO A CA 1
ATOM 3092 C C . PRO A 1 390 ? -1.329 -14.614 -25.981 1.00 96.69 390 PRO A C 1
ATOM 3094 O O . PRO A 1 390 ? -0.921 -15.241 -26.960 1.00 96.69 390 PRO A O 1
ATOM 3097 N N . ARG A 1 391 ? -0.905 -13.370 -25.700 1.00 96.12 391 ARG A N 1
ATOM 3098 C CA . ARG A 1 391 ? 0.112 -12.654 -26.490 1.00 96.12 391 ARG A CA 1
ATOM 3099 C C . ARG A 1 391 ? 1.431 -13.427 -26.570 1.00 96.12 391 ARG A C 1
ATOM 3101 O O . ARG A 1 391 ? 2.016 -13.509 -27.644 1.00 96.12 391 ARG A O 1
ATOM 3108 N N . GLY A 1 392 ? 1.887 -14.033 -25.472 1.00 95.25 392 GLY A N 1
ATOM 3109 C CA . GLY A 1 392 ? 3.156 -14.775 -25.429 1.00 95.25 392 GLY A CA 1
ATOM 3110 C C . GLY A 1 392 ? 3.032 -16.265 -25.749 1.00 95.25 392 GLY A C 1
ATOM 3111 O O . GLY A 1 392 ? 4.043 -16.944 -25.931 1.00 95.25 392 GLY A O 1
ATOM 3112 N N . GLY A 1 393 ? 1.807 -16.785 -25.846 1.00 94.75 393 GLY A N 1
ATOM 3113 C CA . GLY A 1 393 ? 1.536 -18.222 -25.917 1.00 94.75 393 GLY A CA 1
ATOM 3114 C C . GLY A 1 393 ? 1.702 -18.948 -24.576 1.00 94.75 393 GLY A C 1
ATOM 3115 O O . GLY A 1 393 ? 1.817 -20.172 -24.570 1.00 94.75 393 GLY A O 1
ATOM 3116 N N . GLY A 1 394 ? 1.739 -18.211 -23.464 1.00 96.12 394 GLY A N 1
ATOM 3117 C CA . GLY A 1 394 ? 1.801 -18.752 -22.111 1.00 96.12 394 GLY A CA 1
ATOM 3118 C C . GLY A 1 394 ? 0.441 -19.199 -21.576 1.00 96.12 394 GLY A C 1
ATOM 3119 O O . GLY A 1 394 ? -0.592 -19.129 -22.244 1.00 96.12 394 GLY A O 1
ATOM 3120 N N . THR A 1 395 ? 0.430 -19.680 -20.338 1.00 97.25 395 THR A N 1
ATOM 3121 C CA . THR A 1 395 ? -0.784 -20.161 -19.658 1.00 97.25 395 THR A CA 1
ATOM 3122 C C . THR A 1 395 ? -0.736 -19.807 -18.181 1.00 97.25 395 THR A C 1
ATOM 3124 O O . THR A 1 395 ? 0.307 -19.963 -17.552 1.00 97.25 395 THR A O 1
ATOM 3127 N N . LEU A 1 396 ? -1.860 -19.371 -17.616 1.00 97.44 396 LEU A N 1
ATOM 3128 C CA . LEU A 1 396 ? -1.999 -19.163 -16.176 1.00 97.44 396 LEU A CA 1
ATOM 3129 C C . LEU A 1 396 ? -2.756 -20.334 -15.537 1.00 97.44 396 LEU A C 1
ATOM 3131 O O . LEU A 1 396 ? -3.910 -20.595 -15.861 1.00 97.44 396 LEU A O 1
ATOM 3135 N N . LEU A 1 397 ? -2.124 -20.997 -14.577 1.00 96.50 397 LEU A N 1
ATOM 3136 C CA . LEU A 1 397 ? -2.719 -21.990 -13.687 1.00 96.50 397 LEU A CA 1
ATOM 3137 C C . LEU A 1 397 ? -2.876 -21.344 -12.301 1.00 96.50 397 LEU A C 1
ATOM 3139 O O . LEU A 1 397 ? -2.040 -21.519 -11.416 1.00 96.50 397 LEU A O 1
ATOM 3143 N N . ASP A 1 398 ? -3.919 -20.524 -12.146 1.00 94.56 398 ASP A N 1
ATOM 3144 C CA . ASP A 1 398 ? -4.074 -19.650 -10.977 1.00 94.56 398 ASP A CA 1
ATOM 3145 C C . ASP A 1 398 ? -4.307 -20.448 -9.676 1.00 94.56 398 ASP A C 1
ATOM 3147 O O . ASP A 1 398 ? -5.280 -21.203 -9.550 1.00 94.56 398 ASP A O 1
ATOM 3151 N N . LEU A 1 399 ? -3.421 -20.247 -8.691 1.00 91.31 399 LEU A N 1
ATOM 3152 C CA . LEU A 1 399 ? -3.434 -20.922 -7.385 1.00 91.31 399 LEU A CA 1
ATOM 3153 C C . LEU A 1 399 ? -4.729 -20.679 -6.587 1.00 91.31 399 LEU A C 1
ATOM 3155 O O . LEU A 1 399 ? -5.114 -21.508 -5.753 1.00 91.31 399 LEU A O 1
ATOM 3159 N N . GLU A 1 400 ? -5.428 -19.564 -6.826 1.00 86.62 400 GLU A N 1
ATOM 3160 C CA . GLU A 1 400 ? -6.696 -19.241 -6.164 1.00 86.62 400 GLU A CA 1
ATOM 3161 C C . GLU A 1 400 ? -7.808 -20.222 -6.548 1.00 86.62 400 GLU A C 1
ATOM 3163 O O . GLU A 1 400 ? -8.668 -20.534 -5.719 1.00 86.62 400 GLU A O 1
ATOM 3168 N N . PHE A 1 401 ? -7.758 -20.760 -7.767 1.00 89.56 401 PHE A N 1
ATOM 3169 C CA . PHE A 1 401 ? -8.844 -21.537 -8.369 1.00 89.56 401 PHE A CA 1
ATOM 3170 C C . PHE A 1 401 ? -8.505 -23.016 -8.579 1.00 89.56 401 PHE A C 1
ATOM 3172 O O . PHE A 1 401 ? -9.325 -23.764 -9.116 1.00 89.56 401 PHE A O 1
ATOM 3179 N N . LEU A 1 402 ? -7.342 -23.473 -8.107 1.00 91.50 402 LEU A N 1
ATOM 3180 C CA . LEU A 1 402 ? -7.023 -24.898 -8.069 1.00 91.50 402 LEU A CA 1
ATOM 3181 C C . LEU A 1 402 ? -7.956 -25.618 -7.093 1.00 91.50 402 LEU A C 1
ATOM 3183 O O . LEU A 1 402 ? -7.866 -25.442 -5.875 1.00 91.50 402 LEU A O 1
ATOM 3187 N N . ALA A 1 403 ? -8.843 -26.452 -7.631 1.00 87.44 403 ALA A N 1
ATOM 3188 C CA . ALA A 1 403 ? -9.829 -27.199 -6.865 1.00 87.44 403 ALA A CA 1
ATOM 3189 C C . ALA A 1 403 ? -9.874 -28.678 -7.266 1.00 87.44 403 ALA A C 1
ATOM 3191 O O . ALA A 1 403 ? -9.701 -29.050 -8.433 1.00 87.44 403 ALA A O 1
ATOM 3192 N N . ASN A 1 404 ? -10.144 -29.528 -6.277 1.00 86.12 404 ASN A N 1
ATOM 3193 C CA . ASN A 1 404 ? -10.399 -30.949 -6.483 1.00 86.12 404 ASN A CA 1
ATOM 3194 C C . ASN A 1 404 ? -11.787 -31.185 -7.121 1.00 86.12 404 ASN A C 1
ATOM 3196 O O . ASN A 1 404 ? -12.537 -30.250 -7.401 1.00 86.12 404 ASN A O 1
ATOM 3200 N N . GLU A 1 405 ? -12.149 -32.450 -7.333 1.00 85.44 405 GLU A N 1
ATOM 3201 C CA . GLU A 1 405 ? -13.419 -32.834 -7.971 1.00 85.44 405 GLU A CA 1
ATOM 3202 C C . GLU A 1 405 ? -14.666 -32.404 -7.185 1.00 85.44 405 GLU A C 1
ATOM 3204 O O . GLU A 1 405 ? -15.718 -32.185 -7.778 1.00 85.44 405 GLU A O 1
ATOM 3209 N N . SER A 1 406 ? -14.554 -32.217 -5.866 1.00 81.56 406 SER A N 1
ATOM 3210 C CA . SER A 1 406 ? -15.649 -31.719 -5.028 1.00 81.56 406 SER A CA 1
ATOM 3211 C C . SER A 1 406 ? -15.742 -30.187 -5.004 1.00 81.56 406 SER A C 1
ATOM 3213 O O . SER A 1 406 ? -16.490 -29.640 -4.197 1.00 81.56 406 SER A O 1
ATOM 3215 N N . GLY A 1 407 ? -14.941 -29.478 -5.808 1.00 76.81 407 GLY A N 1
ATOM 3216 C CA . GLY A 1 407 ? -14.871 -28.012 -5.822 1.00 76.81 407 GLY A CA 1
ATOM 3217 C C . GLY A 1 407 ? -14.133 -27.401 -4.625 1.00 76.81 407 GLY A C 1
ATOM 3218 O O . GLY A 1 407 ? -14.138 -26.183 -4.454 1.00 76.81 407 GLY A O 1
ATOM 3219 N N . ARG A 1 408 ? -13.473 -28.212 -3.787 1.00 78.19 408 ARG A N 1
ATOM 3220 C CA . ARG A 1 408 ? -12.681 -27.724 -2.651 1.00 78.19 408 ARG A CA 1
ATOM 3221 C C . ARG A 1 408 ? -11.297 -27.308 -3.141 1.00 78.19 408 ARG A C 1
ATOM 3223 O O . ARG A 1 408 ? -10.615 -28.088 -3.803 1.00 78.19 408 ARG A O 1
ATOM 3230 N N . ARG A 1 409 ? -10.863 -26.100 -2.767 1.00 84.31 409 ARG A N 1
ATOM 3231 C CA . ARG A 1 409 ? -9.515 -25.600 -3.079 1.00 84.31 409 ARG A CA 1
ATOM 3232 C C . ARG A 1 409 ? -8.430 -26.540 -2.554 1.00 84.31 409 ARG A C 1
ATOM 3234 O O . ARG A 1 409 ? -8.482 -26.901 -1.376 1.00 84.31 409 ARG A O 1
ATOM 3241 N N . VAL A 1 410 ? -7.449 -26.864 -3.399 1.00 88.94 410 VAL A N 1
ATOM 3242 C CA . VAL A 1 410 ? -6.356 -27.797 -3.066 1.00 88.94 410 VAL A CA 1
ATOM 3243 C C . VAL A 1 410 ? -5.432 -27.226 -1.995 1.00 88.94 410 VAL A C 1
ATOM 3245 O O . VAL A 1 410 ? -5.140 -27.916 -1.031 1.00 88.94 410 VAL A O 1
ATOM 3248 N N . ALA A 1 411 ? -5.081 -25.941 -2.097 1.00 87.25 411 ALA A N 1
ATOM 3249 C CA . ALA A 1 411 ? -4.217 -25.241 -1.154 1.00 87.25 411 ALA A CA 1
ATOM 3250 C C . ALA A 1 411 ? -4.754 -23.836 -0.859 1.00 87.25 411 ALA A C 1
ATOM 3252 O O . ALA A 1 411 ? -5.308 -23.159 -1.733 1.00 87.25 411 ALA A O 1
ATOM 3253 N N . ALA A 1 412 ? -4.648 -23.409 0.400 1.00 84.00 412 ALA A N 1
ATOM 3254 C CA . ALA A 1 412 ? -4.956 -22.046 0.835 1.00 84.00 412 ALA A CA 1
ATOM 3255 C C . ALA A 1 412 ? -4.335 -21.764 2.209 1.00 84.00 412 ALA A C 1
ATOM 3257 O O . ALA A 1 412 ? -4.165 -22.674 3.012 1.00 84.00 412 ALA A O 1
ATOM 3258 N N . PHE A 1 413 ? -4.133 -20.489 2.531 1.00 85.19 413 PHE A N 1
ATOM 3259 C CA . PHE A 1 413 ? -3.538 -20.034 3.796 1.00 85.19 413 PHE A CA 1
ATOM 3260 C C . PHE A 1 413 ? -4.496 -20.004 4.999 1.00 85.19 413 PHE A C 1
ATOM 3262 O O . PHE A 1 413 ? -4.239 -19.324 5.987 1.00 85.19 413 PHE A O 1
ATOM 3269 N N . GLY A 1 414 ? -5.634 -20.698 4.913 1.00 85.00 414 GLY A N 1
ATOM 3270 C CA . GLY A 1 414 ? -6.739 -20.516 5.854 1.00 85.00 414 GLY A CA 1
ATOM 3271 C C . GLY A 1 414 ? -6.344 -20.755 7.312 1.00 85.00 414 GLY A C 1
ATOM 3272 O O . GLY A 1 414 ? -6.691 -19.940 8.153 1.00 85.00 414 GLY A O 1
ATOM 3273 N N . PHE A 1 415 ? -5.606 -21.832 7.603 1.00 92.31 415 PHE A N 1
ATOM 3274 C CA . PHE A 1 415 ? -5.225 -22.187 8.975 1.00 92.31 415 PHE A CA 1
ATOM 3275 C C . PHE A 1 415 ? -4.435 -21.067 9.659 1.00 92.31 415 PHE A C 1
ATOM 3277 O O . PHE A 1 415 ? -4.883 -20.542 10.677 1.00 92.31 415 PHE A O 1
ATOM 3284 N N . HIS A 1 416 ? -3.320 -20.637 9.063 1.00 95.06 416 HIS A N 1
ATOM 3285 C CA . HIS A 1 416 ? -2.490 -19.575 9.632 1.00 95.06 416 HIS A CA 1
ATOM 3286 C C . HIS A 1 416 ? -3.164 -18.204 9.623 1.00 95.06 416 HIS A C 1
ATOM 3288 O O . HIS A 1 416 ? -2.909 -17.423 10.527 1.00 95.06 416 HIS A O 1
ATOM 3294 N N . ALA A 1 417 ? -4.099 -17.927 8.704 1.00 90.44 417 ALA A N 1
ATOM 3295 C CA . ALA A 1 417 ? -4.912 -16.710 8.786 1.00 90.44 417 ALA A CA 1
ATOM 3296 C C . ALA A 1 417 ? -5.707 -16.654 10.104 1.00 90.44 417 ALA A C 1
ATOM 3298 O O . ALA A 1 417 ? -5.672 -15.651 10.813 1.00 90.44 417 ALA A O 1
ATOM 3299 N N . GLY A 1 418 ? -6.383 -17.752 10.460 1.00 95.56 418 GLY A N 1
ATOM 3300 C CA . GLY A 1 418 ? -7.114 -17.847 11.723 1.00 95.56 418 GLY A CA 1
ATOM 3301 C C . GLY A 1 418 ? -6.197 -17.894 12.943 1.00 95.56 418 GLY A C 1
ATOM 3302 O O . GLY A 1 418 ? -6.492 -17.252 13.948 1.00 95.56 418 GLY A O 1
ATOM 3303 N N . PHE A 1 419 ? -5.076 -18.613 12.849 1.00 98.44 419 PHE A N 1
ATOM 3304 C CA . PHE A 1 419 ? -4.082 -18.717 13.921 1.00 98.44 419 PHE A CA 1
ATOM 3305 C C . PHE A 1 419 ? -3.502 -17.343 14.281 1.00 98.44 419 PHE A C 1
ATOM 3307 O O . PHE A 1 419 ? -3.592 -16.916 15.430 1.00 98.44 419 PHE A O 1
ATOM 3314 N N . SER A 1 420 ? -2.997 -16.610 13.286 1.00 98.00 420 SER A N 1
ATOM 3315 C CA . SER A 1 420 ? -2.452 -15.260 13.449 1.00 98.00 420 SER A CA 1
ATOM 3316 C C . SER A 1 420 ? -3.526 -14.245 13.847 1.00 98.00 420 SER A C 1
ATOM 3318 O O . SER A 1 420 ? -3.283 -13.415 14.716 1.00 98.00 420 SER A O 1
ATOM 3320 N N . GLY A 1 421 ? -4.737 -14.336 13.285 1.00 98.06 421 GLY A N 1
ATOM 3321 C CA . GLY A 1 421 ? -5.855 -13.474 13.682 1.00 98.06 421 GLY A CA 1
ATOM 3322 C C . GLY A 1 421 ? -6.231 -13.633 15.158 1.00 98.06 421 GLY A C 1
ATOM 3323 O O . GLY A 1 421 ? -6.369 -12.646 15.878 1.00 98.06 421 GLY A O 1
ATOM 3324 N N . ALA A 1 422 ? -6.330 -14.874 15.642 1.00 98.81 422 ALA A N 1
ATOM 3325 C CA . ALA A 1 422 ? -6.593 -15.152 17.051 1.00 98.81 422 ALA A CA 1
ATOM 3326 C C . ALA A 1 422 ? -5.437 -14.721 17.968 1.00 98.81 422 ALA A C 1
ATOM 3328 O O . ALA A 1 422 ? -5.705 -14.242 19.067 1.00 98.81 422 ALA A O 1
ATOM 3329 N N . ALA A 1 423 ? -4.182 -14.854 17.525 1.00 98.81 423 ALA A N 1
ATOM 3330 C CA . ALA A 1 423 ? -3.013 -14.390 18.273 1.00 98.81 423 ALA A CA 1
ATOM 3331 C C . ALA A 1 423 ? -3.093 -12.880 18.541 1.00 98.81 423 ALA A C 1
ATOM 3333 O O . ALA A 1 423 ? -3.148 -12.466 19.699 1.00 98.81 423 ALA A O 1
ATOM 3334 N N . LEU A 1 424 ? -3.248 -12.080 17.480 1.00 98.69 424 LEU A N 1
ATOM 3335 C CA . LEU A 1 424 ? -3.389 -10.625 17.594 1.00 98.69 424 LEU A CA 1
ATOM 3336 C C . LEU A 1 424 ? -4.632 -10.228 18.400 1.00 98.69 424 LEU A C 1
ATOM 3338 O O . LEU A 1 424 ? -4.615 -9.240 19.131 1.00 98.69 424 LEU A O 1
ATOM 3342 N N . ALA A 1 425 ? -5.724 -10.992 18.299 1.00 98.81 425 ALA A N 1
ATOM 3343 C CA . ALA A 1 425 ? -6.934 -10.715 19.066 1.00 98.81 425 ALA A CA 1
ATOM 3344 C C . ALA A 1 425 ? -6.734 -10.915 20.580 1.00 98.81 425 ALA A C 1
ATOM 3346 O O . ALA A 1 425 ? -7.240 -10.121 21.376 1.00 98.81 425 ALA A O 1
ATOM 3347 N N . LEU A 1 426 ? -5.989 -11.953 20.975 1.00 98.81 426 LEU A N 1
ATOM 3348 C CA . LEU A 1 426 ? -5.642 -12.230 22.373 1.00 98.81 426 LEU A CA 1
ATOM 3349 C C . LEU A 1 426 ? -4.687 -11.176 22.935 1.00 98.81 426 LEU A C 1
ATOM 3351 O O . LEU A 1 426 ? -4.915 -10.676 24.037 1.00 98.81 426 LEU A O 1
ATOM 3355 N N . GLU A 1 427 ? -3.664 -10.805 22.168 1.00 98.69 427 GLU A N 1
ATOM 3356 C CA . GLU A 1 427 ? -2.725 -9.746 22.546 1.00 98.69 427 GLU A CA 1
ATOM 3357 C C . GLU A 1 427 ? -3.428 -8.399 22.690 1.00 98.69 427 GLU A C 1
ATOM 3359 O O . GLU A 1 427 ? -3.225 -7.705 23.681 1.00 98.69 427 GLU A O 1
ATOM 3364 N N . ASN A 1 428 ? -4.318 -8.049 21.759 1.00 98.62 428 ASN A N 1
ATOM 3365 C CA . ASN A 1 428 ? -5.082 -6.807 21.820 1.00 98.62 428 ASN A CA 1
ATOM 3366 C C . ASN A 1 428 ? -6.057 -6.777 23.009 1.00 98.62 428 ASN A C 1
ATOM 3368 O O . ASN A 1 428 ? -6.193 -5.749 23.670 1.00 98.62 428 ASN A O 1
ATOM 3372 N N . TRP A 1 429 ? -6.702 -7.902 23.337 1.00 98.62 429 TRP A N 1
ATOM 3373 C CA . TRP A 1 429 ? -7.549 -7.991 24.533 1.00 98.62 429 TRP A CA 1
ATOM 3374 C C . TRP A 1 429 ? -6.741 -7.725 25.804 1.00 98.62 429 TRP A C 1
ATOM 3376 O O . TRP A 1 429 ? -7.146 -6.920 26.644 1.00 98.62 429 TRP A O 1
ATOM 3386 N N . ALA A 1 430 ? -5.570 -8.354 25.924 1.00 98.56 430 ALA A N 1
ATOM 3387 C CA . ALA A 1 430 ? -4.668 -8.114 27.039 1.00 98.56 430 ALA A CA 1
ATOM 3388 C C . ALA A 1 430 ? -4.160 -6.667 27.071 1.00 98.56 430 ALA A C 1
ATOM 3390 O O . ALA A 1 430 ? -4.168 -6.039 28.129 1.00 98.56 430 ALA A O 1
ATOM 3391 N N . TRP A 1 431 ? -3.773 -6.124 25.916 1.00 98.38 431 TRP A N 1
ATOM 3392 C CA . TRP A 1 431 ? -3.264 -4.764 25.770 1.00 98.38 431 TRP A CA 1
ATOM 3393 C C . TRP A 1 431 ? -4.271 -3.716 26.236 1.00 98.38 431 TRP A C 1
ATOM 3395 O O . TRP A 1 431 ? -3.923 -2.844 27.025 1.00 98.38 431 TRP A O 1
ATOM 3405 N N . GLN A 1 432 ? -5.539 -3.831 25.833 1.00 97.38 432 GLN A N 1
ATOM 3406 C CA . GLN A 1 432 ? -6.595 -2.912 26.277 1.00 97.38 432 GLN A CA 1
ATOM 3407 C C . GLN A 1 432 ? -6.761 -2.882 27.805 1.00 97.38 432 GLN A C 1
ATOM 3409 O O . GLN A 1 432 ? -7.138 -1.851 28.364 1.00 97.38 432 GLN A O 1
ATOM 3414 N N . LEU A 1 433 ? -6.493 -4.002 28.484 1.00 97.62 433 LEU A N 1
ATOM 3415 C CA . LEU A 1 433 ? -6.576 -4.112 29.942 1.00 97.62 433 LEU A CA 1
ATOM 3416 C C . LEU A 1 433 ? -5.336 -3.554 30.647 1.00 97.62 433 LEU A C 1
ATOM 3418 O O . LEU A 1 433 ? -5.443 -3.017 31.753 1.00 97.62 433 LEU A O 1
ATOM 3422 N N . THR A 1 434 ? -4.158 -3.712 30.047 1.00 97.88 434 THR A N 1
ATOM 3423 C CA . THR A 1 434 ? -2.877 -3.310 30.643 1.00 97.88 434 THR A CA 1
ATOM 3424 C C . THR A 1 434 ? -2.485 -1.871 30.303 1.00 97.88 434 THR A C 1
ATOM 3426 O O . THR A 1 434 ? -1.839 -1.230 31.132 1.00 97.88 434 THR A O 1
ATOM 3429 N N . HIS A 1 435 ? -2.945 -1.343 29.165 1.00 96.94 435 HIS A N 1
ATOM 3430 C CA . HIS A 1 435 ? -2.620 -0.021 28.612 1.00 96.94 435 HIS A CA 1
ATOM 3431 C C . HIS A 1 435 ? -3.900 0.749 28.218 1.00 96.94 435 HIS A C 1
ATOM 3433 O O . HIS A 1 435 ? -4.153 1.020 27.039 1.00 96.94 435 HIS A O 1
ATOM 3439 N N . PRO A 1 436 ? -4.770 1.093 29.187 1.00 94.12 436 PRO A N 1
ATOM 3440 C CA . PRO A 1 436 ? -6.044 1.740 28.896 1.00 94.12 436 PRO A CA 1
ATOM 3441 C C . PRO A 1 436 ? -5.845 3.093 28.196 1.00 94.12 436 PRO A C 1
ATOM 3443 O O . PRO A 1 436 ? -5.197 3.992 28.725 1.00 94.12 436 PRO A O 1
ATOM 3446 N N . GLY A 1 437 ? -6.464 3.249 27.023 1.00 88.81 437 GLY A N 1
ATOM 3447 C CA . GLY A 1 437 ? -6.401 4.473 26.216 1.00 88.81 437 GLY A CA 1
ATOM 3448 C C . GLY A 1 437 ? -5.248 4.521 25.209 1.00 88.81 437 GLY A C 1
ATOM 3449 O O . GLY A 1 437 ? -5.203 5.453 24.405 1.00 88.81 437 GLY A O 1
ATOM 3450 N N . GLU A 1 438 ? -4.359 3.528 25.201 1.00 94.38 438 GLU A N 1
ATOM 3451 C CA . GLU A 1 438 ? -3.279 3.423 24.219 1.00 94.38 438 GLU A CA 1
ATOM 3452 C C . GLU A 1 438 ? -3.688 2.526 23.037 1.00 94.38 438 GLU A C 1
ATOM 3454 O O . GLU A 1 438 ? -4.328 1.488 23.238 1.00 94.38 438 GLU A O 1
ATOM 3459 N N . PRO A 1 439 ? -3.343 2.892 21.789 1.00 92.12 439 PRO A N 1
ATOM 3460 C CA . PRO A 1 439 ? -3.580 2.026 20.640 1.00 92.12 439 PRO A CA 1
ATOM 3461 C C . PRO A 1 439 ? -2.713 0.764 20.725 1.00 92.12 439 PRO A C 1
ATOM 3463 O O . PRO A 1 439 ? -1.586 0.818 21.213 1.00 92.12 439 PRO A O 1
ATOM 3466 N N . PHE A 1 440 ? -3.225 -0.359 20.215 1.00 96.88 440 PHE A N 1
ATOM 3467 C CA . PHE A 1 440 ? -2.429 -1.580 20.072 1.00 96.88 440 PHE A CA 1
ATOM 3468 C C . PHE A 1 440 ? -1.225 -1.309 19.148 1.00 96.88 440 PHE A C 1
ATOM 3470 O O . PHE A 1 440 ? -1.434 -0.727 18.073 1.00 96.88 440 PHE A O 1
ATOM 3477 N N . PRO A 1 441 ? 0.009 -1.659 19.561 1.00 95.31 441 PRO A N 1
ATOM 3478 C CA . PRO A 1 441 ? 1.222 -1.301 18.834 1.00 95.31 441 PRO A CA 1
ATOM 3479 C C . PRO A 1 441 ? 1.326 -2.017 17.483 1.00 95.31 441 PRO A C 1
ATOM 3481 O O . PRO A 1 441 ? 0.592 -2.963 17.200 1.00 95.31 441 PRO A O 1
ATOM 3484 N N . ALA A 1 442 ? 2.260 -1.54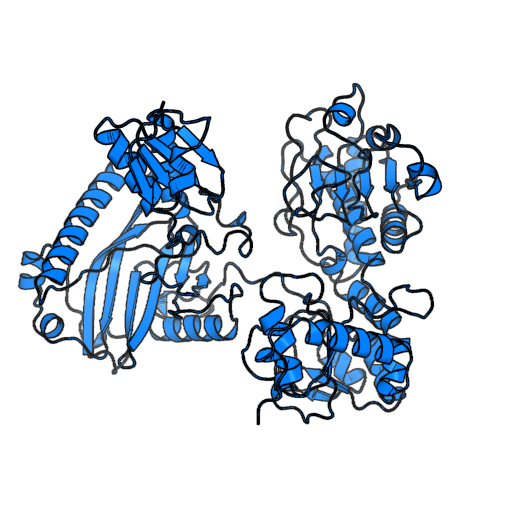7 16.652 1.00 88.00 442 ALA A N 1
ATOM 3485 C CA . ALA A 1 442 ? 2.664 -2.245 15.438 1.00 88.00 442 ALA A CA 1
ATOM 3486 C C . ALA A 1 442 ? 3.205 -3.646 15.767 1.00 88.00 442 ALA A C 1
ATOM 3488 O O . ALA A 1 442 ? 3.812 -3.848 16.822 1.00 88.00 442 ALA A O 1
ATOM 3489 N N . VAL A 1 443 ? 3.004 -4.589 14.851 1.00 89.44 443 VAL A N 1
ATOM 3490 C CA . VAL A 1 443 ? 3.492 -5.968 14.960 1.00 89.44 443 VAL A CA 1
ATOM 3491 C C . VAL A 1 443 ? 4.370 -6.314 13.766 1.00 89.44 443 VAL A C 1
ATOM 3493 O O . VAL A 1 443 ? 4.173 -5.805 12.669 1.00 89.44 443 VAL A O 1
ATOM 3496 N N . GLU A 1 444 ? 5.333 -7.201 13.974 1.00 86.75 444 GLU A N 1
ATOM 3497 C CA . GLU A 1 444 ? 6.224 -7.690 12.924 1.00 86.75 444 GLU A CA 1
ATOM 3498 C C . GLU A 1 444 ? 6.014 -9.191 12.706 1.00 86.75 444 GLU A C 1
ATOM 3500 O O . GLU A 1 444 ? 5.422 -9.885 13.536 1.00 86.75 444 GLU A O 1
ATOM 3505 N N . ALA A 1 445 ? 6.484 -9.702 11.567 1.00 85.88 445 ALA A N 1
ATOM 3506 C CA . ALA A 1 445 ? 6.436 -11.129 11.291 1.00 85.88 445 ALA A CA 1
ATOM 3507 C C . ALA A 1 445 ? 7.298 -11.912 12.292 1.00 85.88 445 ALA A C 1
ATOM 3509 O O . ALA A 1 445 ? 8.423 -11.534 12.616 1.00 85.88 445 ALA A O 1
ATOM 3510 N N . TYR A 1 446 ? 6.781 -13.052 12.734 1.00 91.19 446 TYR A N 1
ATOM 3511 C CA . TYR A 1 446 ? 7.466 -13.940 13.656 1.00 91.19 446 TYR A CA 1
ATOM 3512 C C . TYR A 1 446 ? 8.339 -14.949 12.905 1.00 91.19 446 TYR A C 1
ATOM 3514 O O . TYR A 1 446 ? 7.952 -15.448 11.843 1.00 91.19 446 TYR A O 1
ATOM 3522 N N . PRO A 1 447 ? 9.504 -15.317 13.467 1.00 84.38 447 PRO A N 1
ATOM 3523 C CA . PRO A 1 447 ? 10.386 -16.301 12.848 1.00 84.38 447 PRO A CA 1
ATOM 3524 C C . PRO A 1 447 ? 9.812 -17.724 12.899 1.00 84.38 447 PRO A C 1
ATOM 3526 O O . PRO A 1 447 ? 10.221 -18.565 12.097 1.00 84.38 447 PRO A O 1
ATOM 3529 N N . ASN A 1 448 ? 8.928 -18.008 13.864 1.00 92.25 448 ASN A N 1
ATOM 3530 C CA . ASN A 1 448 ? 8.233 -19.284 14.016 1.00 92.25 448 ASN A CA 1
ATOM 3531 C C . ASN A 1 448 ? 7.020 -19.193 14.965 1.00 92.25 448 ASN A C 1
ATOM 3533 O O . ASN A 1 448 ? 6.882 -18.240 15.737 1.00 92.25 448 ASN A O 1
ATOM 3537 N N . GLU A 1 449 ? 6.171 -20.222 14.938 1.00 95.19 449 GLU A N 1
ATOM 3538 C CA . GLU A 1 449 ? 4.973 -20.353 15.783 1.00 95.19 449 GLU A CA 1
ATOM 3539 C C . GLU A 1 449 ? 5.276 -20.308 17.285 1.00 95.19 449 GLU A C 1
ATOM 3541 O O . GLU A 1 449 ? 4.511 -19.715 18.045 1.00 95.19 449 GLU A O 1
ATOM 3546 N N . ASP A 1 450 ? 6.368 -20.932 17.734 1.00 95.00 450 ASP A N 1
ATOM 3547 C CA . ASP A 1 450 ? 6.696 -21.001 19.161 1.00 95.00 450 ASP A CA 1
ATOM 3548 C C . ASP A 1 450 ? 7.023 -19.615 19.727 1.00 95.00 450 ASP A C 1
ATOM 3550 O O . ASP A 1 450 ? 6.562 -19.284 20.822 1.00 95.00 450 ASP A O 1
ATOM 3554 N N . ALA A 1 451 ? 7.743 -18.783 18.967 1.00 96.56 451 ALA A N 1
ATOM 3555 C CA . ALA A 1 451 ? 8.010 -17.393 19.329 1.00 96.56 451 ALA A CA 1
ATOM 3556 C C . ALA A 1 451 ? 6.709 -16.586 19.476 1.00 96.56 451 ALA A C 1
ATOM 3558 O O . ALA A 1 451 ? 6.525 -15.920 20.493 1.00 96.56 451 ALA A O 1
ATOM 3559 N N . LEU A 1 452 ? 5.775 -16.721 18.525 1.00 98.06 452 LEU A N 1
ATOM 3560 C CA . LEU A 1 452 ? 4.465 -16.063 18.611 1.00 98.06 452 LEU A CA 1
ATOM 3561 C C . LEU A 1 452 ? 3.695 -16.511 19.859 1.00 98.06 452 LEU A C 1
ATOM 3563 O O . LEU A 1 452 ? 3.147 -15.697 20.592 1.00 98.06 452 LEU A O 1
ATOM 3567 N N . ILE A 1 453 ? 3.661 -17.812 20.143 1.00 98.19 453 ILE A N 1
ATOM 3568 C CA . ILE A 1 453 ? 2.911 -18.340 21.292 1.00 98.19 453 ILE A CA 1
ATOM 3569 C C . ILE A 1 453 ? 3.495 -17.868 22.619 1.00 98.19 453 ILE A C 1
ATOM 3571 O O . ILE A 1 453 ? 2.735 -17.663 23.567 1.00 98.19 453 ILE A O 1
ATOM 3575 N N . VAL A 1 454 ? 4.819 -17.738 22.719 1.00 98.12 454 VAL A N 1
ATOM 3576 C CA . VAL A 1 454 ? 5.475 -17.209 23.922 1.00 98.12 454 VAL A CA 1
ATOM 3577 C C . VAL A 1 454 ? 4.997 -15.786 24.207 1.00 98.12 454 VAL A C 1
ATOM 3579 O O . VAL A 1 454 ? 4.589 -15.512 25.339 1.00 98.12 454 VAL A O 1
ATOM 3582 N N . ASP A 1 455 ? 4.974 -14.925 23.193 1.00 97.81 455 ASP A N 1
ATOM 3583 C CA . ASP A 1 455 ? 4.529 -13.536 23.338 1.00 97.81 455 ASP A CA 1
ATOM 3584 C C . ASP A 1 455 ? 3.030 -13.445 23.635 1.00 97.81 455 ASP A C 1
ATOM 3586 O O . ASP A 1 455 ? 2.638 -12.791 24.607 1.00 97.81 455 ASP A O 1
ATOM 3590 N N . VAL A 1 456 ? 2.199 -14.205 22.914 1.00 98.56 456 VAL A N 1
ATOM 3591 C CA . VAL A 1 456 ? 0.751 -14.251 23.161 1.00 98.56 456 VAL A CA 1
ATOM 3592 C C . VAL A 1 456 ? 0.449 -14.727 24.581 1.00 98.56 456 VAL A C 1
ATOM 3594 O O . VAL A 1 456 ? -0.411 -14.155 25.247 1.00 98.56 456 VAL A O 1
ATOM 3597 N N . LYS A 1 457 ? 1.144 -15.759 25.082 1.00 98.56 457 LYS A N 1
ATOM 3598 C CA . LYS A 1 457 ? 0.965 -16.239 26.465 1.00 98.56 457 LYS A CA 1
ATOM 3599 C C . LYS A 1 457 ? 1.343 -15.180 27.481 1.00 98.56 457 LYS A C 1
ATOM 3601 O O . LYS A 1 457 ? 0.598 -14.969 28.431 1.00 98.56 457 LYS A O 1
ATOM 3606 N N . LYS A 1 458 ? 2.476 -14.511 27.271 1.00 98.38 458 LYS A N 1
ATOM 3607 C CA . LYS A 1 458 ? 2.932 -13.437 28.151 1.00 98.38 458 LYS A CA 1
ATOM 3608 C C . LYS A 1 458 ? 1.899 -12.310 28.209 1.00 98.38 458 LYS A C 1
ATOM 3610 O O . LYS A 1 458 ? 1.490 -11.931 29.303 1.00 98.38 458 LYS A O 1
ATOM 3615 N N . ALA A 1 459 ? 1.440 -11.826 27.055 1.00 98.19 459 ALA A N 1
ATOM 3616 C CA . ALA A 1 459 ? 0.401 -10.803 26.988 1.00 98.19 459 ALA A CA 1
ATOM 3617 C C . ALA A 1 459 ? -0.885 -11.284 27.678 1.00 98.19 459 ALA A C 1
ATOM 3619 O O . ALA A 1 459 ? -1.433 -10.598 28.540 1.00 98.19 459 ALA A O 1
ATOM 3620 N N . LEU A 1 460 ? -1.339 -12.500 27.365 1.00 98.12 460 LEU A N 1
ATOM 3621 C CA . LEU A 1 460 ? -2.554 -13.073 27.933 1.00 98.12 460 LEU A CA 1
ATOM 3622 C C . LEU A 1 460 ? -2.482 -13.202 29.462 1.00 98.12 460 LEU A C 1
ATOM 3624 O O . LEU A 1 460 ? -3.454 -12.856 30.130 1.00 98.12 460 LEU A O 1
ATOM 3628 N N . ASP A 1 461 ? -1.354 -13.638 30.026 1.00 98.44 461 ASP A N 1
ATOM 3629 C CA . ASP A 1 461 ? -1.143 -13.732 31.476 1.00 98.44 461 ASP A CA 1
ATOM 3630 C C . ASP A 1 461 ? -1.228 -12.353 32.156 1.00 98.44 461 ASP A C 1
ATOM 3632 O O . ASP A 1 461 ? -1.860 -12.214 33.209 1.00 98.44 461 ASP A O 1
ATOM 3636 N N . GLU A 1 462 ? -0.662 -11.310 31.540 1.00 98.38 462 GLU A N 1
ATOM 3637 C CA . GLU A 1 462 ? -0.771 -9.925 32.022 1.00 98.38 462 GLU A CA 1
ATOM 3638 C C . GLU A 1 462 ? -2.226 -9.423 31.977 1.00 98.38 462 GLU A C 1
ATOM 3640 O O . GLU A 1 462 ? -2.718 -8.833 32.947 1.00 98.38 462 GLU A O 1
ATOM 3645 N N . GLY A 1 463 ? -2.945 -9.717 30.889 1.00 98.12 463 GLY A N 1
ATOM 3646 C CA . GLY A 1 463 ? -4.372 -9.422 30.745 1.00 98.12 463 GLY A CA 1
ATOM 3647 C C . GLY A 1 463 ? -5.231 -10.151 31.783 1.00 98.12 463 GLY A C 1
ATOM 3648 O O . GLY A 1 463 ? -6.069 -9.532 32.441 1.00 98.12 463 GLY A O 1
ATOM 3649 N N . ILE A 1 464 ? -4.980 -11.444 32.014 1.00 98.38 464 ILE A N 1
ATOM 3650 C CA . ILE A 1 464 ? -5.658 -12.258 33.036 1.00 98.38 464 ILE A CA 1
ATOM 3651 C C . ILE A 1 464 ? -5.422 -11.681 34.430 1.00 98.38 464 ILE A C 1
ATOM 3653 O O . ILE A 1 464 ? -6.366 -11.575 35.217 1.00 98.38 464 ILE A O 1
ATOM 3657 N N . ALA A 1 465 ? -4.189 -11.274 34.742 1.00 98.12 465 ALA A N 1
ATOM 3658 C CA . ALA A 1 465 ? -3.861 -10.664 36.026 1.00 98.12 465 ALA A CA 1
ATOM 3659 C C . ALA A 1 465 ? -4.629 -9.350 36.259 1.00 98.12 465 ALA A C 1
ATOM 3661 O O . ALA A 1 465 ? -4.996 -9.053 37.398 1.00 98.12 465 ALA A O 1
ATOM 3662 N N . LYS A 1 466 ? -4.912 -8.579 35.199 1.00 97.62 466 LYS A N 1
ATOM 3663 C CA . LYS A 1 466 ? -5.743 -7.364 35.269 1.00 97.62 466 LYS A CA 1
ATOM 3664 C C . LYS A 1 466 ? -7.240 -7.655 35.337 1.00 97.62 466 LYS A C 1
ATOM 3666 O O . LYS A 1 466 ? -7.933 -7.024 36.130 1.00 97.62 466 LYS A O 1
ATOM 3671 N N . ALA A 1 467 ? -7.740 -8.598 34.541 1.00 96.00 467 ALA A N 1
ATOM 3672 C CA . ALA A 1 467 ? -9.162 -8.939 34.485 1.00 96.00 467 ALA A CA 1
ATOM 3673 C C . ALA A 1 467 ? -9.636 -9.796 35.673 1.00 96.00 467 ALA A C 1
ATOM 3675 O O . ALA A 1 467 ? -10.831 -9.842 35.962 1.00 96.00 467 ALA A O 1
ATOM 3676 N N . GLY A 1 468 ? -8.727 -10.521 36.333 1.00 97.38 468 GLY A N 1
ATOM 3677 C CA . GLY A 1 468 ? -9.055 -11.511 37.364 1.00 97.38 468 GLY A CA 1
ATOM 3678 C C . GLY A 1 468 ? -9.714 -12.784 36.817 1.00 97.38 468 GLY A C 1
ATOM 3679 O O . GLY A 1 468 ? -10.238 -13.584 37.591 1.00 97.38 468 GLY A O 1
ATOM 3680 N N . ARG A 1 469 ? -9.719 -12.974 35.491 1.00 96.88 469 ARG A N 1
ATOM 3681 C CA . ARG A 1 469 ? -10.298 -14.131 34.793 1.00 96.88 469 ARG A CA 1
ATOM 3682 C C . ARG A 1 469 ? -9.669 -14.320 33.414 1.00 96.88 469 ARG A C 1
ATOM 3684 O O . ARG A 1 469 ? -9.104 -13.386 32.852 1.00 96.88 469 ARG A O 1
ATOM 3691 N N . LYS A 1 470 ? -9.835 -15.518 32.853 1.00 97.06 470 LYS A N 1
ATOM 3692 C CA . LYS A 1 470 ? -9.527 -15.805 31.445 1.00 97.06 470 LYS A CA 1
ATOM 3693 C C . LYS A 1 470 ? -10.580 -15.190 30.508 1.00 97.06 470 LYS A C 1
ATOM 3695 O O . LYS A 1 470 ? -11.734 -15.036 30.933 1.00 97.06 470 LYS A O 1
ATOM 3700 N N . PRO A 1 471 ? -10.211 -14.840 29.261 1.00 98.31 471 PRO A N 1
ATOM 3701 C CA . PRO A 1 471 ? -11.180 -14.401 28.270 1.00 98.31 471 PRO A CA 1
ATOM 3702 C C . PRO A 1 471 ? -12.030 -15.572 27.773 1.00 98.31 471 PRO A C 1
ATOM 3704 O O . PRO A 1 471 ? -11.572 -16.717 27.717 1.00 98.31 471 PRO A O 1
ATOM 3707 N N . ARG A 1 472 ? -13.252 -15.257 27.355 1.00 98.62 472 ARG A N 1
ATOM 3708 C CA . ARG A 1 472 ? -14.108 -16.109 26.534 1.00 98.62 472 ARG A CA 1
ATOM 3709 C C . ARG A 1 472 ? -13.944 -15.720 25.071 1.00 98.62 472 ARG A C 1
ATOM 3711 O O . ARG A 1 472 ? -14.156 -14.563 24.709 1.00 98.62 472 ARG A O 1
ATOM 3718 N N . VAL A 1 473 ? -13.614 -16.692 24.227 1.00 98.81 473 VAL A N 1
ATOM 3719 C CA . VAL A 1 473 ? -13.412 -16.492 22.786 1.00 98.81 473 VAL A CA 1
ATOM 3720 C C . VAL A 1 473 ? -14.549 -17.160 22.027 1.00 98.81 473 VAL A C 1
ATOM 3722 O O . VAL A 1 473 ? -14.826 -18.337 22.246 1.00 98.81 473 VAL A O 1
ATOM 3725 N N . ILE A 1 474 ? -15.189 -16.444 21.108 1.00 98.75 474 ILE A N 1
ATOM 3726 C CA . ILE A 1 474 ? -16.111 -17.031 20.133 1.00 98.75 474 ILE A CA 1
ATOM 3727 C C . ILE A 1 474 ? -15.475 -17.030 18.748 1.00 98.75 474 ILE A C 1
ATOM 3729 O O . ILE A 1 474 ? -14.990 -16.006 18.271 1.00 98.75 474 ILE A O 1
ATOM 3733 N N . VAL A 1 475 ? -15.481 -18.193 18.102 1.00 98.75 475 VAL A N 1
ATOM 3734 C CA . VAL A 1 475 ? -15.017 -18.385 16.727 1.00 98.75 475 VAL A CA 1
ATOM 3735 C C . VAL A 1 475 ? -16.211 -18.807 15.882 1.00 98.75 475 VAL A C 1
ATOM 3737 O O . VAL A 1 475 ? -16.792 -19.865 16.134 1.00 98.75 475 VAL A O 1
ATOM 3740 N N . ILE A 1 476 ? -16.571 -18.000 14.882 1.00 97.81 476 ILE A N 1
ATOM 3741 C CA . ILE A 1 476 ? -17.620 -18.333 13.904 1.00 97.81 476 ILE A CA 1
ATOM 3742 C C . ILE A 1 476 ? -16.958 -18.814 12.610 1.00 97.81 476 ILE A C 1
ATOM 3744 O O . ILE A 1 476 ? -16.066 -18.151 12.086 1.00 97.81 476 ILE A O 1
ATOM 3748 N N . GLY A 1 477 ? -17.384 -19.971 12.099 1.00 94.69 477 GLY A N 1
ATOM 3749 C CA . GLY A 1 477 ? -16.695 -20.716 11.036 1.00 94.69 477 GLY A CA 1
ATOM 3750 C C . GLY A 1 477 ? -15.654 -21.693 11.584 1.00 94.69 477 GLY A C 1
ATOM 3751 O O . GLY A 1 477 ? -14.619 -21.925 10.953 1.00 94.69 477 GLY A O 1
ATOM 3752 N N . ALA A 1 478 ? -15.893 -22.213 12.792 1.00 95.81 478 ALA A N 1
ATOM 3753 C CA . ALA A 1 478 ? -14.941 -22.986 13.585 1.00 95.81 478 ALA A CA 1
ATOM 3754 C C . ALA A 1 478 ? -14.520 -24.327 12.954 1.00 95.81 478 ALA A C 1
ATOM 3756 O O . ALA A 1 478 ? -13.455 -24.841 13.301 1.00 95.81 478 ALA A O 1
ATOM 3757 N N . LEU A 1 479 ? -15.321 -24.902 12.047 1.00 92.12 479 LEU A N 1
ATOM 3758 C CA . LEU A 1 479 ? -15.019 -26.174 11.374 1.00 92.12 479 LEU A CA 1
ATOM 3759 C C . LEU A 1 479 ? -14.155 -25.991 10.117 1.00 92.12 479 LEU A C 1
ATOM 3761 O O . LEU A 1 479 ? -13.571 -26.954 9.615 1.00 92.12 479 LEU A O 1
ATOM 3765 N N . GLY A 1 480 ? -14.066 -24.765 9.594 1.00 88.19 480 GLY A N 1
ATOM 3766 C CA . GLY A 1 480 ? -13.212 -24.430 8.459 1.00 88.19 480 GLY A CA 1
ATOM 3767 C C . GLY A 1 480 ? -11.723 -24.397 8.821 1.00 88.19 480 GLY A C 1
ATOM 3768 O O . GLY A 1 480 ? -11.345 -24.352 9.989 1.00 88.19 480 GLY A O 1
ATOM 3769 N N . ARG A 1 481 ? -10.850 -24.339 7.802 1.00 88.81 481 ARG A N 1
ATOM 3770 C CA . ARG A 1 481 ? -9.389 -24.203 7.998 1.00 88.81 481 ARG A CA 1
ATOM 3771 C C . ARG A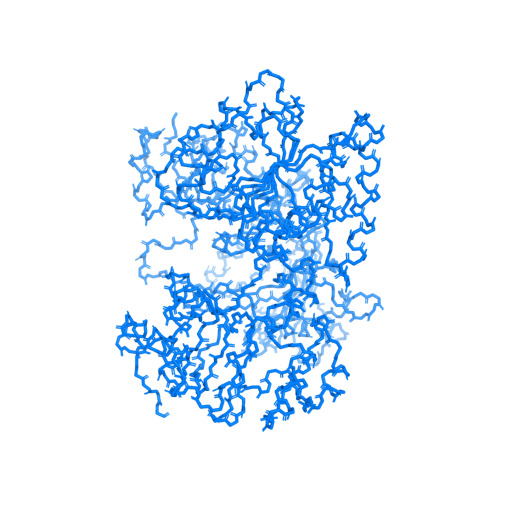 1 481 ? -9.045 -23.004 8.891 1.00 88.81 481 ARG A C 1
ATOM 3773 O O . ARG A 1 481 ? -8.325 -23.176 9.866 1.00 88.81 481 ARG A O 1
ATOM 3780 N N . CYS A 1 482 ? -9.621 -21.835 8.599 1.00 90.12 482 CYS A N 1
ATOM 3781 C CA . CYS A 1 482 ? -9.464 -20.628 9.419 1.00 90.12 482 CYS A CA 1
ATOM 3782 C C . CYS A 1 482 ? -9.908 -20.844 10.861 1.00 90.12 482 CYS A C 1
ATOM 3784 O O . CYS A 1 482 ? -9.107 -20.673 11.777 1.00 90.12 482 CYS A O 1
ATOM 3786 N N . GLY A 1 483 ? -11.144 -21.302 11.067 1.00 94.88 483 GLY A N 1
ATOM 3787 C CA . GLY A 1 483 ? -11.667 -21.517 12.409 1.00 94.88 483 GLY A CA 1
ATOM 3788 C C . GLY A 1 483 ? -10.832 -22.504 13.217 1.00 94.88 483 GLY A C 1
ATOM 3789 O O . GLY A 1 483 ? -10.548 -22.252 14.384 1.00 94.88 483 GLY A O 1
ATOM 3790 N N . SER A 1 484 ? -10.355 -23.580 12.584 1.00 96.94 484 SER A N 1
ATOM 3791 C CA . SER A 1 484 ? -9.477 -24.551 13.238 1.00 96.94 484 SER A CA 1
ATOM 3792 C C . SER A 1 484 ? -8.149 -23.939 13.699 1.00 96.94 484 SER A C 1
ATOM 3794 O O . SER A 1 484 ? -7.721 -24.233 14.812 1.00 96.94 484 SER A O 1
ATOM 3796 N N . GLY A 1 485 ? -7.549 -23.037 12.912 1.00 97.62 485 GLY A N 1
ATOM 3797 C CA . GLY A 1 485 ? -6.336 -22.313 13.300 1.00 97.62 485 GLY A CA 1
ATOM 3798 C C . GLY A 1 485 ? -6.576 -21.332 14.446 1.00 97.62 485 GLY A C 1
ATOM 3799 O O . GLY A 1 485 ? -5.812 -21.314 15.408 1.00 97.62 485 GLY A O 1
ATOM 3800 N N . ALA A 1 486 ? -7.684 -20.585 14.406 1.00 98.44 486 ALA A N 1
ATOM 3801 C CA . ALA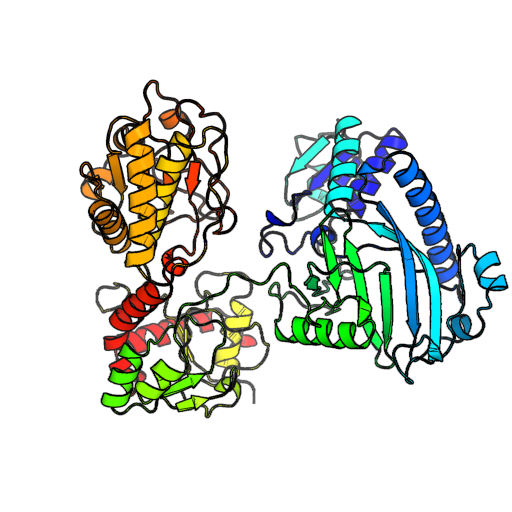 A 1 486 ? -8.070 -19.673 15.485 1.00 98.44 486 ALA A CA 1
ATOM 3802 C C . ALA A 1 486 ? -8.316 -20.413 16.811 1.00 98.44 486 ALA A C 1
ATOM 3804 O O . ALA A 1 486 ? -7.827 -20.013 17.869 1.00 98.44 486 ALA A O 1
ATOM 3805 N N . VAL A 1 487 ? -9.039 -21.537 16.751 1.00 98.69 487 VAL A N 1
ATOM 3806 C CA . VAL A 1 487 ? -9.282 -22.414 17.904 1.00 98.69 487 VAL A CA 1
ATOM 3807 C C . VAL A 1 487 ? -7.974 -22.998 18.436 1.00 98.69 487 VAL A C 1
ATOM 3809 O O . VAL A 1 487 ? -7.810 -23.102 19.651 1.00 98.69 487 VAL A O 1
ATOM 3812 N N . GLU A 1 488 ? -7.056 -23.399 17.556 1.00 98.44 488 GLU A N 1
ATOM 3813 C CA . GLU A 1 488 ? -5.774 -23.973 17.962 1.00 98.44 488 GLU A CA 1
ATOM 3814 C C . GLU A 1 488 ? -4.875 -22.944 18.651 1.00 98.44 488 GLU A C 1
ATOM 3816 O O . GLU A 1 488 ? -4.349 -23.234 19.724 1.00 98.44 488 GLU A O 1
ATOM 3821 N N . MET A 1 489 ? -4.770 -21.722 18.120 1.00 98.62 489 MET A N 1
ATOM 3822 C CA . MET A 1 489 ? -4.044 -20.635 18.783 1.00 98.62 489 MET A CA 1
ATOM 3823 C C . MET A 1 489 ? -4.618 -20.350 20.175 1.00 98.62 489 MET A C 1
ATOM 3825 O O . MET A 1 489 ? -3.876 -20.334 21.155 1.00 98.62 489 MET A O 1
ATOM 3829 N N . ALA A 1 490 ? -5.943 -20.212 20.300 1.00 98.31 490 ALA A N 1
ATOM 3830 C CA . ALA A 1 490 ? -6.588 -19.969 21.592 1.00 98.31 490 ALA A CA 1
ATOM 3831 C C . ALA A 1 490 ? -6.282 -21.080 22.615 1.00 98.31 490 ALA A C 1
ATOM 3833 O O . ALA A 1 490 ? -5.921 -20.792 23.759 1.00 98.31 490 ALA A O 1
ATOM 3834 N N . LYS A 1 491 ? -6.333 -22.354 22.203 1.00 98.38 491 LYS A N 1
ATOM 3835 C CA . LYS A 1 491 ? -5.933 -23.481 23.064 1.00 98.38 491 LYS A CA 1
ATOM 3836 C C . LYS A 1 491 ? -4.457 -23.422 23.444 1.00 98.38 491 LYS A C 1
ATOM 3838 O O . LYS A 1 491 ? -4.135 -23.586 24.619 1.00 98.38 491 LYS A O 1
ATOM 3843 N N . ARG A 1 492 ? -3.558 -23.197 22.475 1.00 98.12 492 ARG A N 1
ATOM 3844 C CA . ARG A 1 492 ? -2.106 -23.139 22.714 1.00 98.12 492 ARG A CA 1
ATOM 3845 C C . ARG A 1 492 ? -1.735 -21.972 23.623 1.00 98.12 492 ARG A C 1
ATOM 3847 O O . ARG A 1 492 ? -0.814 -22.135 24.419 1.00 98.12 492 ARG A O 1
ATOM 3854 N N . ALA A 1 493 ? -2.474 -20.863 23.574 1.00 97.25 493 ALA A N 1
ATOM 3855 C CA . ALA A 1 493 ? -2.353 -19.735 24.497 1.00 97.25 493 ALA A CA 1
ATOM 3856 C C . ALA A 1 493 ? -2.882 -20.033 25.915 1.00 97.25 493 ALA A C 1
ATOM 3858 O O . ALA A 1 493 ? -2.501 -19.351 26.857 1.00 97.25 493 ALA A O 1
ATOM 3859 N N . GLY A 1 494 ? -3.713 -21.066 26.099 1.00 96.44 494 GLY A N 1
ATOM 3860 C CA . GLY A 1 494 ? -4.264 -21.454 27.405 1.00 96.44 494 GLY A CA 1
ATOM 3861 C C . GLY A 1 494 ? -5.680 -20.939 27.692 1.00 96.44 494 GLY A C 1
ATOM 3862 O O . GLY A 1 494 ? -6.102 -20.934 28.857 1.00 96.44 494 GLY A O 1
ATOM 3863 N N . VAL A 1 495 ? -6.419 -20.523 26.657 1.00 97.50 495 VAL A N 1
ATOM 3864 C CA . VAL A 1 495 ? -7.845 -20.173 26.742 1.00 97.50 495 VAL A CA 1
ATOM 3865 C C . VAL A 1 495 ? -8.686 -21.441 26.902 1.00 97.50 495 VAL A C 1
ATOM 3867 O O . VAL A 1 495 ? -8.515 -22.412 26.166 1.00 97.50 495 VAL A O 1
ATOM 3870 N N . GLU A 1 496 ? -9.618 -21.424 27.856 1.00 94.88 496 GLU A N 1
ATOM 3871 C CA . GLU A 1 496 ? -10.471 -22.577 28.186 1.00 94.88 496 GLU A CA 1
ATOM 3872 C C . GLU A 1 496 ? -11.900 -22.440 27.635 1.00 94.88 496 GLU A C 1
ATOM 3874 O O . GLU A 1 496 ? -12.439 -23.405 27.093 1.00 94.88 496 GLU A O 1
ATOM 3879 N N . ASP A 1 497 ? -12.507 -21.248 27.727 1.00 97.94 497 ASP A N 1
ATOM 3880 C CA . ASP A 1 497 ? -13.862 -20.981 27.220 1.00 97.94 497 ASP A CA 1
ATOM 3881 C C . ASP A 1 497 ? -13.803 -20.539 25.749 1.00 97.94 497 ASP A C 1
ATOM 3883 O O . ASP A 1 497 ? -13.657 -19.355 25.434 1.00 97.94 497 ASP A O 1
ATOM 3887 N N . ILE A 1 498 ? -13.858 -21.523 24.844 1.00 98.56 498 ILE A N 1
ATOM 3888 C CA . ILE A 1 498 ? -13.850 -21.316 23.390 1.00 98.56 498 ILE A CA 1
ATOM 3889 C C . ILE A 1 498 ? -15.185 -21.788 22.807 1.00 98.56 498 ILE A C 1
ATOM 3891 O O . ILE A 1 498 ? -15.408 -22.989 22.622 1.00 98.56 498 ILE A O 1
ATOM 3895 N N . VAL A 1 499 ? -16.048 -20.839 22.458 1.00 98.44 499 VAL A N 1
ATOM 3896 C CA . VAL A 1 499 ? -17.305 -21.083 21.746 1.00 98.44 499 VAL A CA 1
ATOM 3897 C C . VAL A 1 499 ? -16.999 -21.304 20.267 1.00 98.44 499 VAL A C 1
ATOM 3899 O O . VAL A 1 499 ? -16.393 -20.458 19.611 1.00 98.44 499 VAL A O 1
ATOM 3902 N N . ARG A 1 500 ? -17.411 -22.456 19.735 1.00 98.31 500 ARG A N 1
ATOM 3903 C CA . ARG A 1 500 ? -17.149 -22.867 18.350 1.00 98.31 500 ARG A CA 1
ATOM 3904 C C . ARG A 1 500 ? -18.458 -22.943 17.595 1.00 98.31 500 ARG A C 1
ATOM 3906 O O . ARG A 1 500 ? -19.224 -23.875 17.811 1.00 98.31 500 ARG A O 1
ATOM 3913 N N . TRP A 1 501 ? -18.706 -21.952 16.757 1.00 97.81 501 TRP A N 1
ATOM 3914 C CA . TRP A 1 501 ? -19.919 -21.842 15.961 1.00 97.81 501 TRP A CA 1
ATOM 3915 C C . TRP A 1 501 ? -19.622 -22.064 14.489 1.00 97.81 501 TRP A C 1
ATOM 3917 O O . TRP A 1 501 ? -18.554 -21.700 13.988 1.00 97.81 501 TRP A O 1
ATOM 3927 N N . ASP A 1 502 ? -20.589 -22.636 13.789 1.00 95.25 502 ASP A N 1
ATOM 3928 C CA . ASP A 1 502 ? -20.543 -22.843 12.351 1.00 95.25 502 ASP A CA 1
ATOM 3929 C C . ASP A 1 502 ? -21.949 -22.670 11.741 1.00 95.25 502 ASP A C 1
ATOM 3931 O O . ASP A 1 502 ? -22.790 -21.930 12.266 1.00 95.25 502 ASP A O 1
ATOM 3935 N N . MET A 1 503 ? -22.213 -23.305 10.598 1.00 90.94 503 MET A N 1
ATOM 3936 C CA . MET A 1 503 ? -23.488 -23.197 9.882 1.00 90.94 503 MET A CA 1
ATOM 3937 C C . MET A 1 503 ? -24.708 -23.575 10.734 1.00 90.94 503 MET A C 1
ATOM 3939 O O . MET A 1 503 ? -25.773 -22.988 10.559 1.00 90.94 503 MET A O 1
ATOM 3943 N N . GLU A 1 504 ? -24.580 -24.531 11.659 1.00 93.94 504 GLU A N 1
ATOM 3944 C CA . GLU A 1 504 ? -25.713 -24.983 12.476 1.00 93.94 504 GLU A CA 1
ATOM 3945 C C . GLU A 1 504 ? -26.205 -23.914 13.453 1.00 93.94 504 GLU A C 1
ATOM 3947 O O . GLU A 1 504 ? -27.412 -23.793 13.670 1.00 93.94 504 GLU A O 1
ATOM 3952 N N . GLU A 1 505 ? -25.304 -23.110 14.012 1.00 95.44 505 GLU A N 1
ATOM 3953 C CA . GLU A 1 505 ? -25.653 -22.015 14.914 1.00 95.44 505 GLU A CA 1
ATOM 3954 C C . GLU A 1 505 ? -26.037 -20.749 14.137 1.00 95.44 505 GLU A C 1
ATOM 3956 O O . GLU A 1 505 ? -26.994 -20.064 14.501 1.00 95.44 505 GLU A O 1
ATOM 3961 N N . THR A 1 506 ? -25.357 -20.483 13.016 1.00 91.38 506 THR A N 1
ATOM 3962 C CA . THR A 1 506 ? -25.572 -19.283 12.179 1.00 91.38 506 THR A CA 1
ATOM 3963 C C . THR A 1 506 ? -26.742 -19.388 11.194 1.00 91.38 506 THR A C 1
ATOM 3965 O O . THR A 1 506 ? -27.032 -18.431 10.477 1.00 91.38 506 THR A O 1
ATOM 3968 N N . LYS A 1 507 ? -27.461 -20.522 11.158 1.00 90.50 507 LYS A N 1
ATOM 3969 C CA . LYS A 1 507 ? -28.696 -20.669 10.360 1.00 90.50 507 LYS A CA 1
ATOM 3970 C C . LYS A 1 507 ? -29.838 -19.777 10.846 1.00 90.50 507 LYS A C 1
ATOM 3972 O O . LYS A 1 507 ? -30.731 -19.445 10.068 1.00 90.50 507 LYS A O 1
ATOM 3977 N N . ASN A 1 508 ? -29.841 -19.432 12.133 1.00 89.69 508 ASN A N 1
ATOM 3978 C CA . ASN A 1 508 ? -30.795 -18.480 12.685 1.00 89.69 508 ASN A CA 1
ATOM 3979 C C . ASN A 1 508 ? -30.316 -17.059 12.358 1.00 89.69 508 ASN A C 1
ATOM 3981 O O . ASN A 1 508 ? -29.124 -16.806 12.458 1.00 89.69 508 ASN A O 1
ATOM 3985 N N . PRO A 1 509 ? -31.199 -16.120 11.988 1.00 89.06 509 PRO A N 1
ATOM 3986 C CA . PRO A 1 509 ? -30.780 -14.757 11.680 1.00 89.06 509 PRO A CA 1
ATOM 3987 C C . PRO A 1 509 ? -30.219 -14.044 12.923 1.00 89.06 509 PRO A C 1
ATOM 3989 O O . PRO A 1 509 ? -30.817 -14.119 13.997 1.00 89.06 509 PRO A O 1
ATOM 3992 N N . GLY A 1 510 ? -29.096 -13.334 12.762 1.00 91.00 510 GLY A N 1
ATOM 3993 C CA . GLY A 1 510 ? -28.529 -12.456 13.794 1.00 91.00 510 GLY A CA 1
ATOM 3994 C C . GLY A 1 510 ? -29.371 -11.191 14.053 1.00 91.00 510 GLY A C 1
ATOM 3995 O O . GLY A 1 510 ? -30.407 -10.996 13.404 1.00 91.00 510 GLY A O 1
ATOM 3996 N N . PRO A 1 511 ? -28.946 -10.301 14.976 1.00 95.62 511 PRO A N 1
ATOM 3997 C CA . PRO A 1 511 ? -27.657 -10.294 15.684 1.00 95.62 511 PRO A CA 1
ATOM 3998 C C . PRO A 1 511 ? -27.540 -11.363 16.779 1.00 95.62 511 PRO A C 1
ATOM 4000 O O . PRO A 1 511 ? -28.532 -11.698 17.425 1.00 95.62 511 PRO A O 1
ATOM 4003 N N . TYR A 1 512 ? -26.328 -11.858 17.038 1.00 95.88 512 TYR A N 1
ATOM 4004 C CA . TYR A 1 512 ? -26.083 -12.910 18.033 1.00 95.88 512 TYR A CA 1
ATOM 4005 C C . TYR A 1 512 ? -25.603 -12.340 19.367 1.00 95.88 512 TYR A C 1
ATOM 4007 O O . TYR A 1 512 ? -24.551 -11.700 19.448 1.00 95.88 512 TYR A O 1
ATOM 4015 N N . LYS A 1 513 ? -26.346 -12.617 20.442 1.00 94.94 513 LYS A N 1
ATOM 4016 C CA . LYS A 1 513 ? -25.985 -12.181 21.801 1.00 94.94 513 LYS A CA 1
ATOM 4017 C C . LYS A 1 513 ? -24.694 -12.849 22.279 1.00 94.94 513 LYS A C 1
ATOM 4019 O O . LYS A 1 513 ? -23.903 -12.238 22.993 1.00 94.94 513 LYS A O 1
ATOM 4024 N N . GLU A 1 514 ? -24.445 -14.074 21.837 1.00 96.81 514 GLU A N 1
ATOM 4025 C CA . GLU A 1 514 ? -23.261 -14.867 22.156 1.00 96.81 514 GLU A CA 1
ATOM 4026 C C . GLU A 1 514 ? -21.966 -14.184 21.714 1.00 96.81 514 GLU A C 1
ATOM 4028 O O . GLU A 1 514 ? -20.937 -14.371 22.361 1.00 96.81 514 GLU A O 1
ATOM 4033 N N . ILE A 1 515 ? -22.026 -13.342 20.674 1.00 97.44 515 ILE A N 1
ATOM 4034 C CA . ILE A 1 515 ? -20.903 -12.487 20.287 1.00 97.44 515 ILE A CA 1
ATOM 4035 C C . ILE A 1 515 ? -20.658 -11.409 21.347 1.00 97.44 515 ILE A C 1
ATOM 4037 O O . ILE A 1 515 ? -19.528 -11.226 21.783 1.00 97.44 515 ILE A O 1
ATOM 4041 N N . THR A 1 516 ? -21.702 -10.708 21.795 1.00 96.62 516 THR A N 1
ATOM 4042 C CA . THR A 1 516 ? -21.570 -9.626 22.791 1.00 96.62 516 THR A CA 1
ATOM 4043 C C . THR A 1 516 ? -21.230 -10.116 24.202 1.00 96.62 516 THR A C 1
ATOM 4045 O O . THR A 1 516 ? -20.685 -9.345 24.997 1.00 96.62 516 THR A O 1
ATOM 4048 N N . ASP A 1 517 ? -21.538 -11.382 24.500 1.00 96.81 517 ASP A N 1
ATOM 4049 C CA . ASP A 1 517 ? -21.242 -12.045 25.775 1.00 96.81 517 ASP A CA 1
ATOM 4050 C C . ASP A 1 517 ? -19.794 -12.557 25.864 1.00 96.81 517 ASP A C 1
ATOM 4052 O O . ASP A 1 517 ? -19.282 -12.735 26.972 1.00 96.81 517 ASP A O 1
ATOM 4056 N N . ALA A 1 518 ? -19.140 -12.801 24.723 1.00 98.31 518 ALA A N 1
ATOM 4057 C CA . ALA A 1 518 ? -17.722 -13.145 24.646 1.00 98.31 518 ALA A CA 1
ATOM 4058 C C . ALA A 1 518 ? -16.837 -11.906 24.840 1.00 98.31 518 ALA A C 1
ATOM 4060 O O . ALA A 1 518 ? -17.305 -10.787 24.679 1.00 98.31 518 ALA A O 1
ATOM 4061 N N . ASP A 1 519 ? -15.559 -12.097 25.163 1.00 98.56 519 ASP A N 1
ATOM 4062 C CA . ASP A 1 519 ? -14.564 -11.015 25.219 1.00 98.56 519 ASP A CA 1
ATOM 4063 C C . ASP A 1 519 ? -13.952 -10.736 23.845 1.00 98.56 519 ASP A C 1
ATOM 4065 O O . ASP A 1 519 ? -13.671 -9.590 23.488 1.00 98.56 519 ASP A O 1
ATOM 4069 N N . ILE A 1 520 ? -13.751 -11.808 23.077 1.00 98.88 520 ILE A N 1
ATOM 4070 C CA . ILE A 1 520 ? -13.085 -11.794 21.780 1.00 98.88 520 ILE A CA 1
ATOM 4071 C C . ILE A 1 520 ? -13.952 -12.545 20.778 1.00 98.88 520 ILE A C 1
ATOM 4073 O O . ILE A 1 520 ? -14.335 -13.693 21.018 1.00 98.88 520 ILE A O 1
ATOM 4077 N N . PHE A 1 521 ? -14.204 -11.924 19.631 1.00 98.75 521 PHE A N 1
ATOM 4078 C CA . PHE A 1 521 ? -14.867 -12.549 18.494 1.00 98.75 521 PHE A CA 1
ATOM 4079 C C . PHE A 1 521 ? -13.898 -12.685 17.319 1.00 98.75 521 PHE A C 1
ATOM 4081 O O . PHE A 1 521 ? -13.375 -11.686 16.837 1.00 98.75 521 PHE A O 1
ATOM 4088 N N . VAL A 1 522 ? -13.694 -13.910 16.831 1.00 98.75 522 VAL A N 1
ATOM 4089 C CA . VAL A 1 522 ? -12.950 -14.195 15.598 1.00 98.75 522 VAL A CA 1
ATOM 4090 C C . VAL A 1 522 ? -13.916 -14.687 14.517 1.00 98.75 522 VAL A C 1
ATOM 4092 O O . VAL A 1 522 ? -14.523 -15.754 14.655 1.00 98.75 522 VAL A O 1
ATOM 4095 N N . ASN A 1 523 ? -14.062 -13.926 13.432 1.00 97.81 523 ASN A N 1
ATOM 4096 C CA . ASN A 1 523 ? -14.850 -14.332 12.269 1.00 97.81 523 ASN A CA 1
ATOM 4097 C C . ASN A 1 523 ? -13.971 -15.020 11.223 1.00 97.81 523 ASN A C 1
ATOM 4099 O O . ASN A 1 523 ? -12.991 -14.452 10.748 1.00 97.81 523 ASN A O 1
ATOM 4103 N N . CYS A 1 524 ? -14.372 -16.223 10.823 1.00 93.25 524 CYS A N 1
ATOM 4104 C CA . CYS A 1 524 ? -13.724 -17.032 9.794 1.00 93.25 524 CYS A CA 1
ATOM 4105 C C . CYS A 1 524 ? -14.670 -17.379 8.630 1.00 93.25 524 CYS A C 1
ATOM 4107 O O . CYS A 1 524 ? -14.374 -18.297 7.859 1.00 93.25 524 CYS A O 1
ATOM 4109 N N . ILE A 1 525 ? -15.808 -16.684 8.503 1.00 87.44 525 ILE A N 1
ATOM 4110 C CA . ILE A 1 525 ? -16.754 -16.870 7.399 1.00 87.44 525 ILE A CA 1
ATOM 4111 C C . ILE A 1 525 ? -16.801 -15.611 6.529 1.00 87.44 525 ILE A C 1
ATOM 4113 O O . ILE A 1 525 ? -17.148 -14.525 6.995 1.00 87.44 525 ILE A O 1
ATOM 4117 N N . TYR A 1 526 ? -16.534 -15.790 5.235 1.00 81.94 526 TYR A N 1
ATOM 4118 C CA . TYR A 1 526 ? -16.802 -14.783 4.215 1.00 81.94 526 TYR A CA 1
ATOM 4119 C C . TYR A 1 526 ? -18.250 -14.897 3.725 1.00 81.94 526 TYR A C 1
ATOM 4121 O O . TYR A 1 526 ? -18.651 -15.934 3.191 1.00 81.94 526 TYR A O 1
ATOM 4129 N N . LEU A 1 527 ? -19.032 -13.829 3.887 1.00 82.69 527 LEU A N 1
ATOM 4130 C CA . LEU A 1 527 ? -20.420 -13.732 3.425 1.00 82.69 527 LEU A CA 1
ATOM 4131 C C . LEU A 1 527 ? -20.603 -12.423 2.670 1.00 82.69 527 LEU A C 1
ATOM 4133 O O . LEU A 1 527 ? -20.304 -11.365 3.207 1.00 82.69 527 LEU A O 1
ATOM 4137 N N . SER A 1 528 ? -21.123 -12.498 1.449 1.00 74.06 528 SER A N 1
ATOM 4138 C CA . SER A 1 528 ? -21.386 -11.331 0.593 1.00 74.06 528 SER A CA 1
ATOM 4139 C C . SER A 1 528 ? -22.839 -11.240 0.123 1.00 74.06 528 SER A C 1
ATOM 4141 O O . S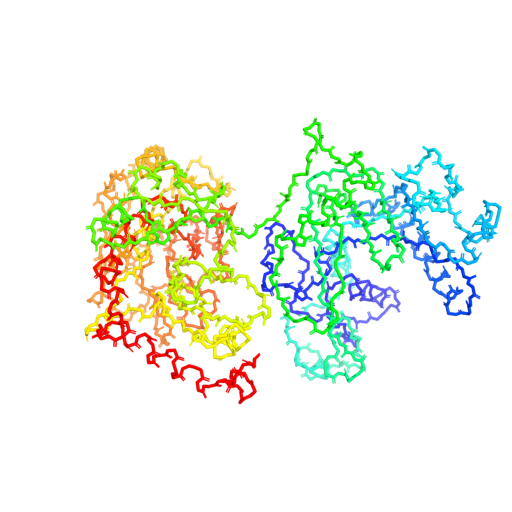ER A 1 528 ? -23.185 -10.364 -0.663 1.00 74.06 528 SER A O 1
ATOM 4143 N N . GLN A 1 529 ? -23.704 -12.146 0.583 1.00 82.69 529 GLN A N 1
ATOM 4144 C CA . GLN A 1 529 ? -25.138 -12.107 0.300 1.00 82.69 529 GLN A CA 1
ATOM 4145 C C . GLN A 1 529 ? -25.855 -11.221 1.329 1.00 82.69 529 GLN A C 1
ATOM 4147 O O . GLN A 1 529 ? -25.419 -11.169 2.479 1.00 82.69 529 GLN A O 1
ATOM 4152 N N . PRO A 1 530 ? -26.968 -10.559 0.963 1.00 85.00 530 PRO A N 1
ATOM 4153 C CA . PRO A 1 530 ? -27.737 -9.728 1.883 1.00 85.00 530 PRO A CA 1
ATOM 4154 C C . PRO A 1 530 ? -28.437 -10.595 2.940 1.00 85.00 530 PRO A C 1
ATOM 4156 O O . PRO A 1 530 ? -29.564 -11.053 2.752 1.00 85.00 530 PRO A O 1
ATOM 4159 N N . ILE A 1 531 ? -27.755 -10.820 4.059 1.00 87.44 531 ILE A N 1
ATOM 4160 C CA . ILE A 1 531 ? -28.269 -11.524 5.238 1.00 87.44 531 ILE A CA 1
ATOM 4161 C C . ILE A 1 531 ? -28.310 -10.573 6.443 1.00 87.44 531 ILE A C 1
ATOM 4163 O O . ILE A 1 531 ? -27.579 -9.579 6.460 1.00 87.44 531 ILE A O 1
ATOM 4167 N N . PRO A 1 532 ? -29.137 -10.849 7.469 1.00 91.50 532 PRO A N 1
ATOM 4168 C CA . PRO A 1 532 ? -29.035 -10.147 8.744 1.00 91.50 532 PRO A CA 1
ATOM 4169 C C . PRO A 1 532 ? -27.604 -10.238 9.300 1.00 91.50 532 PRO A C 1
ATOM 4171 O O . PRO A 1 532 ? -27.023 -11.327 9.282 1.00 91.50 532 PRO A O 1
ATOM 4174 N N . PRO A 1 533 ? -27.021 -9.124 9.777 1.00 93.44 533 PRO A N 1
ATOM 4175 C CA . PRO A 1 533 ? -25.640 -9.116 10.232 1.00 93.44 533 PRO A CA 1
ATOM 4176 C C . PRO A 1 533 ? -25.481 -9.929 11.523 1.00 93.44 533 PRO A C 1
ATOM 4178 O O . PRO A 1 533 ? -26.410 -10.052 12.324 1.00 93.44 533 PRO A O 1
ATOM 4181 N N . PHE A 1 534 ? -24.278 -10.454 11.746 1.00 95.19 534 PHE A N 1
ATOM 4182 C CA . PHE A 1 534 ? -23.921 -11.175 12.969 1.00 95.19 534 PHE A CA 1
ATOM 4183 C C . PHE A 1 534 ? -23.948 -10.248 14.187 1.00 95.19 534 PHE A C 1
ATOM 4185 O O . PHE A 1 534 ? -24.368 -10.649 15.271 1.00 95.19 534 PHE A O 1
ATOM 4192 N N . LEU A 1 535 ? -23.542 -8.994 13.989 1.00 94.25 535 LEU A N 1
ATOM 4193 C CA . LEU A 1 535 ? -23.620 -7.909 14.962 1.00 94.25 535 LEU A CA 1
ATOM 4194 C C . LEU A 1 535 ? -23.810 -6.577 14.235 1.00 94.25 535 LEU A C 1
ATOM 4196 O O . LEU A 1 535 ? -23.444 -6.449 13.076 1.00 94.25 535 LEU A O 1
ATOM 4200 N N . ASN A 1 536 ? -24.347 -5.563 14.896 1.00 92.44 536 ASN A N 1
ATOM 4201 C CA . ASN A 1 536 ? -24.442 -4.199 14.374 1.00 92.44 536 ASN A CA 1
ATOM 4202 C C . ASN A 1 536 ? -24.241 -3.185 15.510 1.00 92.44 536 ASN A C 1
ATOM 4204 O O . ASN A 1 536 ? -24.001 -3.559 16.660 1.00 92.44 536 ASN A O 1
ATOM 4208 N N . ARG A 1 537 ? -24.301 -1.885 15.204 1.00 91.25 537 ARG A N 1
ATOM 4209 C CA . ARG A 1 537 ? -24.117 -0.846 16.230 1.00 91.25 537 ARG A CA 1
ATOM 4210 C C . ARG A 1 537 ? -25.158 -0.953 17.343 1.00 91.25 537 ARG A C 1
ATOM 4212 O O . ARG A 1 537 ? -24.798 -0.801 18.506 1.00 91.25 537 ARG A O 1
ATOM 4219 N N . GLU A 1 538 ? -26.406 -1.265 17.008 1.00 91.38 538 GLU A N 1
ATOM 4220 C CA . GLU A 1 538 ? -27.485 -1.427 17.981 1.00 91.38 538 GLU A CA 1
ATOM 4221 C C . GLU A 1 538 ? -27.225 -2.612 18.921 1.00 91.38 538 GLU A C 1
ATOM 4223 O O . GLU A 1 538 ? -27.388 -2.483 20.133 1.00 91.38 538 GLU A O 1
ATOM 4228 N N . SER A 1 539 ? -26.756 -3.748 18.394 1.00 92.25 539 SER A N 1
ATOM 4229 C CA . SER A 1 539 ? -26.452 -4.933 19.199 1.00 92.25 539 SER A CA 1
ATOM 4230 C C . SER A 1 539 ? -25.229 -4.736 20.093 1.00 92.25 539 SER A C 1
ATOM 4232 O O . SER A 1 539 ? -25.123 -5.393 21.120 1.00 92.25 539 SER A O 1
ATOM 4234 N N . LEU A 1 540 ? -24.305 -3.838 19.738 1.00 94.44 540 LEU A N 1
ATOM 4235 C CA . LEU A 1 540 ? -23.128 -3.519 20.554 1.00 94.44 540 LEU A CA 1
ATOM 4236 C C . LEU A 1 540 ? -23.420 -2.534 21.700 1.00 94.44 540 LEU A C 1
ATOM 4238 O O . LEU A 1 540 ? -22.673 -2.503 22.681 1.00 94.44 540 LEU A O 1
ATOM 4242 N N . GLN A 1 541 ? -24.501 -1.754 21.605 1.00 90.44 541 GLN A N 1
ATOM 4243 C CA . GLN A 1 541 ? -24.932 -0.774 22.613 1.00 90.44 541 GLN A CA 1
ATOM 4244 C C . GLN A 1 541 ? -25.826 -1.392 23.704 1.00 90.44 541 GLN A C 1
ATOM 4246 O O . GLN A 1 541 ? -26.756 -0.761 24.208 1.00 90.44 541 GLN A O 1
ATOM 4251 N N . VAL A 1 542 ? -25.550 -2.639 24.088 1.00 85.19 542 VAL A N 1
ATOM 4252 C CA . VAL A 1 542 ? -26.283 -3.341 25.148 1.00 85.19 542 VAL A CA 1
ATOM 4253 C C . VAL A 1 542 ? -25.599 -3.162 26.510 1.00 85.19 542 VAL A C 1
ATOM 4255 O O . VAL A 1 542 ? -24.368 -3.241 26.597 1.00 85.19 542 VAL A O 1
ATOM 4258 N N . PRO A 1 543 ? -26.358 -2.945 27.603 1.00 86.69 543 PRO A N 1
ATOM 4259 C CA . PRO A 1 543 ? -25.795 -2.969 28.947 1.00 86.69 543 PRO A CA 1
ATOM 4260 C C . PRO A 1 543 ? -25.122 -4.317 29.235 1.00 86.69 543 PRO A C 1
ATOM 4262 O O . PRO A 1 543 ? -25.721 -5.367 29.012 1.00 86.69 543 PRO A O 1
ATOM 4265 N N . GLY A 1 544 ? -23.894 -4.286 29.758 1.00 88.31 544 GLY A N 1
ATOM 4266 C CA . GLY A 1 544 ? -23.165 -5.497 30.148 1.00 88.31 544 GLY A CA 1
ATOM 4267 C C . GLY A 1 544 ? -22.470 -6.254 29.010 1.00 88.31 544 GLY A C 1
ATOM 4268 O O . GLY A 1 544 ? -22.153 -7.424 29.197 1.00 88.31 544 GLY A O 1
ATOM 4269 N N . ARG A 1 545 ? -22.221 -5.621 27.851 1.00 95.50 545 ARG A N 1
ATOM 4270 C CA . ARG A 1 545 ? -21.337 -6.179 26.808 1.00 95.50 545 ARG A CA 1
ATOM 4271 C C . ARG A 1 545 ? -19.946 -6.483 27.383 1.00 95.50 545 ARG A C 1
ATOM 4273 O O . ARG A 1 545 ? -19.336 -5.601 27.984 1.00 95.50 545 ARG A O 1
ATOM 4280 N N . ASN A 1 546 ? -19.426 -7.679 27.106 1.00 96.88 546 ASN A N 1
ATOM 4281 C CA . ASN A 1 546 ? -18.042 -8.065 27.421 1.00 96.88 546 ASN A CA 1
ATOM 4282 C C . ASN A 1 546 ? -17.093 -7.871 26.232 1.00 96.88 546 ASN A C 1
ATOM 4284 O O . ASN A 1 546 ? -15.912 -7.606 26.430 1.00 96.88 546 ASN A O 1
ATOM 4288 N N . LEU A 1 547 ? -17.614 -7.988 25.008 1.00 98.38 547 LEU A N 1
ATOM 4289 C CA . LEU A 1 547 ? -16.820 -8.004 23.780 1.00 98.38 547 LEU A CA 1
ATOM 4290 C C . LEU A 1 547 ? -15.962 -6.755 23.648 1.00 98.38 547 LEU A C 1
ATOM 4292 O O . LEU A 1 547 ? -16.525 -5.675 23.522 1.00 98.38 547 LEU A O 1
ATOM 4296 N N . SER A 1 548 ? -14.641 -6.887 23.592 1.00 97.94 548 SER A N 1
ATOM 4297 C CA . SER A 1 548 ? -13.712 -5.755 23.452 1.00 97.94 548 SER A CA 1
ATOM 4298 C C . SER A 1 548 ? -12.802 -5.857 22.219 1.00 97.94 548 SER A C 1
ATOM 4300 O O . SER A 1 548 ? -12.215 -4.860 21.776 1.00 97.94 548 SER A O 1
ATOM 4302 N N . VAL A 1 549 ? -12.747 -7.037 21.591 1.00 98.69 549 VAL A N 1
ATOM 4303 C CA . VAL A 1 549 ? -11.974 -7.276 20.366 1.00 98.69 549 VAL A CA 1
ATOM 4304 C C . VAL A 1 549 ? -12.778 -8.074 19.346 1.00 98.69 549 VAL A C 1
ATOM 4306 O O . VAL A 1 549 ? -13.322 -9.134 19.652 1.00 98.69 549 VAL A O 1
ATOM 4309 N N . ILE A 1 550 ? -12.800 -7.588 18.107 1.00 98.75 550 ILE A N 1
ATOM 4310 C CA . ILE A 1 550 ? -13.233 -8.350 16.932 1.00 98.75 550 ILE A CA 1
ATOM 4311 C C . ILE A 1 550 ? -12.012 -8.557 16.037 1.00 98.75 550 ILE A C 1
ATOM 4313 O O . ILE A 1 550 ? -11.344 -7.594 15.679 1.00 98.75 550 ILE A O 1
ATOM 4317 N N . CYS A 1 551 ? -11.733 -9.789 15.636 1.00 98.56 551 CYS A N 1
ATOM 4318 C CA . CYS A 1 551 ? -10.837 -10.088 14.529 1.00 98.56 551 CYS A CA 1
ATOM 4319 C C . CYS A 1 551 ? -11.665 -10.660 13.384 1.00 98.56 551 CYS A C 1
ATOM 4321 O O . CYS A 1 551 ? -12.154 -11.788 13.462 1.00 98.56 551 CYS A O 1
ATOM 4323 N N . ASP A 1 552 ? -11.848 -9.872 12.329 1.00 97.44 552 ASP A N 1
ATOM 4324 C CA . ASP A 1 552 ? -12.482 -10.355 11.111 1.00 97.44 552 ASP A CA 1
ATOM 4325 C C . ASP A 1 552 ? -11.412 -10.855 10.140 1.00 97.44 552 ASP A C 1
ATOM 4327 O O . ASP A 1 552 ? -10.847 -10.094 9.359 1.00 97.44 552 ASP A O 1
ATOM 4331 N N . VAL A 1 553 ? -11.128 -12.159 10.192 1.00 88.06 553 VAL A N 1
ATOM 4332 C CA . VAL A 1 553 ? -10.162 -12.811 9.291 1.00 88.06 553 VAL A CA 1
ATOM 4333 C C . VAL A 1 553 ? -10.684 -12.831 7.851 1.00 88.06 553 VAL A C 1
ATOM 4335 O O . VAL A 1 553 ? -9.914 -12.975 6.906 1.00 88.06 553 VAL A O 1
ATOM 4338 N N . SER A 1 554 ? -12.000 -12.693 7.674 1.00 83.00 554 SER A N 1
ATOM 4339 C CA . SER A 1 554 ? -12.662 -12.628 6.368 1.00 83.00 554 SER A CA 1
ATOM 4340 C C . SER A 1 554 ? -12.920 -11.188 5.922 1.00 83.00 554 SER A C 1
ATOM 4342 O O . SER A 1 554 ? -13.775 -10.969 5.061 1.00 83.00 554 SER A O 1
ATOM 4344 N N . ALA A 1 555 ? -12.208 -10.220 6.511 1.00 77.00 555 ALA A N 1
ATOM 4345 C CA . ALA A 1 555 ? -12.406 -8.811 6.238 1.00 77.00 555 ALA A CA 1
ATOM 4346 C C . ALA A 1 555 ? -12.258 -8.492 4.747 1.00 77.00 555 ALA A C 1
ATOM 4348 O O . ALA A 1 555 ? -11.262 -8.809 4.103 1.00 77.00 555 ALA A O 1
ATOM 4349 N N . ASP A 1 556 ? -13.263 -7.797 4.229 1.00 71.69 556 ASP A N 1
ATOM 4350 C CA . ASP A 1 556 ? -13.287 -7.249 2.882 1.00 71.69 556 ASP A CA 1
ATOM 4351 C C . ASP A 1 556 ? -14.021 -5.909 2.954 1.00 71.69 556 ASP A C 1
ATOM 4353 O O . ASP A 1 556 ? -15.241 -5.852 3.129 1.00 71.69 556 ASP A O 1
ATOM 4357 N N . THR A 1 557 ? -13.269 -4.811 2.874 1.00 67.31 557 THR A N 1
ATOM 4358 C CA . THR A 1 557 ? -13.823 -3.450 2.951 1.00 67.31 557 THR A CA 1
ATOM 4359 C C . THR A 1 557 ? -14.641 -3.072 1.718 1.00 67.31 557 THR A C 1
ATOM 4361 O O . THR A 1 557 ? -15.354 -2.068 1.751 1.00 67.31 557 THR A O 1
ATOM 4364 N N . THR A 1 558 ? -14.582 -3.870 0.647 1.00 60.31 558 THR A N 1
ATOM 4365 C CA . THR A 1 558 ? -15.377 -3.678 -0.572 1.00 60.31 558 THR A CA 1
ATOM 4366 C C . THR A 1 558 ? -16.707 -4.430 -0.538 1.00 60.31 558 THR A C 1
ATOM 4368 O O . THR A 1 558 ? -17.566 -4.190 -1.387 1.00 60.31 558 THR A O 1
ATOM 4371 N N . ASN A 1 559 ? -16.915 -5.301 0.454 1.00 71.19 559 ASN A N 1
ATOM 4372 C CA . ASN A 1 559 ? -18.123 -6.104 0.582 1.00 71.19 559 ASN A CA 1
ATOM 4373 C C . ASN A 1 559 ? -19.345 -5.236 0.964 1.00 71.19 559 ASN A C 1
ATOM 4375 O O . ASN A 1 559 ? -19.422 -4.748 2.097 1.00 71.19 559 ASN A O 1
ATOM 4379 N N . PRO A 1 560 ? -20.352 -5.084 0.076 1.00 71.38 560 PRO A N 1
ATOM 4380 C CA . PRO A 1 560 ? -21.535 -4.260 0.344 1.00 71.38 560 PRO A CA 1
ATOM 4381 C C . PRO A 1 560 ? -22.476 -4.871 1.395 1.00 71.38 560 PRO A C 1
ATOM 4383 O O . PRO A 1 560 ? -23.388 -4.197 1.877 1.00 71.38 560 PRO A O 1
ATOM 4386 N N . HIS A 1 561 ? -22.274 -6.143 1.742 1.00 85.56 561 HIS A N 1
ATOM 4387 C CA . HIS A 1 561 ? -23.099 -6.922 2.660 1.00 85.56 561 HIS A CA 1
ATOM 4388 C C . HIS A 1 561 ? -22.252 -7.548 3.775 1.00 85.56 561 HIS A C 1
ATOM 4390 O O . HIS A 1 561 ? -22.475 -8.693 4.163 1.00 85.56 561 HIS A O 1
ATOM 4396 N N . ASN A 1 562 ? -21.270 -6.796 4.287 1.00 86.38 562 ASN A N 1
ATOM 4397 C CA . ASN A 1 562 ? -20.425 -7.237 5.393 1.00 86.38 562 ASN A CA 1
ATOM 4398 C C . ASN A 1 562 ? -21.296 -7.662 6.606 1.00 86.38 562 ASN A C 1
ATOM 4400 O O . ASN A 1 562 ? -22.086 -6.843 7.086 1.00 86.38 562 ASN A O 1
ATOM 4404 N N . PRO A 1 563 ? -21.168 -8.906 7.120 1.00 90.88 563 PRO A N 1
ATOM 4405 C CA . PRO A 1 563 ? -21.940 -9.388 8.270 1.00 90.88 563 PRO A CA 1
ATOM 4406 C C . PRO A 1 563 ? -21.547 -8.721 9.601 1.00 90.88 563 PRO A C 1
ATOM 4408 O O . PRO A 1 563 ? -22.222 -8.929 10.610 1.00 90.88 563 PRO A O 1
ATOM 4411 N N . ILE A 1 564 ? -20.481 -7.917 9.615 1.00 94.56 564 ILE A N 1
ATOM 4412 C CA . ILE A 1 564 ? -19.937 -7.184 10.764 1.00 94.56 564 ILE A CA 1
ATOM 4413 C C . ILE A 1 564 ? -19.812 -5.681 10.399 1.00 94.56 564 ILE A C 1
ATOM 4415 O O . ILE A 1 564 ? -18.709 -5.134 10.347 1.00 94.56 564 ILE A O 1
ATOM 4419 N N . PRO A 1 565 ? -20.926 -4.967 10.124 1.00 93.31 565 PRO A N 1
ATOM 4420 C CA . PRO A 1 565 ? -20.943 -3.585 9.628 1.00 93.31 565 PRO A CA 1
ATOM 4421 C C . PRO A 1 565 ? -20.606 -2.539 10.712 1.00 93.31 565 PRO A C 1
ATOM 4423 O O . PRO A 1 565 ? -21.405 -1.653 11.022 1.00 93.31 565 PRO A O 1
ATOM 4426 N N . VAL A 1 566 ? -19.422 -2.639 11.320 1.00 93.12 566 VAL A N 1
ATOM 4427 C CA . VAL A 1 566 ? -18.958 -1.746 12.405 1.00 93.12 566 VAL A CA 1
ATOM 4428 C C . VAL A 1 566 ? -17.586 -1.128 12.143 1.00 93.12 566 VAL A C 1
ATOM 4430 O O . VAL A 1 566 ? -17.112 -0.337 12.955 1.00 93.12 566 VAL A O 1
ATOM 4433 N N . TYR A 1 567 ? -16.972 -1.443 11.001 1.00 89.12 567 TYR A N 1
ATOM 4434 C CA . TYR A 1 567 ? -15.694 -0.895 10.558 1.00 89.12 567 TYR A CA 1
ATOM 4435 C C . TYR A 1 567 ? -15.691 -0.678 9.036 1.00 89.12 567 TYR A C 1
ATOM 4437 O O . TYR A 1 567 ? -16.462 -1.295 8.305 1.00 89.12 567 TYR A O 1
ATOM 4445 N N . THR A 1 568 ? -14.823 0.217 8.561 1.00 78.81 568 THR A N 1
ATOM 4446 C CA . THR A 1 568 ? -14.638 0.521 7.124 1.00 78.81 568 THR A CA 1
ATOM 4447 C C . THR A 1 568 ? -13.164 0.571 6.714 1.00 78.81 568 THR A C 1
ATOM 4449 O O . THR A 1 568 ? -12.841 0.999 5.610 1.00 78.81 568 THR A O 1
ATOM 4452 N N . VAL A 1 569 ? -12.259 0.208 7.623 1.00 76.94 569 VAL A N 1
ATOM 4453 C CA . VAL A 1 569 ? -10.803 0.276 7.442 1.00 76.94 569 VAL A CA 1
ATOM 4454 C C . VAL A 1 569 ? -10.267 -1.148 7.378 1.00 76.94 569 VAL A C 1
ATOM 4456 O O . VAL A 1 569 ? -10.631 -1.956 8.228 1.00 76.94 569 VAL A O 1
ATOM 4459 N N . ALA A 1 570 ? -9.414 -1.450 6.402 1.00 75.12 570 ALA A N 1
ATOM 4460 C CA . ALA A 1 570 ? -8.560 -2.633 6.433 1.00 75.12 570 ALA A CA 1
ATOM 4461 C C . ALA A 1 570 ? -7.308 -2.252 7.229 1.00 75.12 570 ALA A C 1
ATOM 4463 O O . ALA A 1 570 ? -6.607 -1.309 6.853 1.00 75.12 570 ALA A O 1
ATOM 4464 N N . THR A 1 571 ? -7.095 -2.882 8.381 1.00 80.25 571 THR A N 1
ATOM 4465 C CA . THR A 1 571 ? -5.927 -2.593 9.221 1.00 80.25 571 THR A CA 1
ATOM 4466 C C . THR A 1 571 ? -4.665 -3.248 8.650 1.00 80.25 571 THR A C 1
ATOM 4468 O O . THR A 1 571 ? -4.737 -4.099 7.765 1.00 80.25 571 THR A O 1
ATOM 4471 N N . THR A 1 572 ? -3.489 -2.833 9.119 1.00 80.56 572 THR A N 1
ATOM 4472 C CA . THR A 1 572 ? -2.179 -3.335 8.654 1.00 80.56 572 THR A CA 1
ATOM 4473 C C . THR A 1 572 ? -1.326 -3.750 9.844 1.00 80.56 572 THR A C 1
ATOM 4475 O O . THR A 1 572 ? -1.648 -3.394 10.970 1.00 80.56 572 THR A O 1
ATOM 4478 N N . PHE A 1 573 ? -0.216 -4.458 9.639 1.00 81.25 573 PHE A N 1
ATOM 4479 C CA . PHE A 1 573 ? 0.682 -4.786 10.752 1.00 81.25 573 PHE A CA 1
ATOM 4480 C C . PHE A 1 573 ? 1.281 -3.549 11.454 1.00 81.25 573 PHE A C 1
ATOM 4482 O O . PHE A 1 573 ? 1.438 -3.571 12.669 1.00 81.25 573 PHE A O 1
ATOM 4489 N N . ASP A 1 574 ? 1.485 -2.431 10.751 1.00 81.00 574 ASP A N 1
ATOM 4490 C CA . ASP A 1 574 ? 1.921 -1.165 11.373 1.00 81.00 574 ASP A CA 1
ATOM 4491 C C . ASP A 1 574 ? 0.839 -0.520 12.253 1.00 81.00 574 ASP A C 1
ATOM 4493 O O . ASP A 1 574 ? 1.125 0.234 13.185 1.00 81.00 574 ASP A O 1
ATOM 4497 N N . LYS A 1 575 ? -0.434 -0.785 11.941 1.00 88.25 575 LYS A N 1
ATOM 4498 C CA . LYS A 1 575 ? -1.590 -0.281 12.684 1.00 88.25 575 LYS A CA 1
ATOM 4499 C C . LYS A 1 575 ? -2.668 -1.366 12.761 1.00 88.25 575 LYS A C 1
ATOM 4501 O O . LYS A 1 575 ? -3.651 -1.289 12.015 1.00 88.25 575 LYS A O 1
ATOM 4506 N N . PRO A 1 576 ? -2.515 -2.371 13.647 1.00 92.81 576 PRO A N 1
ATOM 4507 C CA . PRO A 1 576 ? -3.286 -3.618 13.556 1.00 92.81 576 PRO A CA 1
ATOM 4508 C C . PRO A 1 576 ? -4.758 -3.486 13.914 1.00 92.81 576 PRO A C 1
ATOM 4510 O O . PRO A 1 576 ? -5.558 -4.347 13.545 1.00 92.81 576 PRO A O 1
ATOM 4513 N N . THR A 1 577 ? -5.132 -2.412 14.611 1.00 97.69 577 THR A N 1
ATOM 4514 C CA . THR A 1 577 ? -6.486 -2.216 15.129 1.00 97.69 577 THR A CA 1
ATOM 4515 C C . THR A 1 577 ? -7.095 -0.884 14.694 1.00 97.69 577 THR A C 1
ATOM 4517 O O . THR A 1 577 ? -6.409 0.123 14.495 1.00 97.69 577 THR A O 1
ATOM 4520 N N . VAL A 1 578 ? -8.423 -0.868 14.577 1.00 94.12 578 VAL A N 1
ATOM 4521 C CA . VAL A 1 578 ? -9.239 0.343 14.435 1.00 94.12 578 VAL A CA 1
ATOM 4522 C C . VAL A 1 578 ? -10.319 0.360 15.525 1.00 94.12 578 VAL A C 1
ATOM 4524 O O . VAL A 1 578 ? -10.975 -0.662 15.737 1.00 94.12 578 VAL A O 1
ATOM 4527 N N . PRO A 1 579 ? -10.524 1.472 16.254 1.00 95.38 579 PRO A N 1
ATOM 4528 C CA . PRO A 1 579 ? -11.569 1.547 17.272 1.00 95.38 579 PRO A CA 1
ATOM 4529 C C . PRO A 1 579 ? -12.969 1.621 16.644 1.00 95.38 579 PRO A C 1
ATOM 4531 O O . PRO A 1 579 ? -13.164 2.247 15.601 1.00 95.38 579 PRO A O 1
ATOM 4534 N N . VAL A 1 580 ? -13.964 1.038 17.316 1.00 93.44 580 VAL A N 1
ATOM 4535 C CA . VAL A 1 580 ? -15.386 1.240 17.004 1.00 93.44 580 VAL A CA 1
ATOM 4536 C C . VAL A 1 580 ? -15.897 2.418 17.830 1.00 93.44 580 VAL A C 1
ATOM 4538 O O . VAL A 1 580 ? -16.022 2.331 19.051 1.00 93.44 580 VAL A O 1
ATOM 4541 N N . GLU A 1 581 ? -16.179 3.538 17.163 1.00 89.12 581 GLU A N 1
ATOM 4542 C CA . GLU A 1 581 ? -16.591 4.785 17.818 1.00 89.12 581 GLU A CA 1
ATOM 4543 C C . GLU A 1 581 ? -17.861 4.627 18.676 1.00 89.12 581 GLU A C 1
ATOM 4545 O O . GLU A 1 581 ? -18.817 3.948 18.293 1.00 89.12 581 GLU A O 1
ATOM 4550 N N . GLY A 1 582 ? -17.893 5.314 19.825 1.00 87.00 582 GLY A N 1
ATOM 4551 C CA . GLY A 1 582 ? -19.059 5.368 20.715 1.00 87.00 582 GLY A CA 1
ATOM 4552 C C . GLY A 1 582 ? -19.210 4.183 21.676 1.00 87.00 582 GLY A C 1
ATOM 4553 O O . GLY A 1 582 ? -20.243 4.072 22.336 1.00 87.00 582 GLY A O 1
ATOM 4554 N N . LEU A 1 583 ? -18.206 3.305 21.771 1.00 89.44 583 LEU A N 1
ATOM 4555 C CA . LEU A 1 583 ? -18.172 2.168 22.693 1.00 89.44 583 LEU A CA 1
ATOM 4556 C C . LEU A 1 583 ? -16.953 2.289 23.613 1.00 89.44 583 LEU A C 1
ATOM 4558 O O . LEU A 1 583 ? -15.834 2.048 23.178 1.00 89.44 583 LEU A O 1
ATOM 4562 N N . GLU A 1 584 ? -17.172 2.663 24.877 1.00 83.00 584 GLU A N 1
ATOM 4563 C CA . GLU A 1 584 ? -16.087 2.938 25.842 1.00 83.00 584 GLU A CA 1
ATOM 4564 C C . GLU A 1 584 ? -16.040 1.956 27.023 1.00 83.00 584 GLU A C 1
ATOM 4566 O O . GLU A 1 584 ? -15.008 1.823 27.669 1.00 83.00 584 GLU A O 1
ATOM 4571 N N . ASN A 1 585 ? -17.132 1.238 27.305 1.00 85.38 585 ASN A N 1
ATOM 4572 C CA . ASN A 1 585 ? -17.240 0.350 28.468 1.00 85.38 585 ASN A CA 1
ATOM 4573 C C . ASN A 1 585 ? -17.748 -1.050 28.063 1.00 85.38 585 ASN A C 1
ATOM 4575 O O . ASN A 1 585 ? -18.965 -1.256 28.042 1.00 85.38 585 ASN A O 1
ATOM 4579 N N . PRO A 1 586 ? -16.850 -1.999 27.722 1.00 92.44 586 PRO A N 1
ATOM 4580 C CA . PRO A 1 586 ? -15.413 -1.803 27.461 1.00 92.44 586 PRO A CA 1
ATOM 4581 C C . PRO A 1 586 ? -15.156 -1.135 26.093 1.00 92.44 586 PRO A C 1
ATOM 4583 O O . PRO A 1 586 ? -16.053 -1.148 25.247 1.00 92.44 586 PRO A O 1
ATOM 4586 N N . PRO A 1 587 ? -13.969 -0.565 25.816 1.00 94.75 587 PRO A N 1
ATOM 4587 C CA . PRO A 1 587 ? -13.624 -0.150 24.457 1.00 94.75 587 PRO A CA 1
ATOM 4588 C C . PRO A 1 587 ? -13.736 -1.334 23.485 1.00 94.75 587 PRO A C 1
ATOM 4590 O O . PRO A 1 587 ? -13.544 -2.481 23.881 1.00 94.75 587 PRO A O 1
ATOM 4593 N N . LEU A 1 588 ? -14.090 -1.073 22.225 1.00 97.38 588 LEU A N 1
ATOM 4594 C CA . LEU A 1 588 ? -14.133 -2.096 21.177 1.00 97.38 588 LEU A CA 1
ATOM 4595 C C . LEU A 1 588 ? -13.192 -1.715 20.041 1.00 97.38 588 LEU A C 1
ATOM 4597 O O . LEU A 1 588 ? -13.254 -0.598 19.530 1.00 97.38 588 LEU A O 1
ATOM 4601 N N . SER A 1 589 ? -12.361 -2.658 19.610 1.00 97.06 589 SER A N 1
ATOM 4602 C CA . SER A 1 589 ? -11.519 -2.493 18.424 1.00 97.06 589 SER A CA 1
ATOM 4603 C C . SER A 1 589 ? -11.645 -3.677 17.474 1.00 97.06 589 SER A C 1
ATOM 4605 O O . SER A 1 589 ? -11.989 -4.788 17.884 1.00 97.06 589 SER A O 1
ATOM 4607 N N . VAL A 1 590 ? -11.388 -3.412 16.195 1.00 98.19 590 VAL A N 1
ATOM 4608 C CA . VAL A 1 590 ? -11.447 -4.386 15.106 1.00 98.19 590 VAL A CA 1
ATOM 4609 C C . VAL A 1 590 ? -10.055 -4.582 14.518 1.00 98.19 590 VAL A C 1
ATOM 4611 O O . VAL A 1 590 ? -9.360 -3.605 14.244 1.00 98.19 590 VAL A O 1
ATOM 4614 N N . ILE A 1 591 ? -9.679 -5.839 14.300 1.00 98.19 591 ILE A N 1
ATOM 4615 C CA . ILE A 1 591 ? -8.561 -6.266 13.458 1.00 98.19 591 ILE A CA 1
ATOM 4616 C C . ILE A 1 591 ? -9.161 -6.760 12.141 1.00 98.19 591 ILE A C 1
ATOM 4618 O O . ILE A 1 591 ? -9.987 -7.673 12.142 1.00 98.19 591 ILE A O 1
ATOM 4622 N N . SER A 1 592 ? -8.750 -6.155 11.033 1.00 92.00 592 SER A N 1
ATOM 4623 C CA . SER A 1 592 ? -9.249 -6.397 9.674 1.00 92.00 592 SER A CA 1
ATOM 4624 C C . SER A 1 592 ? -8.097 -6.481 8.660 1.00 92.00 592 SER A C 1
ATOM 4626 O O . SER A 1 592 ? -8.226 -6.023 7.526 1.00 92.00 592 SER A O 1
ATOM 4628 N N . ILE A 1 593 ? -6.959 -7.039 9.090 1.00 81.25 593 ILE A N 1
ATOM 4629 C CA . ILE A 1 593 ? -5.790 -7.317 8.244 1.00 81.25 593 ILE A CA 1
ATOM 4630 C C . ILE A 1 593 ? -6.155 -8.425 7.247 1.00 81.25 593 ILE A C 1
ATOM 4632 O O . ILE A 1 593 ? -6.553 -9.517 7.646 1.00 81.25 593 ILE A O 1
ATOM 4636 N N . ASP A 1 594 ? -5.967 -8.178 5.952 1.00 76.38 594 ASP A N 1
ATOM 4637 C CA . ASP A 1 594 ? -6.317 -9.111 4.867 1.00 76.38 594 ASP A CA 1
ATOM 4638 C C . ASP A 1 594 ? -5.182 -10.094 4.495 1.00 76.38 594 ASP A C 1
ATOM 4640 O O . ASP A 1 594 ? -5.374 -11.032 3.718 1.00 76.38 594 ASP A O 1
ATOM 4644 N N . HIS A 1 595 ? -4.002 -9.931 5.097 1.00 78.81 595 HIS A N 1
ATOM 4645 C CA . HIS A 1 595 ? -2.808 -10.757 4.885 1.00 78.81 595 HIS A CA 1
ATOM 4646 C C . HIS A 1 595 ? -2.248 -11.357 6.187 1.00 78.81 595 HIS A C 1
ATOM 4648 O O . HIS A 1 595 ? -1.043 -11.556 6.323 1.00 78.81 595 HIS A O 1
ATOM 4654 N N . LEU A 1 596 ? -3.128 -11.732 7.124 1.00 87.12 596 LEU A N 1
ATOM 4655 C CA . LEU A 1 596 ? -2.774 -12.340 8.419 1.00 87.12 596 LEU A CA 1
ATOM 4656 C C . LEU A 1 596 ? -1.743 -13.490 8.380 1.00 87.12 596 LEU A C 1
ATOM 4658 O O . LEU A 1 596 ? -0.889 -13.512 9.265 1.00 87.12 596 LEU A O 1
ATOM 4662 N N . PRO A 1 597 ? -1.731 -14.412 7.391 1.00 88.12 597 PRO A N 1
ATOM 4663 C CA . PRO A 1 597 ? -0.713 -15.468 7.343 1.00 88.12 597 PRO A CA 1
ATOM 4664 C C . PRO A 1 597 ? 0.727 -14.941 7.236 1.00 88.12 597 PRO A C 1
ATOM 4666 O O . PRO A 1 597 ? 1.671 -15.646 7.582 1.00 88.12 597 PRO A O 1
ATOM 4669 N N . SER A 1 598 ? 0.922 -13.704 6.774 1.00 86.75 598 SER A N 1
ATOM 4670 C CA . SER A 1 598 ? 2.245 -13.078 6.708 1.00 86.75 598 SER A CA 1
ATOM 4671 C C . SER A 1 598 ? 2.847 -12.784 8.089 1.00 86.75 598 SER A C 1
ATOM 4673 O O . SER A 1 598 ? 4.037 -12.505 8.159 1.00 86.75 598 SER A O 1
ATOM 4675 N N . LEU A 1 599 ? 2.077 -12.910 9.180 1.00 91.81 599 LEU A N 1
ATOM 4676 C CA . LEU A 1 599 ? 2.610 -12.870 10.547 1.00 91.81 599 LEU A CA 1
ATOM 4677 C C . LEU A 1 599 ? 3.462 -14.113 10.865 1.00 91.81 599 LEU A C 1
ATOM 4679 O O . LEU A 1 599 ? 4.367 -14.037 11.685 1.00 91.81 599 LEU A O 1
ATOM 4683 N N . LEU A 1 600 ? 3.191 -15.249 10.212 1.00 94.62 600 LEU A N 1
ATOM 4684 C CA . LEU A 1 600 ? 3.948 -16.502 10.338 1.00 94.62 600 LEU A CA 1
ATOM 4685 C C . LEU A 1 600 ? 4.348 -17.010 8.947 1.00 94.62 600 LEU A C 1
ATOM 4687 O O . LEU A 1 600 ? 3.784 -17.995 8.452 1.00 94.62 600 LEU A O 1
ATOM 4691 N N . PRO A 1 601 ? 5.277 -16.328 8.257 1.00 88.75 601 PRO A N 1
ATOM 4692 C CA . PRO A 1 601 ? 5.523 -16.591 6.849 1.00 88.75 601 PRO A CA 1
ATOM 4693 C C . PRO A 1 601 ? 6.131 -17.978 6.602 1.00 88.75 601 PRO A C 1
ATOM 4695 O O . PRO A 1 601 ? 5.808 -18.606 5.590 1.00 88.75 601 PRO A O 1
ATOM 4698 N N . ARG A 1 602 ? 6.960 -18.500 7.516 1.00 93.50 602 ARG A N 1
ATOM 4699 C CA . ARG A 1 602 ? 7.587 -19.825 7.375 1.00 93.50 602 ARG A CA 1
ATOM 4700 C C . ARG A 1 602 ? 6.552 -20.945 7.452 1.00 93.50 602 ARG A C 1
ATOM 4702 O O . ARG A 1 602 ? 6.421 -21.716 6.501 1.00 93.50 602 ARG A O 1
ATOM 4709 N N . GLU A 1 603 ? 5.771 -21.008 8.524 1.00 94.75 603 GLU A N 1
ATOM 4710 C CA . GLU A 1 603 ? 4.762 -22.053 8.725 1.00 94.75 603 GLU A CA 1
ATOM 4711 C C . GLU A 1 603 ? 3.590 -21.925 7.756 1.00 94.75 603 GLU A C 1
ATOM 4713 O O . GLU A 1 603 ? 3.120 -22.938 7.235 1.00 94.75 603 GLU A O 1
ATOM 4718 N N . SER A 1 604 ? 3.178 -20.698 7.421 1.00 93.50 604 SER A N 1
ATOM 4719 C CA . SER A 1 604 ? 2.168 -20.467 6.382 1.00 93.50 604 SER A CA 1
ATOM 4720 C C . SER A 1 604 ? 2.612 -21.010 5.027 1.00 93.50 604 SER A C 1
ATOM 4722 O O . SER A 1 604 ? 1.802 -21.589 4.302 1.00 93.50 604 SER A O 1
ATOM 4724 N N . SER A 1 605 ? 3.893 -20.838 4.679 1.00 95.00 605 SER A N 1
ATOM 4725 C CA . SER A 1 605 ? 4.463 -21.382 3.443 1.00 95.00 605 SER A CA 1
ATOM 4726 C C . SER A 1 605 ? 4.555 -22.902 3.488 1.00 95.00 605 SER A C 1
ATOM 4728 O O . SER A 1 605 ? 4.193 -23.557 2.515 1.00 95.00 605 SER A O 1
ATOM 4730 N N . GLU A 1 606 ? 4.993 -23.482 4.610 1.00 95.94 606 GLU A N 1
ATOM 4731 C CA . GLU A 1 606 ? 5.059 -24.941 4.759 1.00 95.94 606 GLU A CA 1
ATOM 4732 C C . GLU A 1 606 ? 3.673 -25.577 4.662 1.00 95.94 606 GLU A C 1
ATOM 4734 O O . GLU A 1 606 ? 3.495 -26.540 3.917 1.00 95.94 606 GLU A O 1
ATOM 4739 N N . ALA A 1 607 ? 2.667 -25.033 5.346 1.00 93.06 607 ALA A N 1
ATOM 4740 C CA . ALA A 1 607 ? 1.302 -25.541 5.266 1.00 93.06 607 ALA A CA 1
ATOM 4741 C C . ALA A 1 607 ? 0.740 -25.426 3.842 1.00 93.06 607 ALA A C 1
ATOM 4743 O O . ALA A 1 607 ? 0.252 -26.411 3.287 1.00 93.06 607 ALA A O 1
ATOM 4744 N N . PHE A 1 608 ? 0.866 -24.248 3.221 1.00 93.62 608 PHE A N 1
ATOM 4745 C CA . PHE A 1 608 ? 0.394 -24.022 1.857 1.00 93.62 608 PHE A CA 1
ATOM 4746 C C . PHE A 1 608 ? 1.079 -24.947 0.848 1.00 93.62 608 PHE A C 1
ATOM 4748 O O . PHE A 1 608 ? 0.404 -25.586 0.040 1.00 93.62 608 PHE A O 1
ATOM 4755 N N . SER A 1 609 ? 2.407 -25.046 0.907 1.00 96.00 609 SER A N 1
ATOM 4756 C CA . SER A 1 609 ? 3.170 -25.859 -0.033 1.00 96.00 609 SER A CA 1
ATOM 4757 C C . SER A 1 609 ? 2.899 -27.352 0.161 1.00 96.00 609 SER A C 1
ATOM 4759 O O . SER A 1 609 ? 2.784 -28.085 -0.818 1.00 96.00 609 SER A O 1
ATOM 4761 N N . ASN A 1 610 ? 2.733 -27.832 1.401 1.00 95.94 610 ASN A N 1
ATOM 4762 C CA . ASN A 1 610 ? 2.385 -29.236 1.650 1.00 95.94 610 ASN A CA 1
ATOM 4763 C C . ASN A 1 610 ? 0.972 -29.587 1.155 1.00 95.94 610 ASN A C 1
ATOM 4765 O O . ASN A 1 610 ? 0.797 -30.669 0.595 1.00 95.94 610 ASN A O 1
ATOM 4769 N N . ASP A 1 611 ? -0.005 -28.686 1.298 1.00 92.25 611 ASP A N 1
ATOM 4770 C CA . ASP A 1 611 ? -1.346 -28.846 0.710 1.00 92.25 611 ASP A CA 1
ATOM 4771 C C . ASP A 1 611 ? -1.290 -28.864 -0.831 1.00 92.25 611 ASP A C 1
ATOM 4773 O O . ASP A 1 611 ? -2.019 -29.608 -1.491 1.00 92.25 611 ASP A O 1
ATOM 4777 N N . LEU A 1 612 ? -0.410 -28.048 -1.421 1.00 95.19 612 LEU A N 1
ATOM 4778 C CA . LEU A 1 612 ? -0.247 -27.924 -2.870 1.00 95.19 612 LEU A CA 1
ATOM 4779 C C . LEU A 1 612 ? 0.544 -29.096 -3.482 1.00 95.19 612 LEU A C 1
ATOM 4781 O O . LEU A 1 612 ? 0.305 -29.475 -4.633 1.00 95.19 612 LEU A O 1
ATOM 4785 N N . LEU A 1 613 ? 1.454 -29.700 -2.715 1.00 96.88 613 LEU A N 1
ATOM 4786 C CA . LEU A 1 613 ? 2.412 -30.709 -3.163 1.00 96.88 613 LEU A CA 1
ATOM 4787 C C . LEU A 1 613 ? 1.796 -31.898 -3.923 1.00 96.88 613 LEU A C 1
ATOM 4789 O O . LEU A 1 613 ? 2.351 -32.239 -4.968 1.00 96.88 613 LEU A O 1
ATOM 4793 N N . PRO A 1 614 ? 0.685 -32.533 -3.490 1.00 95.44 614 PRO A N 1
ATOM 4794 C CA . PRO A 1 614 ? 0.079 -33.625 -4.257 1.00 95.44 614 PRO A CA 1
ATOM 4795 C C . PRO A 1 614 ? -0.275 -33.212 -5.689 1.00 95.44 614 PRO A C 1
ATOM 4797 O O . PRO A 1 614 ? -0.121 -33.999 -6.616 1.00 95.44 614 PRO A O 1
ATOM 4800 N N . THR A 1 615 ? -0.690 -31.957 -5.869 1.00 95.31 615 THR A N 1
ATOM 4801 C CA . THR A 1 615 ? -1.017 -31.387 -7.181 1.00 95.31 615 THR A CA 1
ATOM 4802 C C . THR A 1 615 ? 0.263 -31.094 -7.976 1.00 95.31 615 THR A C 1
ATOM 4804 O O . THR A 1 615 ? 0.344 -31.404 -9.164 1.00 95.31 615 THR A O 1
ATOM 4807 N N . LEU A 1 616 ? 1.306 -30.562 -7.323 1.00 95.94 616 LEU A N 1
ATOM 4808 C CA . LEU A 1 616 ? 2.610 -30.291 -7.954 1.00 95.94 616 LEU A CA 1
ATOM 4809 C C . LEU A 1 616 ? 3.340 -31.558 -8.404 1.00 95.94 616 LEU A C 1
ATOM 4811 O O . LEU A 1 616 ? 4.040 -31.529 -9.411 1.00 95.94 616 LEU A O 1
ATOM 4815 N N . LEU A 1 617 ? 3.171 -32.682 -7.708 1.00 95.94 617 LEU A N 1
ATOM 4816 C CA . LEU A 1 617 ? 3.785 -33.951 -8.111 1.00 95.94 617 LEU A CA 1
ATOM 4817 C C . LEU A 1 617 ? 3.275 -34.448 -9.472 1.00 95.94 617 LEU A C 1
ATOM 4819 O O . LEU A 1 617 ? 4.017 -35.143 -10.168 1.00 95.94 617 LEU A O 1
ATOM 4823 N N . ASN A 1 618 ? 2.086 -34.012 -9.895 1.00 94.12 618 ASN A N 1
ATOM 4824 C CA . ASN A 1 618 ? 1.512 -34.304 -11.211 1.00 94.12 618 ASN A CA 1
ATOM 4825 C C . ASN A 1 618 ? 1.844 -33.241 -12.276 1.00 94.12 618 ASN A C 1
ATOM 4827 O O . ASN A 1 618 ? 1.393 -33.350 -13.414 1.00 94.12 618 ASN A O 1
ATOM 4831 N N . LEU A 1 619 ? 2.633 -32.212 -11.947 1.00 91.38 619 LEU A N 1
ATOM 4832 C CA . LEU A 1 619 ? 2.879 -31.069 -12.830 1.00 91.38 619 LEU A CA 1
ATOM 4833 C C . LEU A 1 619 ? 3.612 -31.448 -14.134 1.00 91.38 619 LEU A C 1
ATOM 4835 O O . LEU A 1 619 ? 3.392 -30.817 -15.162 1.00 91.38 619 LEU A O 1
ATOM 4839 N N . LYS A 1 620 ? 4.428 -32.511 -14.147 1.00 88.56 620 LYS A N 1
ATOM 4840 C CA . LYS A 1 620 ? 5.037 -33.071 -15.377 1.00 88.56 620 LYS A CA 1
ATOM 4841 C C . LYS A 1 620 ? 4.010 -33.472 -16.436 1.00 88.56 620 LYS A C 1
ATOM 4843 O O . LYS A 1 620 ? 4.317 -33.412 -17.622 1.00 88.56 620 LYS A O 1
ATOM 4848 N N . ASP A 1 621 ? 2.818 -33.874 -16.006 1.00 90.44 621 ASP A N 1
ATOM 4849 C CA . ASP A 1 621 ? 1.726 -34.328 -16.867 1.00 90.44 621 ASP A CA 1
ATOM 4850 C C . ASP A 1 621 ? 0.471 -33.460 -16.679 1.00 90.44 621 ASP A C 1
ATOM 4852 O O . ASP A 1 621 ? -0.665 -33.922 -16.773 1.00 90.44 621 ASP A O 1
ATOM 4856 N N . TRP A 1 622 ? 0.672 -32.169 -16.390 1.00 91.50 622 TRP A N 1
ATOM 4857 C CA . TRP A 1 622 ? -0.402 -31.264 -15.975 1.00 91.50 622 TRP A CA 1
ATOM 4858 C C . TRP A 1 622 ? -1.556 -31.158 -16.983 1.00 91.50 622 TRP A C 1
ATOM 4860 O O . TRP A 1 622 ? -2.694 -30.939 -16.592 1.00 91.50 622 TRP A O 1
ATOM 4870 N N . ARG A 1 623 ? -1.310 -31.367 -18.281 1.00 88.75 623 ARG A N 1
ATOM 4871 C CA . ARG A 1 623 ? -2.378 -31.346 -19.297 1.00 88.75 623 ARG A CA 1
ATOM 4872 C C . ARG A 1 623 ? -3.347 -32.527 -19.195 1.00 88.75 623 ARG A C 1
ATOM 4874 O O . ARG A 1 623 ? -4.473 -32.420 -19.670 1.00 88.75 623 ARG A O 1
ATOM 4881 N N . ASN A 1 624 ? -2.921 -33.637 -18.593 1.00 91.25 624 ASN A N 1
ATOM 4882 C CA . ASN A 1 624 ? -3.749 -34.827 -18.390 1.00 91.25 624 ASN A CA 1
ATOM 4883 C C . ASN A 1 624 ? -4.278 -34.944 -16.950 1.00 91.25 624 ASN A C 1
ATOM 4885 O O . ASN A 1 624 ? -5.178 -35.744 -16.687 1.00 91.25 624 ASN A O 1
ATOM 4889 N N . ASP A 1 625 ? -3.759 -34.145 -16.017 1.00 94.75 625 ASP A N 1
ATOM 4890 C CA . ASP A 1 625 ? -4.258 -34.071 -14.645 1.00 94.75 625 ASP A CA 1
ATOM 4891 C C . ASP A 1 625 ? -5.557 -33.255 -14.567 1.00 94.75 625 ASP A C 1
ATOM 4893 O O . ASP A 1 625 ? -5.685 -32.167 -15.132 1.00 94.75 625 ASP A O 1
ATOM 4897 N N . SER A 1 626 ? -6.544 -33.769 -13.831 1.00 92.44 626 SER A N 1
ATOM 4898 C CA . SER A 1 626 ? -7.878 -33.168 -13.804 1.00 92.44 626 SER A CA 1
ATOM 4899 C C . SER A 1 626 ? -7.927 -31.812 -13.089 1.00 92.44 626 SER A C 1
ATOM 4901 O O . SER A 1 626 ? -8.760 -30.975 -13.442 1.00 92.44 626 SER A O 1
ATOM 4903 N N . VAL A 1 627 ? -7.064 -31.568 -12.095 1.00 94.38 627 VAL A N 1
ATOM 4904 C CA . VAL A 1 627 ? -6.997 -30.290 -11.363 1.00 94.38 627 VAL A CA 1
ATOM 4905 C C . VAL A 1 627 ? -6.404 -29.218 -12.264 1.00 94.38 627 VAL A C 1
ATOM 4907 O O . VAL A 1 627 ? -6.999 -28.149 -12.423 1.00 94.38 627 VAL A O 1
ATOM 4910 N N . TRP A 1 628 ? -5.276 -29.524 -12.895 1.00 95.62 628 TRP A N 1
ATOM 4911 C CA . TRP A 1 628 ? -4.589 -28.603 -13.793 1.00 95.62 628 TRP A CA 1
ATOM 4912 C C . TRP A 1 628 ? -5.397 -28.318 -15.065 1.00 95.62 628 TRP A C 1
ATOM 4914 O O . TRP A 1 628 ? -5.543 -27.155 -15.437 1.00 95.62 628 TRP A O 1
ATOM 4924 N N . ALA A 1 629 ? -6.028 -29.331 -15.668 1.00 92.69 629 ALA A N 1
ATOM 4925 C CA . ALA A 1 629 ? -6.898 -29.147 -16.833 1.00 92.69 629 ALA A CA 1
ATOM 4926 C C . ALA A 1 629 ? -8.113 -28.248 -16.531 1.00 92.69 629 ALA A C 1
ATOM 4928 O O . ALA A 1 629 ? -8.524 -27.445 -17.370 1.00 92.69 629 ALA A O 1
ATOM 4929 N N . ARG A 1 630 ? -8.691 -28.326 -15.320 1.00 93.75 630 ARG A N 1
ATOM 4930 C CA . ARG A 1 630 ? -9.753 -27.392 -14.893 1.00 93.75 630 ARG A CA 1
ATOM 4931 C C . ARG A 1 630 ? -9.237 -25.958 -14.769 1.00 93.75 630 ARG A C 1
ATOM 4933 O O . ARG A 1 630 ? -9.949 -25.035 -15.158 1.00 93.75 630 ARG A O 1
ATOM 4940 N N . ALA A 1 631 ? -8.026 -25.777 -14.245 1.00 95.12 631 ALA A N 1
ATOM 4941 C CA . ALA A 1 631 ? -7.399 -24.464 -14.116 1.00 95.12 631 ALA A CA 1
ATOM 4942 C C . ALA A 1 631 ? -7.094 -23.841 -15.486 1.00 95.12 631 ALA A C 1
ATOM 4944 O O . ALA A 1 631 ? -7.425 -22.680 -15.717 1.00 95.12 631 ALA A O 1
ATOM 4945 N N . GLU A 1 632 ? -6.555 -24.630 -16.420 1.00 96.12 632 GLU A N 1
ATOM 4946 C CA . GLU A 1 632 ? -6.329 -24.208 -17.806 1.00 96.12 632 GLU A CA 1
ATOM 4947 C C . GLU A 1 632 ? -7.640 -23.848 -18.498 1.00 96.12 632 GLU A C 1
ATOM 4949 O O . GLU A 1 632 ? -7.734 -22.804 -19.138 1.00 96.12 632 GLU A O 1
ATOM 4954 N N . LYS A 1 633 ? -8.685 -24.666 -18.335 1.00 95.75 633 LYS A N 1
ATOM 4955 C CA . LYS A 1 633 ? -9.999 -24.345 -18.892 1.00 95.75 633 LYS A CA 1
ATOM 4956 C C . LYS A 1 633 ? -10.514 -23.004 -18.364 1.00 95.75 633 LYS A C 1
ATOM 4958 O O . LYS A 1 633 ? -10.950 -22.180 -19.158 1.00 95.75 633 LYS A O 1
ATOM 4963 N N . LEU A 1 634 ? -10.429 -22.765 -17.053 1.00 95.94 634 LEU A N 1
ATOM 4964 C CA . LEU A 1 634 ? -10.833 -21.485 -16.466 1.00 95.94 634 LEU A CA 1
ATOM 4965 C C . LEU A 1 634 ? -10.013 -20.319 -17.031 1.00 95.94 634 LEU A C 1
ATOM 4967 O O . LEU A 1 634 ? -10.576 -19.266 -17.315 1.00 95.94 634 LEU A O 1
ATOM 4971 N N . PHE A 1 635 ? -8.708 -20.506 -17.226 1.00 97.56 635 PHE A N 1
ATOM 4972 C CA . PHE A 1 635 ? -7.861 -19.526 -17.900 1.00 97.56 635 PHE A CA 1
ATOM 4973 C C . PHE A 1 635 ? -8.359 -19.212 -19.311 1.00 97.56 635 PHE A C 1
ATOM 4975 O O . PHE A 1 635 ? -8.549 -18.042 -19.632 1.00 97.56 635 PHE A O 1
ATOM 4982 N N . GLN A 1 636 ? -8.647 -20.228 -20.127 1.00 97.25 636 GLN A N 1
ATOM 4983 C CA . GLN A 1 636 ? -9.171 -20.028 -21.482 1.00 97.25 636 GLN A CA 1
ATOM 4984 C C . GLN A 1 636 ? -10.541 -19.339 -21.474 1.00 97.25 636 GLN A C 1
ATOM 4986 O O . GLN A 1 636 ? -10.765 -18.400 -22.239 1.00 97.25 636 GLN A O 1
ATOM 4991 N N . ASP A 1 637 ? -11.431 -19.741 -20.563 1.00 97.25 637 ASP A N 1
ATOM 4992 C CA . ASP A 1 637 ? -12.745 -19.117 -20.380 1.00 97.25 637 ASP A CA 1
ATOM 4993 C C . ASP A 1 637 ? -12.601 -17.624 -20.025 1.00 97.25 637 ASP A C 1
ATOM 4995 O O . ASP A 1 637 ? -13.388 -16.797 -20.481 1.00 97.25 637 ASP A O 1
ATOM 4999 N N . LYS A 1 638 ? -11.580 -17.256 -19.238 1.00 96.94 638 LYS A N 1
ATOM 5000 C CA . LYS A 1 638 ? -11.292 -15.866 -18.847 1.00 96.94 638 LYS A CA 1
ATOM 5001 C C . LYS A 1 638 ? -10.600 -15.074 -19.953 1.00 96.94 638 LYS A C 1
ATOM 5003 O O . LYS A 1 638 ? -10.948 -13.915 -20.158 1.00 96.94 638 LYS A O 1
ATOM 5008 N N . VAL A 1 639 ? -9.692 -15.690 -20.707 1.00 96.69 639 VAL A N 1
ATOM 5009 C CA . VAL A 1 639 ? -9.071 -15.088 -21.899 1.00 96.69 639 VAL A CA 1
ATOM 5010 C C . VAL A 1 639 ? -10.121 -14.763 -22.960 1.00 96.69 639 VAL A C 1
ATOM 5012 O O . VAL A 1 639 ? -10.045 -13.709 -23.584 1.00 96.69 639 VAL A O 1
ATOM 5015 N N . ALA A 1 640 ? -11.145 -15.603 -23.124 1.00 96.44 640 ALA A N 1
ATOM 5016 C CA . ALA A 1 640 ? -12.237 -15.355 -24.066 1.00 96.44 640 ALA A CA 1
ATOM 5017 C C . ALA A 1 640 ? -13.063 -14.092 -23.744 1.00 96.44 640 ALA A C 1
ATOM 5019 O O . ALA A 1 640 ? -13.765 -13.589 -24.622 1.00 96.44 640 ALA A O 1
ATOM 5020 N N . LEU A 1 641 ? -12.980 -13.574 -22.511 1.00 94.88 641 LEU A N 1
ATOM 5021 C CA . LEU A 1 641 ? -13.626 -12.324 -22.097 1.00 94.88 641 LEU A CA 1
ATOM 5022 C C . LEU A 1 641 ? -12.799 -11.076 -22.432 1.00 94.88 641 LEU A C 1
ATOM 5024 O O . LEU A 1 641 ? -13.327 -9.972 -22.333 1.00 94.88 641 LEU A O 1
ATOM 5028 N N . LEU A 1 642 ? -11.523 -11.232 -22.801 1.00 93.81 642 LEU A N 1
ATOM 5029 C CA . LEU A 1 642 ? -10.653 -10.105 -23.131 1.00 93.81 642 LEU A CA 1
ATOM 5030 C C . LEU A 1 642 ? -11.067 -9.434 -24.449 1.00 93.81 642 LEU A C 1
ATOM 5032 O O . LEU A 1 642 ? -11.632 -10.091 -25.327 1.00 93.81 642 LEU A O 1
ATOM 5036 N N . PRO A 1 643 ? -10.702 -8.162 -24.662 1.00 93.00 643 PRO A N 1
ATOM 5037 C CA . PRO A 1 643 ? -10.730 -7.545 -25.984 1.00 93.00 643 PRO A CA 1
ATOM 5038 C C . PRO A 1 643 ? -9.963 -8.369 -27.037 1.00 93.00 643 PRO A C 1
ATOM 5040 O O . PRO A 1 643 ? -8.931 -8.978 -26.746 1.00 93.00 643 PRO A O 1
ATOM 5043 N N . ALA A 1 644 ? -10.459 -8.402 -28.279 1.00 91.25 644 ALA A N 1
ATOM 5044 C CA . ALA A 1 644 ? -9.966 -9.301 -29.333 1.00 91.25 644 ALA A CA 1
ATOM 5045 C C . ALA A 1 644 ? -8.488 -9.071 -29.706 1.00 91.25 644 ALA A C 1
ATOM 5047 O O . ALA A 1 644 ? -7.811 -9.975 -30.198 1.00 91.25 644 ALA A O 1
ATOM 5048 N N . GLU A 1 645 ? -7.988 -7.860 -29.496 1.00 89.19 645 GLU A N 1
ATOM 5049 C CA . GLU A 1 645 ? -6.597 -7.459 -29.674 1.00 89.19 645 GLU A CA 1
ATOM 5050 C C . GLU A 1 645 ? -5.661 -8.080 -28.631 1.00 89.19 645 GLU A C 1
ATOM 5052 O O . GLU A 1 645 ? -4.534 -8.428 -28.973 1.00 89.19 645 GLU A O 1
ATOM 5057 N N . LEU A 1 646 ? -6.139 -8.307 -27.403 1.00 89.38 646 LEU A N 1
ATOM 5058 C CA . LEU A 1 646 ? -5.360 -8.913 -26.320 1.00 89.38 646 LEU A CA 1
ATOM 5059 C C . LEU A 1 646 ? -5.394 -10.444 -26.351 1.00 89.38 646 LEU A C 1
ATOM 5061 O O . LEU A 1 646 ? -4.622 -11.082 -25.647 1.00 89.38 646 LEU A O 1
ATOM 5065 N N . GLN A 1 647 ? -6.253 -11.050 -27.175 1.00 89.88 647 GLN A N 1
ATOM 5066 C CA . GLN A 1 647 ? -6.341 -12.507 -27.328 1.00 89.88 647 GLN A CA 1
ATOM 5067 C C . GLN A 1 647 ? -5.340 -13.080 -28.344 1.00 89.88 647 GLN A C 1
ATOM 5069 O O . GLN A 1 647 ? -5.173 -14.297 -28.433 1.00 89.88 647 GLN A O 1
ATOM 5074 N N . LYS A 1 648 ? -4.706 -12.234 -29.164 1.00 88.44 648 LYS A N 1
ATOM 5075 C CA . LYS A 1 648 ? -3.862 -12.690 -30.274 1.00 88.44 648 LYS A CA 1
ATOM 5076 C C . LYS A 1 648 ? -2.410 -12.826 -29.846 1.00 88.44 648 LYS A C 1
ATOM 5078 O O . LYS A 1 648 ? -1.852 -11.932 -29.222 1.00 88.44 648 LYS A O 1
ATOM 5083 N N . ARG A 1 649 ? -1.795 -13.931 -30.268 1.00 91.00 649 ARG A N 1
ATOM 5084 C CA . ARG A 1 649 ? -0.362 -14.163 -30.111 1.00 91.00 649 ARG A CA 1
ATOM 5085 C C . ARG A 1 649 ? 0.433 -13.117 -30.892 1.00 91.00 649 ARG A C 1
ATOM 5087 O O . ARG A 1 649 ? 0.135 -12.864 -32.060 1.00 91.00 649 ARG A O 1
ATOM 5094 N N . GLU A 1 650 ? 1.440 -12.549 -30.249 1.00 89.19 650 GLU A N 1
ATOM 5095 C CA . GLU A 1 650 ? 2.417 -11.676 -30.892 1.00 89.19 650 GLU A CA 1
ATOM 5096 C C . GLU A 1 650 ? 3.460 -12.516 -31.636 1.00 89.19 650 GLU A C 1
ATOM 5098 O O . GLU A 1 650 ? 3.778 -13.638 -31.230 1.00 89.19 650 GLU A O 1
ATOM 5103 N N . ALA A 1 651 ? 3.901 -11.999 -32.784 1.00 66.50 651 ALA A N 1
ATOM 5104 C CA . ALA A 1 651 ? 4.765 -12.703 -33.729 1.00 66.50 651 ALA A CA 1
ATOM 5105 C C . ALA A 1 651 ? 6.207 -12.851 -33.233 1.00 66.50 651 ALA A C 1
ATOM 5107 O O . ALA A 1 651 ? 6.717 -11.889 -32.615 1.00 66.50 651 ALA A O 1
#

InterPro domains:
  IPR006076 FAD dependent oxidoreductase [PF01266] (4-282)
  IPR007698 Alanine dehydrogenase/pyridine nucleotide transhydrogenase, NAD(H)-binding domain [SM01002] (452-592)
  IPR007886 Alanine dehydrogenase/pyridine nucleotide transhydrogenase, N-terminal [PF05222] (294-419)
  IPR007886 Alanine dehydrogenase/pyridine nucleotide transhydrogenase, N-terminal [SM01003] (287-420)
  IPR027281 Saccharopine dehydrogenase [NAD(+), L-lysine-forming] [cd12188] (293-640)
  IPR036188 FAD/NAD(P)-binding domain superfamily [SSF51905] (2-274)
  IPR036291 NAD(P)-binding domain superfamily [SSF51735] (470-598)
  IPR051168 Alpha-aminoadipic semialdehyde synthase [PTHR11133] (293-440)